Protein AF-A0A438LYD1-F1 (afdb_monomer_lite)

Secondary structure (DSSP, 8-state):
------------------------TTSSHHHHHHHHHHHHHHHHTT-SS-S--------S------EEEEEESSPPPGGGGSSS-PEEEEEEEEEEEEE-GGGSSSSS---EEEEEEEEEEEEEEEES-HHHHHHHHHHHHHTTSSS--PPPHHHHHHHHTTGGG-EEEEEEEEEEEEEEES-TTS-GGG-S--S---S----TTPPTTTTSSPPEEE----SHHHHHHHHHHHHHHHHHHHHHHHHHHHHHTT--HHHHHHHHHHHHHHHHHH-HHHHHHHHHHHHHHT--HHHHHHHHTHHHHHHHTT--S---EEEEEETTTTEEEEEEEEEGGGTTSEEEEEEEEETTEEEEEEEETT-S-SEEEETTS-EEEEEE--BTT--SS--S-HHHHHHHHHHH-SSHHHHHHHHHT---SS-EEEEEE-SS-EEEEEEETTEEEEEPPBTTEEEE-SS--STTGGGGBSSTTT-THHHHHHHHHHHTHHHHT-S-HHHHHHHT---BTTB-SS----TTS-GGG-EEEEEEEEEEGGGTEEEEEES-GGG--GGG-EE-

Sequence (560 aa):
MPPAGRPSRVRRAALCSGRHTLGSARGLIGRHTQRGRRQVRRCVEARTAGSMGCTRSLPTGATPDSSSKSNSAQPAPASLGRKSSPDVLVVFSGAHGYVSPTVYATDPAVPTWDFAAVHVTGRVGLIDDTLEVVERTVAALESLRSPSRAPTAASRDRFAALLPRVVAFRVHVHTEKSMFKLSQDFDAERYARPRLARGREPQARRPDGWFMTFPSFTSTQIDPRARGKELGTHRQEAIVANLAGYSDLFAVAGATAAQVRAWGEQALDRAADWAPHLAEEIAGIASGAGLEPWQVAMINARTEILAAVDAVGEGECSTSVVLPGPRTVQTWDWHDHLRDAPMLWELESSPGHVVRTFTEAGAVAKIGVNTAGLGIHFNILRHESDSADLGVPVHLIARRILEDAATVEDAIAVARSAPVSASTVITAVTSDDAASIEISPAGIGVIGPERGVLQHCNHFLDADLAAGERHATDRPSTYLRLQHLEANTEGLSSDDHTTRALAMLSHGPGAPVCAHPDLTQPINQRWETVATIALDVPAGRLRVHKGGPCQVTEETWQTF

Organism: NCBI:txid46176

InterPro domains:
  IPR005079 Peptidase C45, hydrolase domain [PF03417] (329-543)
  IPR007396 Transcriptional regulator PAI 2-type [PF04299] (83-174)
  IPR012349 FMN-binding split barrel [G3DSA:2.30.110.10] (27-205)
  IPR047794 Peptidase C45-like [NF040521] (223-541)
  IPR047801 Peptidase C45 [PTHR34180] (220-552)

pLDDT: mean 77.91, std 25.37, range [20.55, 98.94]

Structure (mmCIF, N/CA/C/O backbone):
data_AF-A0A438LYD1-F1
#
_entry.id   AF-A0A438LYD1-F1
#
loop_
_atom_site.group_PDB
_atom_site.id
_atom_site.type_symbol
_atom_site.label_atom_id
_atom_site.label_alt_id
_atom_site.label_comp_id
_atom_site.label_asym_id
_atom_site.label_entity_id
_atom_site.label_seq_id
_atom_site.pdbx_PDB_ins_code
_atom_site.Cartn_x
_atom_site.Cartn_y
_atom_site.Cartn_z
_atom_site.occupancy
_atom_site.B_iso_or_equiv
_atom_site.auth_seq_id
_atom_site.auth_comp_id
_atom_site.auth_asym_id
_atom_site.auth_atom_id
_atom_site.pdbx_PDB_model_num
ATOM 1 N N . MET A 1 1 ? 10.382 78.704 14.559 1.00 30.08 1 MET A N 1
ATOM 2 C CA . MET A 1 1 ? 11.469 77.786 14.142 1.00 30.08 1 MET A CA 1
ATOM 3 C C . MET A 1 1 ? 10.874 76.405 13.831 1.00 30.08 1 MET A C 1
ATOM 5 O O . MET A 1 1 ? 9.746 76.176 14.252 1.00 30.08 1 MET A O 1
ATOM 9 N N . PRO A 1 2 ? 11.550 75.556 13.031 1.00 52.62 2 PRO A N 1
ATOM 10 C CA . PRO A 1 2 ? 11.079 74.226 12.577 1.00 52.62 2 PRO A CA 1
ATOM 11 C C . PRO A 1 2 ? 11.488 73.118 13.607 1.00 52.62 2 PRO A C 1
ATOM 13 O O . PRO A 1 2 ? 11.921 73.530 14.685 1.00 52.62 2 PRO A O 1
ATOM 16 N N . PRO A 1 3 ? 11.432 71.774 13.358 1.00 50.59 3 PRO A N 1
ATOM 17 C CA . PRO A 1 3 ? 11.159 71.062 12.091 1.00 50.59 3 PRO A CA 1
ATOM 18 C C . PRO A 1 3 ? 10.355 69.723 12.116 1.00 50.59 3 PRO A C 1
ATOM 20 O O . PRO A 1 3 ? 10.178 69.094 13.146 1.00 50.59 3 PRO A O 1
ATOM 23 N N . ALA A 1 4 ? 10.039 69.255 10.893 1.00 32.69 4 ALA A N 1
ATOM 24 C CA . ALA A 1 4 ? 9.957 67.855 10.406 1.00 32.69 4 ALA A CA 1
ATOM 25 C C . ALA A 1 4 ? 8.936 66.833 10.997 1.00 32.69 4 ALA A C 1
ATOM 27 O O . ALA A 1 4 ? 8.680 66.788 12.187 1.00 32.69 4 ALA A O 1
ATOM 28 N N . GLY A 1 5 ? 8.376 65.911 10.189 1.00 27.98 5 GLY A N 1
ATOM 29 C CA . GLY A 1 5 ? 8.462 65.807 8.720 1.00 27.98 5 GLY A CA 1
ATOM 30 C C . GLY A 1 5 ? 7.931 64.500 8.088 1.00 27.98 5 GLY A C 1
ATOM 31 O O . GLY A 1 5 ? 7.539 63.576 8.785 1.00 27.98 5 GLY A O 1
ATOM 32 N N . ARG A 1 6 ? 8.015 64.441 6.743 1.00 28.45 6 ARG A N 1
ATOM 33 C CA . ARG A 1 6 ? 7.691 63.330 5.802 1.00 28.45 6 ARG A CA 1
ATOM 34 C C . ARG A 1 6 ? 6.207 62.888 5.675 1.00 28.45 6 ARG A C 1
ATOM 36 O O . ARG A 1 6 ? 5.689 62.226 6.565 1.00 28.45 6 ARG A O 1
ATOM 43 N N . PRO A 1 7 ? 5.553 63.133 4.517 1.00 30.25 7 PRO A N 1
ATOM 44 C CA . PRO A 1 7 ? 4.246 62.562 4.180 1.00 30.25 7 PRO A CA 1
ATOM 45 C C . PRO A 1 7 ? 4.345 61.234 3.403 1.00 30.25 7 PRO A C 1
ATOM 47 O O . PRO A 1 7 ? 5.334 60.957 2.720 1.00 30.25 7 PRO A O 1
ATOM 50 N N . SER A 1 8 ? 3.269 60.445 3.441 1.00 25.42 8 SER A N 1
ATOM 51 C CA . SER A 1 8 ? 3.048 59.277 2.577 1.00 25.42 8 SER A CA 1
ATOM 52 C C . SER A 1 8 ? 2.593 59.681 1.160 1.00 25.42 8 SER A C 1
ATOM 54 O O . SER A 1 8 ? 2.209 60.826 0.913 1.00 25.42 8 SER A O 1
ATOM 56 N N . ARG A 1 9 ? 2.615 58.741 0.199 1.00 25.84 9 ARG A N 1
ATOM 57 C CA . ARG A 1 9 ? 2.013 58.928 -1.136 1.00 25.84 9 ARG A CA 1
ATOM 58 C C . ARG A 1 9 ? 0.852 57.968 -1.366 1.00 25.84 9 ARG A C 1
ATOM 60 O O . ARG A 1 9 ? 1.015 56.755 -1.298 1.00 25.84 9 ARG A O 1
ATOM 67 N N . VAL A 1 10 ? -0.302 58.539 -1.702 1.00 23.64 10 VAL A N 1
ATOM 68 C CA . VAL A 1 10 ? -1.526 57.828 -2.094 1.00 23.64 10 VAL A CA 1
ATOM 69 C C . VAL A 1 10 ? -1.682 57.831 -3.623 1.00 23.64 10 VAL A C 1
ATOM 71 O O . VAL A 1 10 ? -1.146 58.690 -4.321 1.00 23.64 10 VAL A O 1
ATOM 74 N N . ARG A 1 11 ? -2.417 56.825 -4.111 1.00 25.55 11 ARG A N 1
ATOM 75 C CA . ARG A 1 11 ? -2.922 56.588 -5.477 1.00 25.55 11 ARG A CA 1
ATOM 76 C C . ARG A 1 11 ? -3.086 57.830 -6.375 1.00 25.55 11 ARG A C 1
ATOM 78 O O . ARG A 1 11 ? -3.669 58.831 -5.968 1.00 25.55 11 ARG A O 1
ATOM 85 N N . ARG A 1 12 ? -2.846 57.636 -7.677 1.00 23.86 12 ARG A N 1
ATOM 86 C CA . ARG A 1 12 ? -3.742 58.148 -8.732 1.00 23.86 12 ARG A CA 1
ATOM 87 C C . ARG A 1 12 ? -4.056 57.046 -9.742 1.00 23.86 12 ARG A C 1
ATOM 89 O O . ARG A 1 12 ? -3.191 56.240 -10.064 1.00 23.86 12 ARG A O 1
ATOM 96 N N . ALA A 1 13 ? -5.294 57.043 -10.222 1.00 22.84 13 ALA A N 1
ATOM 97 C CA . ALA A 1 13 ? -5.750 56.281 -11.381 1.00 22.84 13 ALA A CA 1
ATOM 98 C C . ALA A 1 13 ? -6.095 57.260 -12.516 1.00 22.84 13 ALA A C 1
ATOM 100 O O . ALA A 1 13 ? -6.255 58.457 -12.263 1.00 22.84 13 ALA A O 1
ATOM 101 N N . ALA A 1 14 ? -6.241 56.756 -13.742 1.00 23.09 14 ALA A N 1
ATOM 102 C CA . ALA A 1 14 ? -6.753 57.521 -14.875 1.00 23.09 14 ALA A CA 1
ATOM 103 C C . ALA A 1 14 ? -7.625 56.634 -15.780 1.00 23.09 14 ALA A C 1
ATOM 105 O O . ALA A 1 14 ? -7.222 55.535 -16.155 1.00 23.09 14 ALA A O 1
ATOM 106 N N . LEU A 1 15 ? -8.814 57.136 -16.120 1.00 21.42 15 LEU A N 1
ATOM 107 C CA . LEU A 1 15 ? -9.609 56.729 -17.287 1.00 21.42 15 LEU A CA 1
ATOM 108 C C . LEU A 1 15 ? -9.138 57.598 -18.489 1.00 21.42 15 LEU A C 1
ATOM 110 O O . LEU A 1 15 ? -8.357 58.520 -18.268 1.00 21.42 15 LEU A O 1
ATOM 114 N N . CYS A 1 16 ? -9.529 57.467 -19.762 1.00 20.55 16 CYS A N 1
ATOM 115 C CA . CYS A 1 16 ? -10.345 56.531 -20.563 1.00 20.55 16 CYS A CA 1
ATOM 116 C C . CYS A 1 16 ? -9.842 56.690 -22.041 1.00 20.55 16 CYS A C 1
ATOM 118 O O . CYS A 1 16 ? -8.769 57.261 -22.219 1.00 20.55 16 CYS A O 1
ATOM 120 N N . SER A 1 17 ? -10.459 56.291 -23.163 1.00 22.70 17 SER A N 1
ATOM 121 C CA . SER A 1 17 ? -11.674 55.540 -23.557 1.00 22.70 17 SER A CA 1
ATOM 122 C C . SER A 1 17 ? -11.482 55.070 -25.023 1.00 22.70 17 SER A C 1
ATOM 124 O O . SER A 1 17 ? -10.602 55.572 -25.719 1.00 22.70 17 SER A O 1
ATOM 126 N N . GLY A 1 18 ? -12.318 54.156 -25.538 1.00 22.30 18 GLY A N 1
ATOM 127 C CA . GLY A 1 18 ? -12.384 53.873 -26.985 1.00 22.30 18 GLY A CA 1
ATOM 128 C C . GLY A 1 18 ? -13.237 52.651 -27.347 1.00 22.30 18 GLY A C 1
ATOM 129 O O . GLY A 1 18 ? -13.149 51.622 -26.683 1.00 22.30 18 GLY A O 1
ATOM 130 N N . ARG A 1 19 ? -14.073 52.751 -28.390 1.00 22.84 19 ARG A N 1
ATOM 131 C CA . ARG A 1 19 ? -14.960 51.679 -28.888 1.00 22.84 19 ARG A CA 1
ATOM 132 C C . ARG A 1 19 ? -14.999 51.664 -30.424 1.00 22.84 19 ARG A C 1
ATOM 134 O O . ARG A 1 19 ? -14.994 52.731 -31.026 1.00 22.84 19 ARG A O 1
ATOM 141 N N . HIS A 1 20 ? -15.202 50.465 -30.990 1.00 24.17 20 HIS A N 1
ATOM 142 C CA . HIS A 1 20 ? -15.405 50.165 -32.425 1.00 24.17 20 HIS A CA 1
ATOM 143 C C . HIS A 1 20 ? -14.167 50.449 -33.318 1.00 24.17 20 HIS A C 1
ATOM 145 O O . HIS A 1 20 ? -13.323 51.262 -32.965 1.00 24.17 20 HIS A O 1
ATOM 151 N N . THR A 1 21 ? -13.941 49.770 -34.449 1.00 22.30 21 THR A N 1
ATOM 152 C CA . THR A 1 21 ? -14.791 48.891 -35.291 1.00 22.30 21 THR A CA 1
ATOM 153 C C . THR A 1 21 ? -14.143 47.518 -35.588 1.00 22.30 21 THR A C 1
ATOM 155 O O . THR A 1 21 ? -12.998 47.268 -35.218 1.00 22.30 21 THR A O 1
ATOM 158 N N . LEU A 1 22 ? -14.869 46.607 -36.261 1.00 30.34 22 LEU A N 1
ATOM 159 C CA . LEU A 1 22 ? -14.275 45.395 -36.851 1.00 30.34 22 LEU A CA 1
ATOM 160 C C . LEU A 1 22 ? -13.410 45.749 -38.076 1.00 30.34 22 LEU A C 1
ATOM 162 O O . LEU A 1 22 ? -13.821 46.567 -38.897 1.00 30.34 22 LEU A O 1
ATOM 166 N N . GLY A 1 23 ? -12.262 45.080 -38.247 1.00 22.27 23 GLY A N 1
ATOM 167 C CA . GLY A 1 23 ? -11.391 45.270 -39.413 1.00 22.27 23 GLY A CA 1
ATOM 168 C C . GLY A 1 23 ? -10.297 44.205 -39.579 1.00 22.27 23 GLY A C 1
ATOM 169 O O . GLY A 1 23 ? -9.328 44.179 -38.829 1.00 22.27 23 GLY A O 1
ATOM 170 N N . SER A 1 24 ? -10.445 43.359 -40.605 1.00 24.72 24 SER A N 1
ATOM 171 C CA . SER A 1 24 ? -9.418 42.495 -41.230 1.00 24.72 24 SER A CA 1
ATOM 172 C C . SER A 1 24 ? -8.432 41.727 -40.323 1.00 24.72 24 SER A C 1
ATOM 174 O O . SER A 1 24 ? -7.320 42.179 -40.031 1.00 24.72 24 SER A O 1
ATOM 176 N N . ALA A 1 25 ? -8.751 40.464 -40.029 1.00 29.92 25 ALA A N 1
ATOM 177 C CA . ALA A 1 25 ? -7.765 39.496 -39.553 1.00 29.92 25 ALA A CA 1
ATOM 178 C C . ALA A 1 25 ? -6.768 39.123 -40.674 1.00 29.92 25 ALA A C 1
ATOM 180 O O . ALA A 1 25 ? -7.116 38.388 -41.594 1.00 29.92 25 ALA A O 1
ATOM 181 N N . ARG A 1 26 ? -5.523 39.627 -40.595 1.00 26.16 26 ARG A N 1
ATOM 182 C CA . ARG A 1 26 ? -4.337 39.091 -41.319 1.00 26.16 26 ARG A CA 1
ATOM 183 C C . ARG A 1 26 ? -2.975 39.586 -40.796 1.00 26.16 26 ARG A C 1
ATOM 185 O O . ARG A 1 26 ? -1.969 38.921 -41.014 1.00 26.16 26 ARG A O 1
ATOM 192 N N . GLY A 1 27 ? -2.916 40.706 -40.066 1.00 25.05 27 GLY A N 1
ATOM 193 C CA . GLY A 1 27 ? -1.644 41.328 -39.643 1.00 25.05 27 GLY A CA 1
ATOM 194 C C . GLY A 1 27 ? -0.932 40.746 -38.404 1.00 25.05 27 GLY A C 1
ATOM 195 O O . GLY A 1 27 ? 0.240 41.052 -38.185 1.00 25.05 27 GLY A O 1
ATOM 196 N N . LEU A 1 28 ? -1.599 39.934 -37.574 1.00 25.47 28 LEU A N 1
ATOM 197 C CA . LEU A 1 28 ? -1.073 39.533 -36.252 1.00 25.47 28 LEU A CA 1
ATOM 198 C C . LEU A 1 28 ? -0.120 38.321 -36.272 1.00 25.47 28 LEU A C 1
ATOM 200 O O . LEU A 1 28 ? 0.810 38.258 -35.463 1.00 25.47 28 LEU A O 1
ATOM 204 N N . ILE A 1 29 ? -0.281 37.407 -37.233 1.00 28.36 29 ILE A N 1
ATOM 205 C CA . ILE A 1 29 ? 0.494 36.153 -37.330 1.00 28.36 29 ILE A CA 1
ATOM 206 C C . ILE A 1 29 ? 2.004 36.432 -37.506 1.00 28.36 29 ILE A C 1
ATOM 208 O O . ILE A 1 29 ? 2.852 35.760 -36.917 1.00 28.36 29 ILE A O 1
ATOM 212 N N . GLY A 1 30 ? 2.360 37.492 -38.242 1.00 26.89 30 GLY A N 1
ATOM 213 C CA . GLY A 1 30 ? 3.754 37.862 -38.516 1.00 26.89 30 GLY A CA 1
ATOM 214 C C . GLY A 1 30 ? 4.554 38.401 -37.319 1.00 26.89 30 GLY A C 1
ATOM 215 O O . GLY A 1 30 ? 5.781 38.446 -37.388 1.00 26.89 30 GLY A O 1
ATOM 216 N N . ARG A 1 31 ? 3.905 38.814 -36.216 1.00 27.73 31 ARG A N 1
ATOM 217 C CA . ARG A 1 31 ? 4.606 39.404 -35.053 1.00 27.73 31 ARG A CA 1
ATOM 218 C C . ARG A 1 31 ? 4.924 38.392 -33.949 1.00 27.73 31 ARG A C 1
ATOM 220 O O . ARG A 1 31 ? 5.963 38.523 -33.299 1.00 27.73 31 ARG A O 1
ATOM 227 N N . HIS A 1 32 ? 4.105 37.354 -33.776 1.00 28.83 32 HIS A N 1
ATOM 228 C CA . HIS A 1 32 ? 4.394 36.282 -32.813 1.00 28.83 32 HIS A CA 1
ATOM 229 C C . HIS A 1 32 ? 5.578 35.409 -33.252 1.00 28.83 32 HIS A C 1
ATOM 231 O O . HIS A 1 32 ? 6.444 35.098 -32.434 1.00 28.83 32 HIS A O 1
ATOM 237 N N . THR A 1 33 ? 5.698 35.107 -34.548 1.00 31.62 33 THR A N 1
ATOM 238 C CA . THR A 1 33 ? 6.806 34.302 -35.094 1.00 31.62 33 THR A CA 1
ATOM 239 C C . THR A 1 33 ? 8.181 34.958 -34.908 1.00 31.62 33 THR A C 1
ATOM 241 O O . THR A 1 33 ? 9.151 34.261 -34.607 1.00 31.62 33 THR A O 1
ATOM 244 N N . GLN A 1 34 ? 8.294 36.291 -34.997 1.00 29.75 34 GLN A N 1
ATOM 245 C CA . GLN A 1 34 ? 9.562 36.986 -34.725 1.00 29.75 34 GLN A CA 1
ATOM 246 C C . GLN A 1 34 ? 9.936 37.028 -33.234 1.00 29.75 34 GLN A C 1
ATOM 248 O O . GLN A 1 34 ? 11.120 36.891 -32.913 1.00 29.75 34 GLN A O 1
ATOM 253 N N . ARG A 1 35 ? 8.968 37.180 -32.315 1.00 29.03 35 ARG A N 1
ATOM 254 C CA . ARG A 1 35 ? 9.244 37.051 -30.870 1.00 29.03 35 ARG A CA 1
ATOM 255 C C . ARG A 1 35 ? 9.660 35.623 -30.518 1.00 29.03 35 ARG A C 1
ATOM 257 O O . ARG A 1 35 ? 10.700 35.458 -29.887 1.00 29.03 35 ARG A O 1
ATOM 264 N N . GLY A 1 36 ? 8.938 34.620 -31.023 1.00 29.73 36 GLY A N 1
ATOM 265 C CA . GLY A 1 36 ? 9.292 33.206 -30.879 1.00 29.73 36 GLY A CA 1
ATOM 266 C C . GLY A 1 36 ? 10.722 32.916 -31.341 1.00 29.73 36 GLY A C 1
ATOM 267 O O . GLY A 1 36 ? 11.526 32.432 -30.554 1.00 29.73 36 GLY A O 1
ATOM 268 N N . ARG A 1 37 ? 11.100 33.322 -32.563 1.00 30.42 37 ARG A N 1
ATOM 269 C CA . ARG A 1 37 ? 12.470 33.132 -33.086 1.00 30.42 37 ARG A CA 1
ATOM 270 C C . ARG A 1 37 ? 13.558 33.793 -32.227 1.00 30.42 37 ARG A C 1
ATOM 272 O O . ARG A 1 37 ? 14.608 33.190 -32.028 1.00 30.42 37 ARG A O 1
ATOM 279 N N . ARG A 1 38 ? 13.328 34.996 -31.679 1.00 28.23 38 ARG A N 1
ATOM 280 C CA . ARG A 1 38 ? 14.295 35.651 -30.769 1.00 28.23 38 ARG A CA 1
ATOM 281 C C . ARG A 1 38 ? 14.404 34.959 -29.406 1.00 28.23 38 ARG A C 1
ATOM 283 O O . ARG A 1 38 ? 15.476 34.982 -28.809 1.00 28.23 38 ARG A O 1
ATOM 290 N N . GLN A 1 39 ? 13.321 34.355 -28.926 1.00 28.08 39 GLN A N 1
ATOM 291 C CA . GLN A 1 39 ? 13.287 33.631 -27.656 1.00 28.08 39 GLN A CA 1
ATOM 292 C C . GLN A 1 39 ? 13.916 32.233 -27.794 1.00 28.08 39 GLN A C 1
ATOM 294 O O . GLN A 1 39 ? 14.743 31.860 -26.969 1.00 28.08 39 GLN A O 1
ATOM 299 N N . VAL A 1 40 ? 13.641 31.529 -28.899 1.00 30.61 40 VAL A N 1
ATOM 300 C CA . VAL A 1 40 ? 14.279 30.250 -29.256 1.00 30.61 40 VAL A CA 1
ATOM 301 C C . VAL A 1 40 ? 15.788 30.402 -29.443 1.00 30.61 40 VAL A C 1
ATOM 303 O O . VAL A 1 40 ? 16.523 29.573 -28.920 1.00 30.61 40 VAL A O 1
ATOM 306 N N . ARG A 1 41 ? 16.286 31.471 -30.089 1.00 28.33 41 ARG A N 1
ATOM 307 C CA . ARG A 1 41 ? 17.741 31.652 -30.280 1.00 28.33 41 ARG A CA 1
ATOM 308 C C . ARG A 1 41 ? 18.515 31.659 -28.952 1.00 28.33 41 ARG A C 1
ATOM 310 O O . ARG A 1 41 ? 19.524 30.975 -28.842 1.00 28.33 41 ARG A O 1
ATOM 317 N N . ARG A 1 42 ? 17.969 32.316 -27.917 1.00 26.84 42 ARG A N 1
ATOM 318 C CA . ARG A 1 42 ? 18.515 32.284 -26.545 1.00 26.84 42 ARG A CA 1
ATOM 319 C C . ARG A 1 42 ? 18.402 30.917 -25.862 1.00 26.84 42 ARG A C 1
ATOM 321 O O . ARG A 1 42 ? 19.203 30.622 -24.986 1.00 26.84 42 ARG A O 1
ATOM 328 N N . CYS A 1 43 ? 17.424 30.090 -26.231 1.00 27.88 43 CYS A N 1
ATOM 329 C CA . CYS A 1 43 ? 17.319 28.716 -25.732 1.00 27.88 43 CYS A CA 1
ATOM 330 C C . CYS A 1 43 ? 18.277 27.751 -26.447 1.00 27.88 43 CYS A C 1
ATOM 332 O O . CYS A 1 43 ? 18.732 26.806 -25.815 1.00 27.88 43 CYS A O 1
ATOM 334 N N . VAL A 1 44 ? 18.604 27.977 -27.723 1.00 29.70 44 VAL A N 1
ATOM 335 C CA . VAL A 1 44 ? 19.592 27.175 -28.470 1.00 29.70 44 VAL A CA 1
ATOM 336 C C . VAL A 1 44 ? 21.015 27.509 -28.012 1.00 29.70 44 VAL A C 1
ATOM 338 O O . VAL A 1 44 ? 21.780 26.600 -27.706 1.00 29.70 44 VAL A O 1
ATOM 341 N N . GLU A 1 45 ? 21.335 28.796 -27.836 1.00 29.80 45 GLU A N 1
ATOM 342 C CA . GLU A 1 45 ? 22.608 29.271 -27.257 1.00 29.80 45 GLU A CA 1
ATOM 343 C C . GLU A 1 45 ? 22.853 28.761 -25.817 1.00 29.80 45 GLU A C 1
ATOM 345 O O . GLU A 1 45 ? 23.992 28.743 -25.363 1.00 29.80 45 GLU A O 1
ATOM 350 N N . ALA A 1 46 ? 21.805 28.308 -25.114 1.00 29.25 46 ALA A N 1
ATOM 351 C CA . ALA A 1 46 ? 21.880 27.716 -23.774 1.00 29.25 46 ALA A CA 1
ATOM 352 C C . ALA A 1 46 ? 21.805 26.171 -23.750 1.00 29.25 46 ALA A C 1
ATOM 354 O O . ALA A 1 46 ? 21.881 25.583 -22.675 1.00 29.25 46 ALA A O 1
ATOM 355 N N . ARG A 1 47 ? 21.630 25.504 -24.902 1.00 33.94 47 ARG A N 1
ATOM 356 C CA . ARG A 1 47 ? 21.471 24.035 -25.021 1.00 33.94 47 ARG A CA 1
ATOM 357 C C . ARG A 1 47 ? 22.690 23.316 -25.606 1.00 33.94 47 ARG A C 1
ATOM 359 O O . ARG A 1 47 ? 22.653 22.107 -25.805 1.00 33.94 47 ARG A O 1
ATOM 366 N N . THR A 1 48 ? 23.787 24.027 -25.854 1.00 35.50 48 THR A N 1
ATOM 367 C CA . THR A 1 48 ? 25.066 23.456 -26.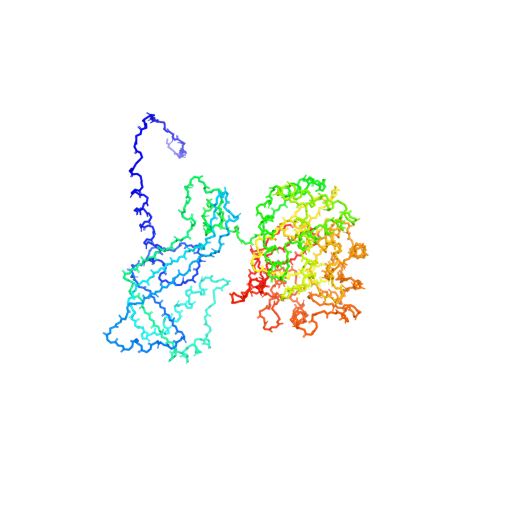318 1.00 35.50 48 THR A CA 1
ATOM 368 C C . THR A 1 48 ? 25.858 22.716 -25.228 1.00 35.50 48 THR A C 1
ATOM 370 O O . THR A 1 48 ? 26.949 22.220 -25.510 1.00 35.50 48 THR A O 1
ATOM 373 N N . ALA A 1 49 ? 25.308 22.578 -24.015 1.00 34.47 49 ALA A N 1
ATOM 374 C CA . ALA A 1 49 ? 25.831 21.740 -22.939 1.00 34.47 49 ALA A CA 1
ATOM 375 C C . ALA A 1 49 ? 24.710 20.908 -22.287 1.00 34.47 49 ALA A C 1
ATOM 377 O O . ALA A 1 49 ? 23.694 21.474 -21.899 1.00 34.47 49 ALA A O 1
ATOM 378 N N . GLY A 1 50 ? 24.941 19.597 -22.127 1.00 28.05 50 GLY A N 1
ATOM 379 C CA . GLY A 1 50 ? 24.222 18.699 -21.207 1.00 28.05 50 GLY A CA 1
ATOM 380 C C . GLY A 1 50 ? 22.730 18.448 -21.479 1.00 28.05 50 GLY A C 1
ATOM 381 O O . GLY A 1 50 ? 21.876 19.292 -21.225 1.00 28.05 50 GLY A O 1
ATOM 382 N N . SER A 1 51 ? 22.374 17.228 -21.887 1.00 27.70 51 SER A N 1
ATOM 383 C CA . SER A 1 51 ? 20.975 16.791 -21.936 1.00 27.70 51 SER A CA 1
ATOM 384 C C . SER A 1 51 ? 20.476 16.303 -20.570 1.00 27.70 51 SER A C 1
ATOM 386 O O . SER A 1 51 ? 20.569 15.116 -20.273 1.00 27.70 51 SER A O 1
ATOM 388 N N . MET A 1 52 ? 19.902 17.204 -19.774 1.00 27.31 52 MET A N 1
ATOM 389 C CA . MET A 1 52 ? 18.731 16.962 -18.911 1.00 27.31 52 MET A CA 1
ATOM 390 C C . MET A 1 52 ? 18.208 18.318 -18.399 1.00 27.31 52 MET A C 1
ATOM 392 O O . MET A 1 52 ? 18.863 19.345 -18.567 1.00 27.31 52 MET A O 1
ATOM 396 N N . GLY A 1 53 ? 16.983 18.369 -17.874 1.00 26.14 53 GLY A N 1
ATOM 397 C CA . GLY A 1 53 ? 16.309 19.640 -17.592 1.00 26.14 53 GLY A CA 1
ATOM 398 C C . GLY A 1 53 ? 16.254 20.011 -16.114 1.00 26.14 53 GLY A C 1
ATOM 399 O O . GLY A 1 53 ? 15.858 19.187 -15.301 1.00 26.14 53 GLY A O 1
ATOM 400 N N . CYS A 1 54 ? 16.486 21.289 -15.796 1.00 21.88 54 CYS A N 1
ATOM 401 C CA . CYS A 1 54 ? 15.697 21.995 -14.779 1.00 21.88 54 CYS A CA 1
ATOM 402 C C . CYS A 1 54 ? 15.729 23.523 -14.992 1.00 21.88 54 CYS A C 1
ATOM 404 O O . CYS A 1 54 ? 16.448 24.041 -15.849 1.00 21.88 54 CYS A O 1
ATOM 406 N N . THR A 1 55 ? 14.914 24.257 -14.235 1.00 30.44 55 THR A N 1
ATOM 407 C CA . THR A 1 55 ? 14.739 25.711 -14.331 1.00 30.44 55 THR A CA 1
ATOM 408 C C . THR A 1 55 ? 15.435 26.466 -13.199 1.00 30.44 55 THR A C 1
ATOM 410 O O . THR A 1 55 ? 14.924 26.483 -12.083 1.00 30.44 55 THR A O 1
ATOM 413 N N . ARG A 1 56 ? 16.496 27.225 -13.503 1.00 22.70 56 ARG A N 1
ATOM 414 C CA . ARG A 1 56 ? 16.796 28.508 -12.831 1.00 22.70 56 ARG A CA 1
ATOM 415 C C . ARG A 1 56 ? 17.721 29.385 -13.679 1.00 22.70 56 ARG A C 1
ATOM 417 O O . ARG A 1 56 ? 18.396 28.912 -14.585 1.00 22.70 56 ARG A O 1
ATOM 424 N N . SER A 1 57 ? 17.686 30.689 -13.422 1.00 27.62 57 SER A N 1
ATOM 425 C CA . SER A 1 57 ? 18.457 31.705 -14.147 1.00 27.62 57 SER A CA 1
ATOM 426 C C . SER A 1 57 ? 19.784 32.012 -13.457 1.00 27.62 57 SER A C 1
ATOM 428 O O . SER A 1 57 ? 19.784 32.300 -12.261 1.00 27.62 57 SER A O 1
ATOM 430 N N . LEU A 1 58 ? 20.873 32.073 -14.225 1.00 22.83 58 LEU A N 1
ATOM 431 C CA . LEU A 1 58 ? 22.169 32.616 -13.800 1.00 22.83 58 LEU A CA 1
ATOM 432 C C . LEU A 1 58 ? 22.537 33.869 -14.629 1.00 22.83 58 LEU A C 1
ATOM 434 O O . LEU A 1 58 ? 21.947 34.086 -15.693 1.00 22.83 58 LEU A O 1
ATOM 438 N N . PRO A 1 59 ? 23.414 34.756 -14.115 1.00 24.20 59 PRO A N 1
ATOM 439 C CA . PRO A 1 59 ? 23.546 36.124 -14.618 1.00 24.20 59 PRO A CA 1
ATOM 440 C C . PRO A 1 59 ? 24.289 36.246 -15.958 1.00 24.20 59 PRO A C 1
ATOM 442 O O . PRO A 1 59 ? 25.048 35.378 -16.381 1.00 24.20 59 PRO A O 1
ATOM 445 N N . THR A 1 60 ? 24.072 37.377 -16.629 1.00 29.44 60 THR A N 1
ATOM 446 C CA . THR A 1 60 ? 24.661 37.716 -17.932 1.00 29.44 60 THR A CA 1
ATOM 447 C C . THR A 1 60 ? 26.168 37.969 -17.840 1.00 29.44 60 THR A C 1
ATOM 449 O O . THR A 1 60 ? 26.569 38.944 -17.206 1.00 29.44 60 THR A O 1
ATOM 452 N N . GLY A 1 61 ? 26.992 37.160 -18.521 1.00 28.52 61 GLY A N 1
ATOM 453 C CA . GLY A 1 61 ? 28.454 37.314 -18.454 1.00 28.52 61 GLY A CA 1
ATOM 454 C C . GLY A 1 61 ? 29.310 36.530 -19.461 1.00 28.52 61 GLY A C 1
ATOM 455 O O . GLY A 1 61 ? 30.488 36.337 -19.190 1.00 28.52 61 GLY A O 1
ATOM 456 N N . ALA A 1 62 ? 28.771 36.068 -20.599 1.00 24.78 62 ALA A N 1
ATOM 457 C CA . ALA A 1 62 ? 29.558 35.375 -21.631 1.00 24.78 62 ALA A CA 1
ATOM 458 C C . ALA A 1 62 ? 29.032 35.639 -23.056 1.00 24.78 62 ALA A C 1
ATOM 460 O O . ALA A 1 62 ? 27.831 35.838 -23.254 1.00 24.78 62 ALA A O 1
ATOM 461 N N . THR A 1 63 ? 29.930 35.634 -24.046 1.00 24.91 63 THR A N 1
ATOM 462 C CA . THR A 1 63 ? 29.610 35.737 -25.481 1.00 24.91 63 THR A CA 1
ATOM 463 C C . THR A 1 63 ? 29.269 34.365 -26.084 1.00 24.91 63 THR A C 1
ATOM 465 O O . THR A 1 63 ? 29.909 33.380 -25.720 1.00 24.91 63 THR A O 1
ATOM 468 N N . PRO A 1 64 ? 28.301 34.267 -27.017 1.00 28.11 64 PRO A N 1
ATOM 469 C CA . PRO A 1 64 ? 27.904 32.987 -27.603 1.00 28.11 64 PRO A CA 1
ATOM 470 C C . PRO A 1 64 ? 28.873 32.515 -28.703 1.00 28.11 64 PRO A C 1
ATOM 472 O O . PRO A 1 64 ? 29.118 33.240 -29.666 1.00 28.11 64 PRO A O 1
ATOM 475 N N . ASP A 1 65 ? 29.351 31.272 -28.592 1.00 31.23 65 ASP A N 1
ATOM 476 C CA . ASP A 1 65 ? 29.933 30.483 -29.692 1.00 31.23 65 ASP A CA 1
ATOM 477 C C . ASP A 1 65 ? 28.969 29.338 -30.042 1.00 31.23 65 ASP A C 1
ATOM 479 O O . ASP A 1 65 ? 28.489 28.620 -29.163 1.00 31.23 65 ASP A O 1
ATOM 483 N N . SER A 1 66 ? 28.646 29.173 -31.324 1.00 34.81 66 SER A N 1
ATOM 484 C CA . SER A 1 66 ? 27.555 28.307 -31.786 1.00 34.81 66 SER A CA 1
ATOM 485 C C . SER A 1 66 ? 28.035 26.898 -32.146 1.00 34.81 66 SER A C 1
ATOM 487 O O . SER A 1 66 ? 27.838 26.437 -33.273 1.00 34.81 66 SER A O 1
ATOM 489 N N . SER A 1 67 ? 28.695 26.213 -31.208 1.00 38.47 67 SER A N 1
ATOM 490 C CA . SER A 1 67 ? 29.210 24.857 -31.423 1.00 38.47 67 SER A CA 1
ATOM 491 C C . SER A 1 67 ? 28.864 23.888 -30.286 1.00 38.47 67 SER A C 1
ATOM 493 O O . SER A 1 67 ? 28.805 24.266 -29.119 1.00 38.47 67 SER A O 1
ATOM 495 N N . SER A 1 68 ? 28.605 22.622 -30.635 1.00 45.53 68 SER A N 1
ATOM 496 C CA . SER A 1 68 ? 28.285 21.546 -29.684 1.00 45.53 68 SER A CA 1
ATOM 497 C C . SER A 1 68 ? 29.463 20.572 -29.575 1.00 45.53 68 SER A C 1
ATOM 499 O O . SER A 1 68 ? 30.014 20.173 -30.603 1.00 45.53 68 SER A O 1
ATOM 501 N N . LYS A 1 69 ? 29.858 20.207 -28.346 1.00 39.28 69 LYS A N 1
ATOM 502 C CA . LYS A 1 69 ? 30.891 19.196 -28.040 1.00 39.28 69 LYS A CA 1
ATOM 503 C C . LYS A 1 69 ? 30.226 17.903 -27.537 1.00 39.28 69 LYS A C 1
ATOM 505 O O . LYS A 1 69 ? 29.259 17.984 -26.785 1.00 39.28 69 LYS A O 1
ATOM 510 N N . SER A 1 70 ? 30.760 16.736 -27.899 1.00 49.50 70 SER A N 1
ATOM 511 C CA . SER A 1 70 ? 30.317 15.421 -27.401 1.00 49.50 70 SER A CA 1
ATOM 512 C C . SER A 1 70 ? 31.450 14.379 -27.461 1.00 49.50 70 SER A C 1
ATOM 514 O O . SER A 1 70 ? 32.551 14.677 -27.929 1.00 49.50 70 SER A O 1
ATOM 516 N N . ASN A 1 71 ? 31.199 13.162 -26.978 1.00 42.19 71 ASN A N 1
ATOM 517 C CA . ASN A 1 71 ? 32.108 12.015 -27.026 1.00 42.19 71 ASN A CA 1
ATOM 518 C C . ASN A 1 71 ? 31.351 10.709 -27.351 1.00 42.19 71 ASN A C 1
ATOM 520 O O . ASN A 1 71 ? 30.122 10.669 -27.342 1.00 42.19 71 ASN A O 1
ATOM 524 N N . SER A 1 72 ? 32.078 9.643 -27.702 1.00 40.50 72 SER A N 1
ATOM 525 C CA . SER A 1 72 ? 31.508 8.307 -27.944 1.00 40.50 72 SER A CA 1
ATOM 526 C C . SER A 1 72 ? 32.461 7.194 -27.505 1.00 40.50 72 SER A C 1
ATOM 528 O O . SER A 1 72 ? 33.680 7.344 -27.607 1.00 40.50 72 SER A O 1
ATOM 530 N N . ALA A 1 73 ? 31.886 6.081 -27.037 1.00 31.91 73 ALA A N 1
ATOM 531 C CA . ALA A 1 73 ? 32.587 4.878 -26.576 1.00 31.91 73 ALA A CA 1
ATOM 532 C C . ALA A 1 73 ? 32.564 3.712 -27.590 1.00 31.91 73 ALA A C 1
ATOM 534 O O . ALA A 1 73 ? 33.105 2.642 -27.314 1.00 31.91 73 ALA A O 1
ATOM 535 N N . GLN A 1 74 ? 31.935 3.894 -28.756 1.00 35.22 74 GLN A N 1
ATOM 536 C CA . GLN A 1 74 ? 32.072 2.967 -29.885 1.00 35.22 74 GLN A CA 1
ATOM 537 C C . GLN A 1 74 ? 33.297 3.341 -30.735 1.00 35.22 74 GLN A C 1
ATOM 539 O O . GLN A 1 74 ? 33.617 4.529 -30.836 1.00 35.22 74 GLN A O 1
ATOM 544 N N . PRO A 1 75 ? 33.967 2.372 -31.391 1.00 32.44 75 PRO A N 1
ATOM 545 C CA . PRO A 1 75 ? 35.020 2.685 -32.350 1.00 32.44 75 PRO A CA 1
ATOM 546 C C . PRO A 1 75 ? 34.455 3.571 -33.464 1.00 32.44 7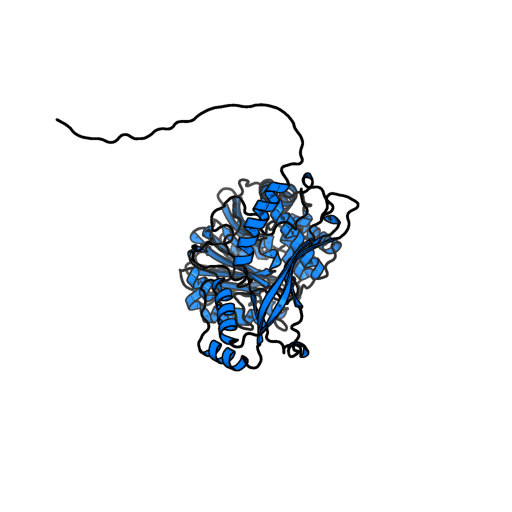5 PRO A C 1
ATOM 548 O O . PRO A 1 75 ? 33.446 3.240 -34.089 1.00 32.44 75 PRO A O 1
ATOM 551 N N . ALA A 1 76 ? 35.111 4.706 -33.709 1.00 39.81 76 ALA A N 1
ATOM 552 C CA . ALA A 1 76 ? 34.711 5.633 -34.757 1.00 39.81 76 ALA A CA 1
ATOM 553 C C . ALA A 1 76 ? 34.674 4.913 -36.124 1.00 39.81 76 ALA A C 1
ATOM 555 O O . ALA A 1 76 ? 35.632 4.205 -36.456 1.00 39.81 76 ALA A O 1
ATOM 556 N N . PRO A 1 77 ? 33.612 5.075 -36.939 1.00 39.19 77 PRO A N 1
ATOM 557 C CA . PRO A 1 77 ? 33.553 4.442 -38.251 1.00 39.19 77 PRO A CA 1
ATOM 558 C C . PRO A 1 77 ? 34.735 4.903 -39.112 1.00 39.19 77 PRO A C 1
ATOM 560 O O . PRO A 1 77 ? 35.042 6.095 -39.188 1.00 39.19 77 PRO A O 1
ATOM 563 N N . ALA A 1 78 ? 35.387 3.950 -39.787 1.00 40.31 78 ALA A N 1
ATOM 564 C CA . ALA A 1 78 ? 36.674 4.138 -40.471 1.00 40.31 78 ALA A CA 1
ATOM 565 C C . ALA A 1 78 ? 36.679 5.203 -41.597 1.00 40.31 78 ALA A C 1
ATOM 567 O O . ALA A 1 78 ? 37.729 5.546 -42.138 1.00 40.31 78 ALA A O 1
ATOM 568 N N . SER A 1 79 ? 35.515 5.756 -41.945 1.00 42.81 79 SER A N 1
ATOM 569 C CA . SER A 1 79 ? 35.339 6.871 -42.878 1.00 42.81 79 SER A CA 1
ATOM 570 C C . SER A 1 79 ? 35.838 8.224 -42.350 1.00 42.81 79 SER A C 1
ATOM 572 O O . SER A 1 79 ? 36.172 9.089 -43.161 1.00 42.81 79 SER A O 1
ATOM 574 N N . LEU A 1 80 ? 35.942 8.418 -41.028 1.00 46.38 80 LEU A N 1
ATOM 575 C CA . LEU A 1 80 ? 36.344 9.701 -40.421 1.00 46.38 80 LEU A CA 1
ATOM 576 C C . LEU A 1 80 ? 37.812 10.100 -40.681 1.00 46.38 80 LEU A C 1
ATOM 578 O O . LEU A 1 80 ? 38.175 11.250 -40.456 1.00 46.38 80 LEU A O 1
ATOM 582 N N . GLY A 1 81 ? 38.645 9.194 -41.208 1.00 43.78 81 GLY A N 1
ATOM 583 C CA . GLY A 1 81 ? 40.044 9.465 -41.568 1.00 43.78 81 GLY A CA 1
ATOM 584 C C . GLY A 1 81 ? 40.278 10.096 -42.953 1.00 43.78 81 GLY A C 1
ATOM 585 O O . GLY A 1 81 ? 41.431 10.285 -43.342 1.00 43.78 81 GLY A O 1
ATOM 586 N N . ARG A 1 82 ? 39.236 10.397 -43.747 1.00 41.38 82 ARG A N 1
ATOM 587 C CA . ARG A 1 82 ? 39.392 11.031 -45.076 1.00 41.38 82 ARG A CA 1
ATOM 588 C C . ARG A 1 82 ? 39.341 12.561 -45.014 1.00 41.38 82 ARG A C 1
ATOM 590 O O . ARG A 1 82 ? 38.609 13.138 -44.223 1.00 41.38 82 ARG A O 1
ATOM 597 N N . LYS A 1 83 ? 40.052 13.220 -45.946 1.00 45.25 83 LYS A N 1
ATOM 598 C CA . LYS A 1 83 ? 40.158 14.693 -46.124 1.00 45.25 83 LYS A CA 1
ATOM 599 C C . LYS A 1 83 ? 38.851 15.413 -46.535 1.00 45.25 83 LYS A C 1
ATOM 601 O O . LYS A 1 83 ? 38.889 16.481 -47.136 1.00 45.25 83 LYS A O 1
ATOM 606 N N . SER A 1 84 ? 37.697 14.834 -46.232 1.00 48.00 84 SER A N 1
ATOM 607 C CA . SER A 1 84 ? 36.369 15.378 -46.502 1.00 48.00 84 SER A CA 1
ATOM 608 C C . SER A 1 84 ? 35.464 15.020 -45.324 1.00 48.00 84 SER A C 1
ATOM 610 O O . SER A 1 84 ? 34.859 13.947 -45.328 1.00 48.00 84 SER A O 1
ATOM 612 N N . SER A 1 85 ? 35.401 15.886 -44.306 1.00 56.44 85 SER A N 1
ATOM 613 C CA . SER A 1 85 ? 34.503 15.697 -43.160 1.00 56.44 85 SER A CA 1
ATOM 614 C C . SER A 1 85 ? 33.061 15.559 -43.659 1.00 56.44 85 SER A C 1
ATOM 616 O O . SER A 1 85 ? 32.548 16.528 -44.229 1.00 56.44 85 SER A O 1
ATOM 618 N N . PRO A 1 86 ? 32.397 14.403 -43.474 1.00 65.38 86 PRO A N 1
ATOM 619 C CA . PRO A 1 86 ? 31.002 14.265 -43.856 1.00 65.38 86 PRO A CA 1
ATOM 620 C C . PRO A 1 86 ? 30.135 15.175 -42.980 1.00 65.38 86 PRO A C 1
ATOM 622 O O . PRO A 1 86 ? 30.419 15.372 -41.792 1.00 65.38 86 PRO A O 1
ATOM 625 N N . ASP A 1 87 ? 29.063 15.710 -43.559 1.00 78.00 87 ASP A N 1
ATOM 626 C CA . ASP A 1 87 ? 27.966 16.244 -42.758 1.00 78.00 87 ASP A CA 1
ATOM 627 C C . ASP A 1 87 ? 27.266 15.073 -42.060 1.00 78.00 87 ASP A C 1
ATOM 629 O O . ASP A 1 87 ? 26.847 14.109 -42.705 1.00 78.00 87 ASP A O 1
ATOM 633 N N . VAL A 1 88 ? 27.153 15.150 -40.736 1.00 81.00 88 VAL A N 1
ATOM 634 C CA . VAL A 1 88 ? 26.414 14.180 -39.924 1.00 81.00 88 VAL A CA 1
ATOM 635 C C . VAL A 1 88 ? 25.055 14.741 -39.544 1.00 81.00 88 VAL A C 1
ATOM 637 O O . VAL A 1 88 ? 24.888 15.951 -39.374 1.00 81.00 88 VAL A O 1
ATOM 640 N N . LEU A 1 89 ? 24.089 13.843 -39.374 1.00 82.88 89 LEU A N 1
ATOM 641 C CA . LEU A 1 89 ? 22.801 14.137 -38.766 1.00 82.88 89 LEU A CA 1
ATOM 642 C C . LEU A 1 89 ? 22.825 13.667 -37.308 1.00 82.88 89 LEU A C 1
ATOM 644 O O . LEU A 1 89 ? 22.899 12.470 -37.044 1.00 82.88 89 LEU A O 1
ATOM 648 N N . VAL A 1 90 ? 22.729 14.607 -36.372 1.00 78.50 90 VAL A N 1
ATOM 649 C CA . VAL A 1 90 ? 22.467 14.332 -34.956 1.00 78.50 90 VAL A CA 1
ATOM 650 C C . VAL A 1 90 ? 20.965 14.471 -34.721 1.00 78.50 90 VAL A C 1
ATOM 652 O O . VAL A 1 90 ? 20.379 15.509 -35.036 1.00 78.50 90 VAL A O 1
ATOM 655 N N . VAL A 1 91 ? 20.337 13.425 -34.186 1.00 80.00 91 VAL A N 1
ATOM 656 C CA . VAL A 1 91 ? 18.906 13.406 -33.860 1.00 80.00 91 VAL A CA 1
ATOM 657 C C . VAL A 1 91 ? 18.738 13.511 -32.351 1.00 80.00 91 VAL A C 1
ATOM 659 O O . VAL A 1 91 ? 19.174 12.636 -31.609 1.00 80.00 91 VAL A O 1
ATOM 662 N N . PHE A 1 92 ? 18.080 14.576 -31.902 1.00 74.94 92 PHE A N 1
ATOM 663 C CA . PHE A 1 92 ? 17.643 14.741 -30.521 1.00 74.94 92 PHE A CA 1
ATOM 664 C C . PHE A 1 92 ? 16.161 14.367 -30.431 1.00 74.94 92 PHE A C 1
ATOM 666 O O . PHE A 1 92 ? 15.293 15.171 -30.782 1.00 74.94 92 PHE A O 1
ATOM 673 N N . SER A 1 93 ? 15.872 13.145 -29.987 1.00 70.19 93 SER A N 1
ATOM 674 C CA . SER A 1 93 ? 14.503 12.692 -29.719 1.00 70.19 93 SER A CA 1
ATOM 675 C C . SER A 1 93 ? 13.922 13.414 -28.501 1.00 70.19 93 SER A C 1
ATOM 677 O O . SER A 1 93 ? 14.586 13.556 -27.474 1.00 70.19 93 SER A O 1
ATOM 679 N N . GLY A 1 94 ? 12.682 13.883 -28.619 1.00 67.25 94 GLY A N 1
ATOM 680 C CA . GLY A 1 94 ? 11.864 14.371 -27.512 1.00 67.25 94 GLY A CA 1
ATOM 681 C C . GLY A 1 94 ? 10.772 13.367 -27.142 1.00 67.25 94 GLY A C 1
ATOM 682 O O . GLY A 1 94 ? 10.855 12.188 -27.478 1.00 67.25 94 GLY A O 1
ATOM 683 N N . ALA A 1 95 ? 9.724 13.848 -26.469 1.00 63.72 95 ALA A N 1
ATOM 684 C CA . ALA A 1 95 ? 8.555 13.032 -26.151 1.00 63.72 95 ALA A CA 1
ATOM 685 C C . ALA A 1 95 ? 7.868 12.500 -27.423 1.00 63.72 95 ALA A C 1
ATOM 687 O O . ALA A 1 95 ? 7.758 13.212 -28.428 1.00 63.72 95 ALA A O 1
ATOM 688 N N . HIS A 1 96 ? 7.391 11.258 -27.354 1.00 68.00 96 HIS A N 1
ATOM 689 C CA . HIS A 1 96 ? 6.715 10.557 -28.441 1.00 68.00 96 HIS A CA 1
ATOM 690 C C . HIS A 1 96 ? 5.737 9.506 -27.900 1.00 68.00 96 HIS A C 1
ATOM 692 O O . HIS A 1 96 ? 5.945 8.981 -26.805 1.00 68.00 96 HIS A O 1
ATOM 698 N N . GLY A 1 97 ? 4.713 9.150 -28.672 1.00 59.97 97 GLY A N 1
ATOM 699 C CA . GLY A 1 97 ? 3.770 8.098 -28.304 1.00 59.97 97 GLY A CA 1
ATOM 700 C C . GLY A 1 97 ? 2.780 7.748 -29.412 1.00 59.97 97 GLY A C 1
ATOM 701 O O . GLY A 1 97 ? 2.517 8.541 -30.318 1.00 59.97 97 GLY A O 1
ATOM 702 N N . TYR A 1 98 ? 2.219 6.546 -29.315 1.00 70.81 98 TYR A N 1
ATOM 703 C CA . TYR A 1 98 ? 1.089 6.118 -30.130 1.00 70.81 98 TYR A CA 1
ATOM 704 C C . TYR A 1 98 ? -0.209 6.786 -29.655 1.00 70.81 98 TYR A C 1
ATOM 706 O O . TYR A 1 98 ? -0.470 6.885 -28.457 1.00 70.81 98 TYR A O 1
ATOM 714 N N . VAL A 1 99 ? -1.038 7.210 -30.606 1.00 66.25 99 VAL A N 1
ATOM 715 C CA . VAL A 1 99 ? -2.370 7.775 -30.395 1.00 66.25 99 VAL A CA 1
ATOM 716 C C . VAL A 1 99 ? -3.380 6.870 -31.091 1.00 66.25 99 VAL A C 1
ATOM 718 O O . VAL A 1 99 ? -3.440 6.806 -32.321 1.00 66.25 99 VAL A O 1
ATOM 721 N N . SER A 1 100 ? -4.168 6.155 -30.288 1.00 72.19 100 SER A N 1
ATOM 722 C CA . SER A 1 100 ? -5.274 5.330 -30.777 1.00 72.19 100 SER A CA 1
ATOM 723 C C . SER A 1 100 ? -6.349 6.198 -31.448 1.00 72.19 100 SER A C 1
ATOM 725 O O . SER A 1 100 ? -6.655 7.271 -30.924 1.00 72.19 100 SER A O 1
ATOM 727 N N . PRO A 1 101 ? -7.015 5.744 -32.530 1.00 64.75 101 PRO A N 1
ATOM 728 C CA . PRO A 1 101 ? -8.178 6.449 -33.068 1.00 64.75 101 PRO A CA 1
ATOM 729 C C . PRO A 1 101 ? -9.290 6.630 -32.013 1.00 64.75 101 PRO A C 1
ATOM 731 O O . PRO A 1 101 ? -10.039 7.600 -32.066 1.00 64.75 101 PRO A O 1
ATOM 734 N N . THR A 1 102 ? -9.348 5.758 -30.998 1.00 61.44 102 THR A N 1
ATOM 735 C CA . THR A 1 102 ? -10.349 5.795 -29.917 1.00 61.44 102 THR A CA 1
ATOM 736 C C . THR A 1 102 ? -10.205 6.959 -28.927 1.00 61.44 102 THR A C 1
ATOM 738 O O . THR A 1 102 ? -11.094 7.132 -28.098 1.00 61.44 102 THR A O 1
ATOM 741 N N . VAL A 1 103 ? -9.130 7.764 -28.978 1.00 59.41 103 VAL A N 1
ATOM 742 C CA . VAL A 1 103 ? -8.976 8.948 -28.097 1.00 59.41 103 VAL A CA 1
ATOM 743 C C . VAL A 1 103 ? -9.338 10.280 -28.765 1.00 59.41 103 VAL A C 1
ATOM 745 O O . VAL A 1 103 ? -9.228 11.326 -28.123 1.00 59.41 103 VAL A O 1
ATOM 748 N N . TYR A 1 104 ? -9.776 10.265 -30.029 1.00 60.31 104 TYR A N 1
ATOM 749 C CA . TYR A 1 104 ? -10.326 11.441 -30.707 1.00 60.31 104 TYR A CA 1
ATOM 750 C C . TYR A 1 104 ? -11.850 11.487 -30.542 1.00 60.31 104 TYR A C 1
ATOM 752 O O . TYR A 1 104 ? -12.533 10.480 -30.696 1.00 60.31 104 TYR A O 1
ATOM 760 N N . ALA A 1 105 ? -12.412 12.673 -30.301 1.00 57.59 105 ALA A N 1
ATOM 761 C CA . ALA A 1 105 ? -13.862 12.880 -30.193 1.00 57.59 105 ALA A CA 1
ATOM 762 C C . ALA A 1 105 ? -14.576 12.962 -31.566 1.00 57.59 105 ALA A C 1
ATOM 764 O O . ALA A 1 105 ? -15.532 13.721 -31.738 1.00 57.59 105 ALA A O 1
ATOM 765 N N . THR A 1 106 ? -14.069 12.244 -32.572 1.00 50.75 106 THR A N 1
ATOM 766 C CA . THR A 1 106 ? -14.503 12.316 -33.975 1.00 50.75 106 THR A CA 1
ATOM 767 C C . THR A 1 106 ? -14.321 10.970 -34.662 1.00 50.75 106 THR A C 1
ATOM 769 O O . THR A 1 106 ? -13.245 10.389 -34.567 1.00 50.75 106 THR A O 1
ATOM 772 N N . ASP A 1 107 ? -15.330 10.542 -35.415 1.00 58.16 107 ASP A N 1
ATOM 773 C CA . ASP A 1 107 ? -15.314 9.336 -36.245 1.00 58.16 107 ASP A CA 1
ATOM 774 C C . ASP A 1 107 ? -15.640 9.724 -37.707 1.00 58.16 107 ASP A C 1
ATOM 776 O O . ASP A 1 107 ? -16.554 10.534 -37.910 1.00 58.16 107 ASP A O 1
ATOM 780 N N . PRO A 1 108 ? -14.908 9.227 -38.726 1.00 62.59 108 PRO A N 1
ATOM 781 C CA . PRO A 1 108 ? -13.691 8.417 -38.633 1.00 62.59 108 PRO A CA 1
ATOM 782 C C . PRO A 1 108 ? -12.461 9.217 -38.173 1.00 62.59 108 PRO A C 1
ATOM 784 O O . PRO A 1 108 ? -12.226 10.342 -38.615 1.00 62.59 108 PRO A O 1
ATOM 787 N N . ALA A 1 109 ? -11.627 8.586 -37.345 1.00 72.75 109 ALA A N 1
ATOM 788 C CA . ALA A 1 109 ? -10.272 9.031 -37.014 1.00 72.75 109 ALA A CA 1
ATOM 789 C C . ALA A 1 109 ? -9.256 7.916 -37.303 1.00 72.75 109 ALA A C 1
ATOM 791 O O . ALA A 1 109 ? -9.602 6.735 -37.327 1.00 72.75 109 ALA A O 1
ATOM 792 N N . VAL A 1 110 ? -7.992 8.285 -37.522 1.00 69.62 110 VAL A N 1
ATOM 793 C CA . VAL A 1 110 ? -6.911 7.346 -37.864 1.00 69.62 110 VAL A CA 1
ATOM 794 C C . VAL A 1 110 ? -5.854 7.261 -36.756 1.00 69.62 110 VAL A C 1
ATOM 796 O O . VAL A 1 110 ? -5.550 8.281 -36.131 1.00 69.62 110 VAL A O 1
ATOM 799 N N . PRO A 1 111 ? -5.259 6.076 -36.511 1.00 71.06 111 PRO A N 1
ATOM 800 C CA . PRO A 1 111 ? -4.126 5.941 -35.600 1.00 71.06 111 PRO A CA 1
ATOM 801 C C . PRO A 1 111 ? -2.963 6.836 -36.034 1.00 71.06 111 PRO A C 1
ATOM 803 O O . PRO A 1 111 ? -2.612 6.890 -37.214 1.00 71.06 111 PRO A O 1
ATOM 806 N N . THR A 1 112 ? -2.332 7.506 -35.073 1.00 68.25 112 THR A N 1
ATOM 807 C CA . THR A 1 112 ? -1.207 8.416 -35.324 1.00 68.25 112 THR A CA 1
ATOM 808 C C . THR A 1 112 ? -0.070 8.137 -34.347 1.00 68.25 112 THR A C 1
ATOM 810 O O . THR A 1 112 ? -0.306 7.907 -33.169 1.00 68.25 112 THR A O 1
ATOM 813 N N . TRP A 1 113 ? 1.180 8.185 -34.814 1.00 71.06 113 TRP A N 1
ATOM 814 C CA . TRP A 1 113 ? 2.336 8.292 -33.922 1.00 71.06 113 TRP A CA 1
ATOM 815 C C . TRP A 1 113 ? 2.750 9.759 -33.823 1.00 71.06 113 TRP A C 1
ATOM 817 O O . TRP A 1 113 ? 3.190 10.354 -34.813 1.00 71.06 113 TRP A O 1
ATOM 827 N N . ASP A 1 114 ? 2.592 10.334 -32.637 1.00 74.38 114 ASP A N 1
ATOM 828 C CA . ASP A 1 114 ? 2.960 11.713 -32.341 1.00 74.38 114 ASP A CA 1
ATOM 829 C C . ASP A 1 114 ? 4.371 11.753 -31.738 1.00 74.38 114 ASP A C 1
ATOM 831 O O . ASP A 1 114 ? 4.762 10.891 -30.949 1.00 74.38 114 ASP A O 1
ATOM 835 N N . PHE A 1 115 ? 5.177 12.736 -32.141 1.00 71.44 115 PHE A N 1
ATOM 836 C CA . PHE A 1 115 ? 6.565 12.881 -31.706 1.00 71.44 115 PHE A CA 1
ATOM 837 C C . PHE A 1 115 ? 7.091 14.313 -31.845 1.00 71.44 115 PHE A C 1
ATOM 839 O O . PHE A 1 115 ? 6.714 15.067 -32.747 1.00 71.44 115 PHE A O 1
ATOM 846 N N . ALA A 1 116 ? 8.049 14.651 -30.983 1.00 73.00 116 ALA A N 1
ATOM 847 C CA . ALA A 1 116 ? 8.945 15.788 -31.139 1.00 73.00 116 ALA A CA 1
ATOM 848 C C . ALA A 1 116 ? 10.377 15.297 -31.404 1.00 73.00 116 ALA A C 1
ATOM 850 O O . ALA A 1 116 ? 10.871 14.415 -30.704 1.00 73.00 116 ALA A O 1
ATOM 851 N N . ALA A 1 117 ? 11.071 15.890 -32.374 1.00 70.50 117 ALA A N 1
ATOM 852 C CA . ALA A 1 117 ? 12.485 15.629 -32.642 1.00 70.50 117 ALA A CA 1
ATOM 853 C C . ALA A 1 117 ? 13.195 16.903 -33.120 1.00 70.50 117 ALA A C 1
ATOM 855 O O . ALA A 1 117 ? 12.600 17.733 -33.807 1.00 70.50 117 ALA A O 1
ATOM 856 N N . VAL A 1 118 ? 14.483 17.060 -32.811 1.00 82.12 118 VAL A N 1
ATOM 857 C CA . VAL A 1 118 ? 15.329 18.100 -33.417 1.00 82.12 118 VAL A CA 1
ATOM 858 C C . VAL A 1 118 ? 16.451 17.437 -34.200 1.00 82.12 118 VAL A C 1
ATOM 860 O O . VAL A 1 118 ? 17.278 16.717 -33.649 1.00 82.12 118 VAL A O 1
ATOM 863 N N . HIS A 1 119 ? 16.455 17.670 -35.507 1.00 82.88 119 HIS A N 1
ATOM 864 C CA . HIS A 1 119 ? 17.443 17.164 -36.448 1.00 82.88 119 HIS A CA 1
ATOM 865 C C . HIS A 1 119 ? 18.487 18.253 -36.697 1.00 82.88 119 HIS A C 1
ATOM 867 O O . HIS A 1 119 ? 18.176 19.312 -37.245 1.00 82.88 119 HIS A O 1
ATOM 873 N N . VAL A 1 120 ? 19.723 17.997 -36.280 1.00 83.31 120 VAL A N 1
ATOM 874 C CA . VAL A 1 120 ? 20.854 18.920 -36.393 1.00 83.31 120 VAL A CA 1
ATOM 875 C C . VAL A 1 120 ? 21.839 18.359 -37.410 1.00 83.31 120 VAL A C 1
ATOM 877 O O . VAL A 1 120 ? 22.396 17.283 -37.210 1.00 83.31 120 VAL A O 1
ATOM 880 N N . THR A 1 121 ? 22.062 19.082 -38.504 1.00 84.19 121 THR A N 1
ATOM 881 C CA . THR A 1 121 ? 23.029 18.711 -39.544 1.00 84.19 121 THR A CA 1
ATOM 882 C C . THR A 1 121 ? 24.253 19.615 -39.468 1.00 84.19 121 THR A C 1
ATOM 884 O O . THR A 1 121 ? 24.126 20.843 -39.409 1.00 84.19 121 THR A O 1
ATOM 887 N N . GLY A 1 122 ? 25.445 19.021 -39.470 1.00 85.06 122 GLY A N 1
ATOM 888 C CA . GLY A 1 122 ? 26.699 19.760 -39.351 1.00 85.06 122 GLY A CA 1
ATOM 889 C C . GLY A 1 122 ? 27.943 18.918 -39.621 1.00 85.06 122 GLY A C 1
ATOM 890 O O . GLY A 1 122 ? 27.885 17.690 -39.611 1.00 85.06 122 GLY A O 1
ATOM 891 N N . ARG A 1 123 ? 29.091 19.579 -39.808 1.00 83.38 123 ARG A N 1
ATOM 892 C CA . ARG A 1 123 ? 30.382 18.893 -39.999 1.00 83.38 123 ARG A CA 1
ATOM 893 C C . ARG A 1 123 ? 30.998 18.497 -38.662 1.00 83.38 123 ARG A C 1
ATOM 895 O O . ARG A 1 123 ? 31.042 19.310 -37.737 1.00 83.38 123 ARG A O 1
ATOM 902 N N . VAL A 1 124 ? 31.540 17.282 -38.601 1.00 81.25 124 VAL A N 1
ATOM 903 C CA . VAL A 1 124 ? 32.353 16.812 -37.470 1.00 81.25 124 VAL A CA 1
ATOM 904 C C . VAL A 1 124 ? 33.785 17.336 -37.588 1.00 81.25 124 VAL A C 1
ATOM 906 O O . VAL A 1 124 ? 34.424 17.190 -38.633 1.00 81.25 124 VAL A O 1
ATOM 909 N N . GLY A 1 125 ? 34.296 17.901 -36.496 1.00 79.44 125 GLY A N 1
ATOM 910 C CA . GLY A 1 125 ? 35.726 18.019 -36.208 1.00 79.44 125 GLY A CA 1
ATOM 911 C C . GLY A 1 125 ? 36.064 17.203 -34.959 1.00 79.44 125 GLY A C 1
ATOM 912 O O . GLY A 1 125 ? 35.238 17.109 -34.053 1.00 79.44 125 GLY A O 1
ATOM 913 N N . LEU A 1 126 ? 37.247 16.595 -34.901 1.00 80.69 126 LEU A N 1
ATOM 914 C CA . LEU A 1 126 ? 37.707 15.893 -33.697 1.00 80.69 126 LEU A CA 1
ATOM 915 C C . LEU A 1 126 ? 38.206 16.896 -32.640 1.00 80.69 126 LEU A C 1
ATOM 917 O O . LEU A 1 126 ? 38.455 18.062 -32.953 1.00 80.69 126 LEU A O 1
ATOM 921 N N . ILE A 1 127 ? 38.306 16.456 -31.385 1.00 79.31 127 ILE A N 1
ATOM 922 C CA . ILE A 1 127 ? 38.895 17.222 -30.281 1.00 79.31 127 ILE A CA 1
ATOM 923 C C . ILE A 1 127 ? 39.981 16.353 -29.643 1.00 79.31 127 ILE A C 1
ATOM 925 O O . ILE A 1 127 ? 39.674 15.289 -29.109 1.00 79.31 127 ILE A O 1
ATOM 929 N N . ASP A 1 128 ? 41.230 16.815 -29.684 1.00 76.25 128 ASP A N 1
ATOM 930 C CA . ASP A 1 128 ? 42.378 16.045 -29.190 1.00 76.25 128 ASP A CA 1
ATOM 931 C C . ASP A 1 128 ? 42.328 15.857 -27.663 1.00 76.25 128 ASP A C 1
ATOM 933 O O . ASP A 1 128 ? 42.523 14.749 -27.163 1.00 76.25 128 ASP A O 1
ATOM 937 N N . ASP A 1 129 ? 41.965 16.909 -26.916 1.00 80.44 129 ASP A N 1
ATOM 938 C CA . ASP A 1 129 ? 41.694 16.806 -25.478 1.00 80.44 129 ASP A CA 1
ATOM 939 C C . ASP A 1 129 ? 40.316 16.174 -25.222 1.00 80.44 129 ASP A C 1
ATOM 941 O O . ASP A 1 129 ? 39.294 16.835 -25.012 1.00 80.44 129 ASP A O 1
ATOM 945 N N . THR A 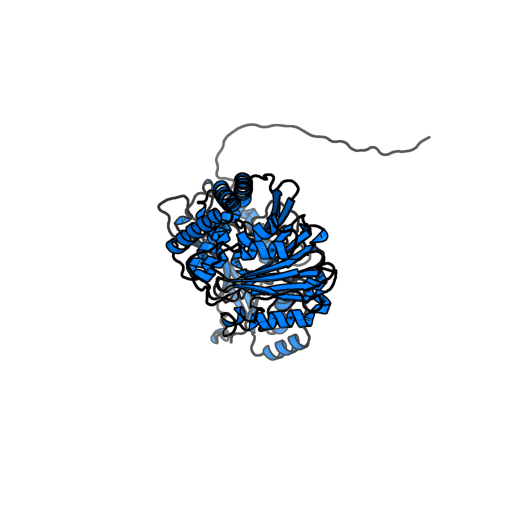1 130 ? 40.294 14.844 -25.273 1.00 78.75 130 THR A N 1
ATOM 946 C CA . THR A 1 130 ? 39.103 14.049 -24.962 1.00 78.75 130 THR A CA 1
ATOM 947 C C . THR A 1 130 ? 38.779 14.058 -23.462 1.00 78.75 130 THR A C 1
ATOM 949 O O . THR A 1 130 ? 37.610 13.898 -23.104 1.00 78.75 130 THR A O 1
ATOM 952 N N . LEU A 1 131 ? 39.752 14.313 -22.575 1.00 79.31 131 LEU A N 1
ATOM 953 C CA . LEU A 1 131 ? 39.526 14.318 -21.127 1.00 79.31 131 LEU A CA 1
ATOM 954 C C . LEU A 1 131 ? 38.770 15.575 -20.674 1.00 79.31 131 LEU A C 1
ATOM 956 O O . LEU A 1 131 ? 37.777 15.438 -19.962 1.00 79.31 131 LEU A O 1
ATOM 960 N N . GLU A 1 132 ? 39.135 16.770 -21.158 1.00 80.31 132 GLU A N 1
ATOM 961 C CA . GLU A 1 132 ? 38.394 18.026 -20.919 1.00 80.31 132 GLU A CA 1
ATOM 962 C C . GLU A 1 132 ? 36.915 17.873 -21.302 1.00 80.31 132 GLU A C 1
ATOM 964 O O . GLU A 1 132 ? 36.020 18.339 -20.595 1.00 80.31 132 GLU A O 1
ATOM 969 N N . VAL A 1 133 ? 36.637 17.180 -22.411 1.00 81.25 133 VAL A N 1
ATOM 970 C CA . VAL A 1 133 ? 35.269 16.944 -22.895 1.00 81.25 133 VAL A CA 1
ATOM 971 C C . VAL A 1 133 ? 34.521 15.930 -22.029 1.00 81.25 133 VAL A C 1
ATOM 973 O O . VAL A 1 133 ? 33.355 16.165 -21.715 1.00 81.25 133 VAL A O 1
ATOM 976 N N . VAL A 1 134 ? 35.169 14.841 -21.597 1.00 77.69 134 VAL A N 1
ATOM 977 C CA . VAL A 1 134 ? 34.583 13.885 -20.639 1.00 77.69 134 VAL A CA 1
ATOM 978 C C . VAL A 1 134 ? 34.258 14.582 -19.315 1.00 77.69 134 VAL A C 1
ATOM 980 O O . VAL A 1 134 ? 33.107 14.536 -18.883 1.00 77.69 134 VAL A O 1
ATOM 983 N N . GLU A 1 135 ? 35.221 15.272 -18.696 1.00 78.75 135 GLU A N 1
ATOM 984 C CA . GLU A 1 135 ? 35.020 15.921 -17.393 1.00 78.75 135 GLU A CA 1
ATOM 985 C C . GLU A 1 135 ? 33.935 17.001 -17.446 1.00 78.75 135 GLU A C 1
ATOM 987 O O . GLU A 1 135 ? 33.108 17.080 -16.538 1.00 78.75 135 GLU A O 1
ATOM 992 N N . ARG A 1 136 ? 33.866 17.789 -18.526 1.00 79.31 136 ARG A N 1
ATOM 993 C CA . ARG A 1 136 ? 32.812 18.800 -18.708 1.00 79.31 136 ARG A CA 1
ATOM 994 C C . ARG A 1 136 ? 31.431 18.199 -18.933 1.00 79.31 136 ARG A C 1
ATOM 996 O O . ARG A 1 136 ? 30.466 18.741 -18.402 1.00 79.31 136 ARG A O 1
ATOM 1003 N N . THR A 1 137 ? 31.315 17.109 -19.691 1.00 76.88 137 THR A N 1
ATOM 1004 C CA . THR A 1 137 ? 30.033 16.407 -19.861 1.00 76.88 137 THR A CA 1
ATOM 1005 C C . THR A 1 137 ? 29.569 15.801 -18.538 1.00 76.88 137 THR A C 1
ATOM 1007 O O . THR A 1 137 ? 28.408 15.971 -18.173 1.00 76.88 137 THR A O 1
ATOM 1010 N N . VAL A 1 138 ? 30.470 15.178 -17.771 1.00 76.38 138 VAL A N 1
ATOM 1011 C CA . VAL A 1 138 ? 30.146 14.635 -16.442 1.00 76.38 138 VAL A CA 1
ATOM 1012 C C . VAL A 1 138 ? 29.752 15.750 -15.468 1.00 76.38 138 VAL A C 1
ATOM 1014 O O . VAL A 1 138 ? 28.715 15.641 -14.825 1.00 76.38 138 VAL A O 1
ATOM 1017 N N . ALA A 1 139 ? 30.494 16.860 -15.410 1.00 75.94 139 ALA A N 1
ATOM 1018 C CA . ALA A 1 139 ? 30.149 18.003 -14.561 1.00 75.94 139 ALA A CA 1
ATOM 1019 C C . ALA A 1 139 ? 28.805 18.652 -14.947 1.00 75.94 139 ALA A C 1
ATOM 1021 O O . ALA A 1 139 ? 28.057 19.088 -14.074 1.00 75.94 139 ALA A O 1
ATOM 1022 N N . ALA A 1 140 ? 28.471 18.700 -16.241 1.00 69.06 140 ALA A N 1
ATOM 1023 C CA . ALA A 1 140 ? 27.181 19.200 -16.710 1.00 69.06 140 ALA A CA 1
ATOM 1024 C C . ALA A 1 140 ? 26.009 18.272 -16.347 1.00 69.06 140 ALA A C 1
ATOM 1026 O O . ALA A 1 140 ? 24.915 18.768 -16.108 1.00 69.06 140 ALA A O 1
ATOM 1027 N N . LEU A 1 141 ? 26.217 16.952 -16.298 1.00 68.38 141 LEU A N 1
ATOM 1028 C CA . LEU A 1 141 ? 25.180 15.984 -15.924 1.00 68.38 141 LEU A CA 1
ATOM 1029 C C . LEU A 1 141 ? 25.027 15.858 -14.399 1.00 68.38 141 LEU A C 1
ATOM 1031 O O . LEU A 1 141 ? 23.908 15.866 -13.895 1.00 68.38 141 LEU A O 1
ATOM 1035 N N . GLU A 1 142 ? 26.127 15.817 -13.645 1.00 74.31 142 GLU A N 1
ATOM 1036 C CA . GLU A 1 142 ? 26.090 15.768 -12.175 1.00 74.31 142 GLU A CA 1
ATOM 1037 C C . GLU A 1 142 ? 25.612 17.087 -11.545 1.00 74.31 142 GLU A C 1
ATOM 1039 O O . GLU A 1 142 ? 25.121 17.067 -10.418 1.00 74.31 142 GLU A O 1
ATOM 1044 N N . SER A 1 143 ? 25.676 18.232 -12.241 1.00 71.00 143 SER A N 1
ATOM 1045 C CA . SER A 1 143 ? 25.059 19.488 -11.765 1.00 71.00 143 SER A CA 1
ATOM 1046 C C . SER A 1 143 ? 23.524 19.490 -11.822 1.00 71.00 143 SER A C 1
ATOM 1048 O O . SER A 1 143 ? 22.889 20.375 -11.251 1.00 71.00 143 SER A O 1
ATOM 1050 N N . LEU A 1 144 ? 22.921 18.488 -12.473 1.00 67.56 144 LEU A N 1
ATOM 1051 C CA . LEU A 1 144 ? 21.471 18.275 -12.546 1.00 67.56 144 LEU A CA 1
ATOM 1052 C C . LEU A 1 144 ? 20.966 17.315 -11.452 1.00 67.56 144 LEU A C 1
ATOM 1054 O O . LEU A 1 144 ? 19.783 16.984 -11.417 1.00 67.56 144 LEU A O 1
ATOM 1058 N N . ARG A 1 145 ? 21.860 16.871 -10.559 1.00 56.34 145 ARG A N 1
ATOM 1059 C CA . ARG A 1 145 ? 21.594 15.970 -9.429 1.00 56.34 145 ARG A CA 1
ATOM 1060 C C . ARG A 1 145 ? 21.835 16.716 -8.116 1.00 56.34 145 ARG A C 1
ATOM 1062 O O . ARG A 1 145 ? 22.663 17.624 -8.059 1.00 56.34 145 ARG A O 1
ATOM 1069 N N . SER A 1 146 ? 21.137 16.317 -7.055 1.00 46.78 146 SER A N 1
ATOM 1070 C CA . SER A 1 146 ? 21.334 16.862 -5.708 1.00 46.78 146 SER A CA 1
ATOM 1071 C C . SER A 1 146 ? 21.454 15.720 -4.690 1.00 46.78 146 SER A C 1
ATOM 1073 O O . SER A 1 146 ? 20.585 14.849 -4.704 1.00 46.78 146 SER A O 1
ATOM 1075 N N . PRO A 1 147 ? 22.491 15.696 -3.830 1.00 48.16 147 PRO A N 1
ATOM 1076 C CA . PRO A 1 147 ? 23.688 16.537 -3.895 1.00 48.16 147 PRO A CA 1
ATOM 1077 C C . PRO A 1 147 ? 24.516 16.234 -5.158 1.00 48.16 147 PRO A C 1
ATOM 1079 O O . PRO A 1 147 ? 24.648 15.083 -5.572 1.00 48.16 147 PRO A O 1
ATOM 1082 N N . SER A 1 148 ? 25.090 17.268 -5.776 1.00 60.34 148 SER A N 1
ATOM 1083 C CA . SER A 1 148 ? 25.967 17.100 -6.942 1.00 60.34 148 SER A CA 1
ATOM 1084 C C . SER A 1 148 ? 27.279 16.431 -6.521 1.00 60.34 148 SER A C 1
ATOM 1086 O O . SER A 1 148 ? 27.948 16.914 -5.603 1.00 60.34 148 SER A O 1
ATOM 1088 N N . ARG A 1 149 ? 27.663 15.317 -7.163 1.00 63.94 149 ARG A N 1
ATOM 1089 C CA . ARG A 1 149 ? 28.825 14.515 -6.753 1.00 63.94 149 ARG A CA 1
ATOM 1090 C C . ARG A 1 149 ? 29.965 14.618 -7.762 1.00 63.94 149 ARG A C 1
ATOM 1092 O O . ARG A 1 149 ? 29.886 14.108 -8.875 1.00 63.94 149 ARG A O 1
ATOM 1099 N N . ALA A 1 150 ? 31.073 15.227 -7.344 1.00 69.38 150 ALA A N 1
ATOM 1100 C CA . ALA A 1 150 ? 32.296 15.231 -8.140 1.00 69.38 150 ALA A CA 1
ATOM 1101 C C . ALA A 1 150 ? 32.851 13.794 -8.318 1.00 69.38 150 ALA A C 1
ATOM 1103 O O . ALA A 1 150 ? 32.851 13.023 -7.351 1.00 69.38 150 ALA A O 1
ATOM 1104 N N . PRO A 1 151 ? 33.369 13.426 -9.508 1.00 70.56 151 PRO A N 1
ATOM 1105 C CA . PRO A 1 151 ? 34.053 12.149 -9.710 1.00 70.56 151 PRO A CA 1
ATOM 1106 C C . PRO A 1 151 ? 35.263 11.997 -8.785 1.00 70.56 151 PRO A C 1
ATOM 1108 O O . PRO A 1 151 ? 36.068 12.922 -8.655 1.00 70.56 151 PRO A O 1
ATOM 1111 N N . THR A 1 152 ? 35.416 10.819 -8.177 1.00 76.94 152 THR A N 1
ATOM 1112 C CA . THR A 1 152 ? 36.580 10.496 -7.338 1.00 76.94 152 THR A CA 1
ATOM 1113 C C . THR A 1 152 ? 37.854 10.391 -8.183 1.00 76.94 152 THR A C 1
ATOM 1115 O O . THR A 1 152 ? 37.784 10.161 -9.393 1.00 76.94 152 THR A O 1
ATOM 1118 N N . ALA A 1 153 ? 39.027 10.513 -7.549 1.00 75.38 153 ALA A N 1
ATOM 1119 C CA . ALA A 1 153 ? 40.317 10.339 -8.226 1.00 75.38 153 ALA A CA 1
ATOM 1120 C C . ALA A 1 153 ? 40.391 8.989 -8.965 1.00 75.38 153 ALA A C 1
ATOM 1122 O O . ALA A 1 153 ? 40.540 8.973 -10.180 1.00 75.38 153 ALA A O 1
ATOM 1123 N N . ALA A 1 154 ? 40.093 7.880 -8.277 1.00 74.81 154 ALA A N 1
ATOM 1124 C CA . ALA A 1 154 ? 40.072 6.545 -8.880 1.00 74.81 154 ALA A CA 1
ATOM 1125 C C . ALA A 1 154 ? 39.095 6.407 -10.071 1.00 74.81 154 ALA A C 1
ATOM 1127 O O . ALA A 1 154 ? 39.355 5.642 -11.002 1.00 74.81 154 ALA A O 1
ATOM 1128 N N . SER A 1 155 ? 37.980 7.152 -10.088 1.00 74.19 155 SER A N 1
ATOM 1129 C CA . SER A 1 155 ? 37.112 7.230 -11.270 1.00 74.19 155 SER A CA 1
ATOM 1130 C C . SER A 1 155 ? 37.778 7.992 -12.418 1.00 74.19 155 SER A C 1
ATOM 1132 O O . SER A 1 155 ? 37.721 7.517 -13.550 1.00 74.19 155 SER A O 1
ATOM 1134 N N . ARG A 1 156 ? 38.434 9.132 -12.151 1.00 77.56 156 ARG A N 1
ATOM 1135 C CA . ARG A 1 156 ? 39.209 9.886 -13.156 1.00 77.56 156 ARG A CA 1
ATOM 1136 C C . ARG A 1 156 ? 40.342 9.039 -13.739 1.00 77.56 156 ARG A C 1
ATOM 1138 O O . ARG A 1 156 ? 40.457 8.971 -14.957 1.00 77.56 156 ARG A O 1
ATOM 1145 N N . ASP A 1 157 ? 41.090 8.322 -12.904 1.00 77.44 157 ASP A N 1
ATOM 1146 C CA . ASP A 1 157 ? 42.182 7.433 -13.326 1.00 77.44 157 ASP A CA 1
ATOM 1147 C C . ASP A 1 157 ? 41.666 6.299 -14.230 1.00 77.44 157 ASP A C 1
ATOM 1149 O O . ASP A 1 157 ? 42.233 6.011 -15.288 1.00 77.44 157 ASP A O 1
ATOM 1153 N N . ARG A 1 158 ? 40.519 5.700 -13.872 1.00 76.69 158 ARG A N 1
ATOM 1154 C CA . ARG A 1 158 ? 39.842 4.692 -14.703 1.00 76.69 158 ARG A CA 1
ATOM 1155 C C . ARG A 1 158 ? 39.348 5.268 -16.033 1.00 76.69 158 ARG A C 1
ATOM 1157 O O . ARG A 1 158 ? 39.434 4.576 -17.045 1.00 76.69 158 ARG A O 1
ATOM 1164 N N . PHE A 1 159 ? 38.851 6.506 -16.065 1.00 75.19 159 PHE A N 1
ATOM 1165 C CA . PHE A 1 159 ? 38.489 7.171 -17.321 1.00 75.19 159 PHE A CA 1
ATOM 1166 C C . PHE A 1 159 ? 39.723 7.504 -18.168 1.00 75.19 159 PHE A C 1
ATOM 1168 O O . PHE A 1 159 ? 39.693 7.261 -19.372 1.00 75.19 159 PHE A O 1
ATOM 1175 N N . ALA A 1 160 ? 40.822 7.962 -17.559 1.00 77.50 160 ALA A N 1
ATOM 1176 C CA . ALA A 1 160 ? 42.087 8.235 -18.240 1.00 77.50 160 ALA A CA 1
ATOM 1177 C C . ALA A 1 160 ? 42.626 6.988 -18.966 1.00 77.50 160 ALA A C 1
ATOM 1179 O O . ALA A 1 160 ? 42.986 7.062 -20.141 1.00 77.50 160 ALA A O 1
ATOM 1180 N N . ALA A 1 161 ? 42.573 5.820 -18.317 1.00 78.50 161 ALA A N 1
ATOM 1181 C CA . ALA A 1 161 ? 42.940 4.534 -18.918 1.00 78.50 161 ALA A CA 1
ATOM 1182 C C . ALA A 1 161 ? 42.028 4.094 -20.089 1.00 78.50 161 ALA A C 1
ATOM 1184 O O . ALA A 1 161 ? 42.424 3.252 -20.896 1.00 78.50 161 ALA A O 1
ATOM 1185 N N . LEU A 1 162 ? 40.818 4.654 -20.206 1.00 79.00 162 LEU A N 1
ATOM 1186 C CA . LEU A 1 162 ? 39.870 4.372 -21.290 1.00 79.00 162 LEU A CA 1
ATOM 1187 C C . LEU A 1 162 ? 39.946 5.378 -22.451 1.00 79.00 162 LEU A C 1
ATOM 1189 O O . LEU A 1 162 ? 39.454 5.061 -23.535 1.00 79.00 162 LEU A O 1
ATOM 1193 N N . LEU A 1 163 ? 40.593 6.541 -22.277 1.00 76.38 163 LEU A N 1
ATOM 1194 C CA . LEU A 1 163 ? 40.724 7.577 -23.316 1.00 76.38 163 LEU A CA 1
ATOM 1195 C C . LEU A 1 163 ? 41.232 7.061 -24.677 1.00 76.38 163 LEU A C 1
ATOM 1197 O O . LEU A 1 163 ? 40.664 7.484 -25.679 1.00 76.38 163 LEU A O 1
ATOM 1201 N N . PRO A 1 164 ? 42.188 6.108 -24.784 1.00 77.38 164 PRO A N 1
ATOM 1202 C CA . PRO A 1 164 ? 42.623 5.571 -26.084 1.00 77.38 164 PRO A CA 1
ATOM 1203 C C . PRO A 1 164 ? 41.528 4.842 -26.888 1.00 77.38 164 PRO A C 1
ATOM 1205 O O . PRO A 1 164 ? 41.773 4.410 -28.013 1.00 77.38 164 PRO A O 1
ATOM 1208 N N . ARG A 1 165 ? 40.336 4.653 -26.306 1.00 75.12 165 ARG A N 1
ATOM 1209 C CA . ARG A 1 165 ? 39.166 3.993 -26.906 1.00 75.12 165 ARG A CA 1
ATOM 1210 C C . ARG A 1 165 ? 37.947 4.922 -27.012 1.00 75.12 165 ARG A C 1
ATOM 1212 O O . ARG A 1 165 ? 36.889 4.470 -27.438 1.00 75.12 165 ARG A O 1
ATOM 1219 N N . VAL A 1 166 ? 38.087 6.191 -26.624 1.00 75.38 166 VAL A N 1
ATOM 1220 C CA . VAL A 1 166 ? 37.033 7.216 -26.632 1.00 75.38 166 VAL A CA 1
ATOM 1221 C C . VAL A 1 166 ? 37.462 8.340 -27.567 1.00 75.38 166 VAL A C 1
ATOM 1223 O O . VAL A 1 166 ? 38.612 8.763 -27.546 1.00 75.38 166 VAL A O 1
ATOM 1226 N N . VAL A 1 167 ? 36.537 8.851 -28.378 1.00 77.75 167 VAL A N 1
ATOM 1227 C CA . VAL A 1 167 ? 36.807 9.989 -29.271 1.00 77.75 167 VAL A CA 1
ATOM 1228 C C . VAL A 1 167 ? 35.900 11.151 -28.891 1.00 77.75 167 VAL A C 1
ATOM 1230 O O . VAL A 1 167 ? 34.674 11.028 -28.970 1.00 77.75 167 VAL A O 1
ATOM 1233 N N . ALA A 1 168 ? 36.485 12.283 -28.494 1.00 79.31 168 ALA A N 1
ATOM 1234 C CA . ALA A 1 168 ? 35.761 13.545 -28.401 1.00 79.31 168 ALA A CA 1
ATOM 1235 C C . ALA A 1 168 ? 35.667 14.239 -29.765 1.00 79.31 168 ALA A C 1
ATOM 1237 O O . ALA A 1 168 ? 36.579 14.196 -30.594 1.00 79.31 168 ALA A O 1
ATOM 1238 N N . PHE A 1 169 ? 34.540 14.905 -29.998 1.00 82.88 169 PHE A N 1
ATOM 1239 C CA . PHE A 1 169 ? 34.257 15.586 -31.251 1.00 82.88 169 PHE A CA 1
ATOM 1240 C C . PHE A 1 169 ? 33.373 16.821 -31.051 1.00 82.88 169 PHE A C 1
ATOM 1242 O O . PHE A 1 169 ? 32.666 16.979 -30.054 1.00 82.88 169 PHE A O 1
ATOM 1249 N N . ARG A 1 170 ? 33.422 17.717 -32.035 1.00 81.19 170 ARG A N 1
ATOM 1250 C CA . ARG A 1 170 ? 32.606 18.923 -32.145 1.00 81.19 170 ARG A CA 1
ATOM 1251 C C . ARG A 1 170 ? 31.750 18.831 -33.402 1.00 81.19 170 ARG A C 1
ATOM 1253 O O . ARG A 1 170 ? 32.267 18.503 -34.469 1.00 81.19 170 ARG A O 1
ATOM 1260 N N . VAL A 1 171 ? 30.469 19.172 -33.300 1.00 83.00 171 VAL A N 1
ATOM 1261 C CA . VAL A 1 171 ? 29.596 19.345 -34.470 1.00 83.00 171 VAL A CA 1
ATOM 1262 C C . VAL A 1 171 ? 29.437 20.836 -34.749 1.00 83.00 171 VAL A C 1
ATOM 1264 O O . VAL A 1 171 ? 28.892 21.589 -33.938 1.00 83.00 171 VAL A O 1
ATOM 1267 N N . HIS A 1 172 ? 29.924 21.263 -35.913 1.00 81.75 172 HIS A N 1
ATOM 1268 C CA . HIS A 1 172 ? 29.706 22.601 -36.452 1.00 81.75 172 HIS A CA 1
ATOM 1269 C C . HIS A 1 172 ? 28.376 22.609 -37.205 1.00 81.75 172 HIS A C 1
ATOM 1271 O O . HIS A 1 172 ? 28.294 22.105 -38.325 1.00 81.75 172 HIS A O 1
ATOM 1277 N N . VAL A 1 173 ? 27.333 23.129 -36.556 1.00 83.94 173 VAL A N 1
ATOM 1278 C CA . VAL A 1 173 ? 25.949 23.091 -37.045 1.00 83.94 173 VAL A CA 1
ATOM 1279 C C . VAL A 1 173 ? 25.753 24.029 -38.237 1.00 83.94 173 VAL A C 1
ATOM 1281 O O . VAL A 1 173 ? 25.950 25.236 -38.113 1.00 83.94 173 VAL A O 1
ATOM 1284 N N . HIS A 1 174 ? 25.285 23.482 -39.362 1.00 80.75 174 HIS A N 1
ATOM 1285 C CA . HIS A 1 174 ? 24.889 24.255 -40.551 1.00 80.75 174 HIS A CA 1
ATOM 1286 C C . HIS A 1 174 ? 23.371 24.360 -40.702 1.00 80.75 174 HIS A C 1
ATOM 1288 O O . HIS A 1 174 ? 22.872 25.249 -41.388 1.00 80.75 174 HIS A O 1
ATOM 1294 N N . THR A 1 175 ? 22.607 23.436 -40.114 1.00 82.94 175 THR A N 1
ATOM 1295 C CA . THR A 1 175 ? 21.141 23.413 -40.213 1.00 82.94 175 THR A CA 1
ATOM 1296 C C . THR A 1 175 ? 20.521 22.767 -38.980 1.00 82.94 175 THR A C 1
ATOM 1298 O O . THR A 1 175 ? 20.944 21.701 -38.544 1.00 82.94 175 THR A O 1
ATOM 1301 N N . GLU A 1 176 ? 19.468 23.396 -38.465 1.00 82.69 176 GLU A N 1
ATOM 1302 C CA . GLU A 1 176 ? 18.578 22.854 -37.441 1.00 82.69 176 GLU A CA 1
ATOM 1303 C C . GLU A 1 176 ? 17.177 22.700 -38.052 1.00 82.69 176 GLU A C 1
ATOM 1305 O O . GLU A 1 176 ? 16.655 23.627 -38.677 1.00 82.69 176 GLU A O 1
ATOM 1310 N N . LYS A 1 177 ? 16.565 21.527 -37.882 1.00 76.56 177 LYS A N 1
ATOM 1311 C CA . LYS A 1 177 ? 15.178 21.233 -38.254 1.00 76.56 177 LYS A CA 1
ATOM 1312 C C . LYS A 1 177 ? 14.460 20.617 -37.060 1.00 76.56 177 LYS A C 1
ATOM 1314 O O . LYS A 1 177 ? 14.614 19.432 -36.780 1.00 76.56 177 LYS A O 1
ATOM 1319 N N . SER A 1 178 ? 13.653 21.411 -36.367 1.00 73.81 178 SER A N 1
ATOM 1320 C CA . SER A 1 178 ? 12.690 20.889 -35.397 1.00 73.81 178 SER A CA 1
ATOM 1321 C C . SER A 1 178 ? 11.512 20.264 -36.151 1.00 73.81 178 SER A C 1
ATOM 1323 O O . SER A 1 178 ? 10.909 20.917 -37.004 1.00 73.81 178 SER A O 1
ATOM 1325 N N . MET A 1 179 ? 11.181 19.014 -35.843 1.00 72.69 179 MET A N 1
ATOM 1326 C CA . MET A 1 179 ? 10.012 18.308 -36.357 1.00 72.69 179 MET A CA 1
ATOM 1327 C C . MET A 1 179 ? 9.064 18.013 -35.201 1.00 72.69 179 MET A C 1
ATOM 1329 O O . MET A 1 179 ? 9.471 17.498 -34.162 1.00 72.69 179 MET A O 1
ATOM 1333 N N . PHE A 1 180 ? 7.793 18.332 -35.408 1.00 68.56 180 PHE A N 1
ATOM 1334 C CA . PHE A 1 180 ? 6.711 18.010 -34.493 1.00 68.56 180 PHE A CA 1
ATOM 1335 C C . PHE A 1 180 ? 5.600 17.393 -35.332 1.00 68.56 180 PHE A C 1
ATOM 1337 O O . PHE A 1 180 ? 5.110 18.051 -36.251 1.00 68.56 180 PHE A O 1
ATOM 1344 N N . LYS A 1 181 ? 5.213 16.156 -35.024 1.00 69.38 181 LYS A N 1
ATOM 1345 C CA . LYS A 1 181 ? 3.948 15.565 -35.461 1.00 69.38 181 LYS A CA 1
ATOM 1346 C C . LYS A 1 181 ? 3.107 15.410 -34.202 1.00 69.38 181 LYS A C 1
ATOM 1348 O O . LYS A 1 181 ? 3.514 14.712 -33.283 1.00 69.38 181 LYS A O 1
ATOM 1353 N N . LEU A 1 182 ? 2.038 16.194 -34.128 1.00 69.19 182 LEU A N 1
ATOM 1354 C CA . LEU A 1 182 ? 1.157 16.324 -32.968 1.00 69.19 182 LEU A CA 1
ATOM 1355 C C . LEU A 1 182 ? -0.283 16.439 -33.488 1.00 69.19 182 LEU A C 1
ATOM 1357 O O . LEU A 1 182 ? -0.829 17.538 -33.515 1.00 69.19 182 LEU A O 1
ATOM 1361 N N . SER A 1 183 ? -0.827 15.339 -34.020 1.00 58.44 183 SER A N 1
ATOM 1362 C CA . SER A 1 183 ? -2.214 15.199 -34.502 1.00 58.44 183 SER A CA 1
ATOM 1363 C C . SER A 1 183 ? -2.717 16.397 -35.337 1.00 58.44 183 SER A C 1
ATOM 1365 O O . SER A 1 183 ? -3.716 17.035 -35.021 1.00 58.44 183 SER A O 1
ATOM 1367 N N . GLN A 1 184 ? -1.973 16.740 -36.395 1.00 49.00 184 GLN A N 1
ATOM 1368 C CA . GLN A 1 184 ? -1.990 18.067 -37.041 1.00 49.00 184 GLN A CA 1
ATOM 1369 C C . GLN A 1 184 ? -3.220 18.405 -37.902 1.00 49.00 184 GLN A C 1
ATOM 1371 O O . GLN A 1 184 ? -3.306 19.524 -38.405 1.00 49.00 184 GLN A O 1
ATOM 1376 N N . ASP A 1 185 ? -4.165 17.482 -38.053 1.00 49.88 185 ASP A N 1
ATOM 1377 C CA . ASP A 1 185 ? -5.307 17.600 -38.969 1.00 49.88 185 ASP A CA 1
ATOM 1378 C C . ASP A 1 185 ? -6.570 18.213 -38.312 1.00 49.88 185 ASP A C 1
ATOM 1380 O O . ASP A 1 185 ? -7.643 18.239 -38.914 1.00 49.88 185 ASP A O 1
ATOM 1384 N N . PHE A 1 186 ? -6.450 18.731 -37.081 1.00 49.06 186 PHE A N 1
ATOM 1385 C CA . PHE A 1 186 ? -7.557 19.281 -36.285 1.00 49.06 186 PHE A CA 1
ATOM 1386 C C . PHE A 1 186 ? -7.408 20.780 -35.976 1.00 49.06 186 PHE A C 1
ATOM 1388 O O . PHE A 1 186 ? -6.311 21.278 -35.717 1.00 49.06 186 PHE A O 1
ATOM 1395 N N . ASP A 1 187 ? -8.540 21.493 -35.972 1.00 42.47 187 ASP A N 1
ATOM 1396 C CA . ASP A 1 187 ? -8.607 22.955 -35.838 1.00 42.47 187 ASP A CA 1
ATOM 1397 C C . ASP A 1 187 ? -8.490 23.445 -34.377 1.00 42.47 187 ASP A C 1
ATOM 1399 O O . ASP A 1 187 ? -8.896 22.764 -33.431 1.00 42.47 187 ASP A O 1
ATOM 1403 N N . ALA A 1 188 ? -7.944 24.646 -34.182 1.00 41.75 188 ALA A N 1
ATOM 1404 C CA . ALA A 1 188 ? -7.397 25.109 -32.903 1.00 41.75 188 ALA A CA 1
ATOM 1405 C C . ALA A 1 188 ? -8.430 25.210 -31.763 1.00 41.75 188 ALA A C 1
ATOM 1407 O O . ALA A 1 188 ? -8.096 24.937 -30.611 1.00 41.75 188 ALA A O 1
ATOM 1408 N N . GLU A 1 189 ? -9.686 25.553 -32.063 1.00 36.09 189 GLU A N 1
ATOM 1409 C CA . GLU A 1 189 ? -10.757 25.651 -31.056 1.00 36.09 189 GLU A CA 1
ATOM 1410 C C . GLU A 1 189 ? -11.369 24.287 -30.672 1.00 36.09 189 GLU A C 1
ATOM 1412 O O . GLU A 1 189 ? -12.135 24.210 -29.713 1.00 36.09 189 GLU A O 1
ATOM 1417 N N . ARG A 1 190 ? -11.008 23.188 -31.357 1.00 41.53 190 ARG A N 1
ATOM 1418 C CA . ARG A 1 190 ? -11.467 21.822 -31.029 1.00 41.53 190 ARG A CA 1
ATOM 1419 C C . ARG A 1 190 ? -10.528 21.037 -30.103 1.00 41.53 190 ARG A C 1
ATOM 1421 O O . ARG A 1 190 ? -10.813 19.878 -29.815 1.00 41.53 190 ARG A O 1
ATOM 1428 N N . TYR A 1 191 ? -9.454 21.638 -29.584 1.00 38.38 191 TYR A N 1
ATOM 1429 C CA . TYR A 1 191 ? -8.475 20.976 -28.698 1.00 38.38 191 TYR A CA 1
ATOM 1430 C C . TYR A 1 191 ? -8.968 20.740 -27.252 1.00 38.38 191 TYR A C 1
ATOM 1432 O O . TYR A 1 191 ? -8.298 21.056 -26.268 1.00 38.38 191 TYR A O 1
ATOM 1440 N N . ALA A 1 192 ? -10.130 20.103 -27.107 1.00 32.22 192 ALA A N 1
ATOM 1441 C CA . ALA A 1 192 ? -10.651 19.584 -25.848 1.00 32.22 192 ALA A CA 1
ATOM 1442 C C . ALA A 1 192 ? -10.332 18.080 -25.699 1.00 32.22 192 ALA A C 1
ATOM 1444 O O . ALA A 1 192 ? -11.245 17.263 -25.628 1.00 32.22 192 ALA A O 1
ATOM 1445 N N . ARG A 1 193 ? -9.029 17.747 -25.571 1.00 44.06 193 ARG A N 1
ATOM 1446 C CA . ARG A 1 193 ? -8.433 16.379 -25.558 1.00 44.06 193 ARG A CA 1
ATOM 1447 C C . ARG A 1 193 ? -8.418 15.779 -26.986 1.00 44.06 193 ARG A C 1
ATOM 1449 O O . ARG A 1 193 ? -9.467 15.741 -27.619 1.00 44.06 193 ARG A O 1
ATOM 1456 N N . PRO A 1 194 ? -7.242 15.400 -27.538 1.00 34.62 194 PRO A N 1
ATOM 1457 C CA . PRO A 1 194 ? -6.367 14.354 -26.977 1.00 34.62 194 PRO A CA 1
ATOM 1458 C C . PRO A 1 194 ? -5.080 14.851 -26.284 1.00 34.62 194 PRO A C 1
ATOM 1460 O O . PRO A 1 194 ? -4.802 16.047 -26.212 1.00 34.62 194 PRO A O 1
ATOM 1463 N N . ARG A 1 195 ? -4.302 13.917 -25.712 1.00 51.88 195 ARG A N 1
ATOM 1464 C CA . ARG A 1 195 ? -3.243 14.177 -24.713 1.00 51.88 195 ARG A CA 1
ATOM 1465 C C . ARG A 1 195 ? -1.807 13.885 -25.208 1.00 51.88 195 ARG A C 1
ATOM 1467 O O . ARG A 1 195 ? -1.195 12.933 -24.744 1.00 51.88 195 ARG A O 1
ATOM 1474 N N . LEU A 1 196 ? -1.219 14.739 -26.055 1.00 32.88 196 LEU A N 1
ATOM 1475 C CA . LEU A 1 196 ? 0.250 14.720 -26.283 1.00 32.88 196 LEU A CA 1
ATOM 1476 C C . LEU A 1 196 ? 0.954 16.091 -26.278 1.00 32.88 196 LEU A C 1
ATOM 1478 O O . LEU A 1 196 ? 2.178 16.161 -26.207 1.00 32.88 196 LEU A O 1
ATOM 1482 N N . ALA A 1 197 ? 0.207 17.195 -26.199 1.00 30.62 197 ALA A N 1
ATOM 1483 C CA . ALA A 1 197 ? 0.755 18.546 -26.037 1.00 30.62 197 ALA A CA 1
ATOM 1484 C C . ALA A 1 197 ? 0.932 18.974 -24.557 1.00 30.62 197 ALA A C 1
ATOM 1486 O O . ALA A 1 197 ? 0.600 20.099 -24.187 1.00 30.62 197 ALA A O 1
ATOM 1487 N N . ARG A 1 198 ? 1.454 18.090 -23.688 1.00 35.78 198 ARG A N 1
ATOM 1488 C CA . ARG A 1 198 ? 1.899 18.451 -22.321 1.00 35.78 198 ARG A CA 1
ATOM 1489 C C . ARG A 1 198 ? 3.237 17.821 -21.914 1.00 35.78 198 ARG A C 1
ATOM 1491 O O . ARG A 1 198 ? 3.379 17.243 -20.842 1.00 35.78 198 ARG A O 1
ATOM 1498 N N . GLY A 1 199 ? 4.282 18.155 -22.672 1.00 32.12 199 GLY A N 1
ATOM 1499 C CA . GLY A 1 199 ? 5.451 18.698 -21.972 1.00 32.12 199 GLY A CA 1
ATOM 1500 C C . GLY A 1 199 ? 4.981 19.950 -21.219 1.00 32.12 199 GLY A C 1
ATOM 1501 O O . GLY A 1 199 ? 4.405 20.830 -21.853 1.00 32.12 199 GLY A O 1
ATOM 1502 N N . ARG A 1 200 ? 5.110 19.968 -19.882 1.00 32.16 200 ARG A N 1
ATOM 1503 C CA . ARG A 1 200 ? 4.408 20.899 -18.968 1.00 32.16 200 ARG A CA 1
ATOM 1504 C C . ARG A 1 200 ? 4.349 22.341 -19.498 1.00 32.16 200 ARG A C 1
ATOM 1506 O O . ARG A 1 200 ? 5.338 23.069 -19.428 1.00 32.16 200 ARG A O 1
ATOM 1513 N N . GLU A 1 201 ? 3.172 22.779 -19.946 1.00 24.89 201 GLU A N 1
ATOM 1514 C CA . GLU A 1 201 ? 2.911 24.210 -20.101 1.00 24.89 201 GLU A CA 1
ATOM 1515 C C . GLU A 1 201 ? 2.975 24.849 -18.699 1.00 24.89 201 GLU A C 1
ATOM 1517 O O . GLU A 1 201 ? 2.409 24.283 -17.754 1.00 24.89 201 GLU A O 1
ATOM 1522 N N . PRO A 1 202 ? 3.696 25.969 -18.503 1.00 27.61 202 PRO A N 1
ATOM 1523 C CA . PRO A 1 202 ? 3.895 26.528 -17.174 1.00 27.61 202 PRO A CA 1
ATOM 1524 C C . PRO A 1 202 ? 2.582 27.097 -16.623 1.00 27.61 202 PRO A C 1
ATOM 1526 O O . PRO A 1 202 ? 2.220 28.241 -16.907 1.00 27.61 202 PRO A O 1
ATOM 1529 N N . GLN A 1 203 ? 1.903 26.308 -15.781 1.00 29.17 203 GLN A N 1
ATOM 1530 C CA . GLN A 1 203 ? 0.837 26.782 -14.894 1.00 29.17 203 GLN A CA 1
ATOM 1531 C C . GLN A 1 203 ? 1.289 28.093 -14.245 1.00 29.17 203 GLN A C 1
ATOM 1533 O O . GLN A 1 203 ? 2.360 28.130 -13.638 1.00 29.17 203 GLN A O 1
ATOM 1538 N N . ALA A 1 204 ? 0.495 29.157 -14.404 1.00 28.69 204 ALA A N 1
ATOM 1539 C CA . ALA A 1 204 ? 0.879 30.533 -14.090 1.00 28.69 204 ALA A CA 1
ATOM 1540 C C . ALA A 1 204 ? 1.491 30.668 -12.681 1.00 28.69 204 ALA A C 1
ATOM 1542 O O . ALA A 1 204 ? 0.760 30.733 -11.698 1.00 28.69 204 ALA A O 1
ATOM 1543 N N . ARG A 1 205 ? 2.836 30.655 -12.624 1.00 28.98 205 ARG A N 1
ATOM 1544 C CA . ARG A 1 205 ? 3.695 30.600 -11.422 1.00 28.98 205 ARG A CA 1
ATOM 1545 C C . ARG A 1 205 ? 3.002 30.037 -10.172 1.00 28.98 205 ARG A C 1
ATOM 1547 O O . ARG A 1 205 ? 2.845 30.740 -9.174 1.00 28.98 205 ARG A O 1
ATOM 1554 N N . ARG A 1 206 ? 2.651 28.747 -10.202 1.00 35.53 206 ARG A N 1
ATOM 1555 C CA . ARG A 1 206 ? 2.491 28.003 -8.943 1.00 35.53 206 ARG A CA 1
ATOM 1556 C C . ARG A 1 206 ? 3.862 27.924 -8.246 1.00 35.53 206 ARG A C 1
ATOM 1558 O O . ARG A 1 206 ? 4.863 27.835 -8.959 1.00 35.53 206 ARG A O 1
ATOM 1565 N N . PRO A 1 207 ? 3.927 28.047 -6.909 1.00 29.70 207 PRO A N 1
ATOM 1566 C CA . PRO A 1 207 ? 5.195 28.173 -6.194 1.00 29.70 207 PRO A CA 1
ATOM 1567 C C . PRO A 1 207 ? 6.082 26.929 -6.341 1.00 29.70 207 PRO A C 1
ATOM 1569 O O . PRO A 1 207 ? 5.581 25.809 -6.478 1.00 29.70 207 PRO A O 1
ATOM 1572 N N . ASP A 1 208 ? 7.400 27.153 -6.296 1.00 29.88 208 ASP A N 1
ATOM 1573 C CA . ASP A 1 208 ? 8.425 26.105 -6.254 1.00 29.88 208 ASP A CA 1
ATOM 1574 C C . ASP A 1 208 ? 8.075 25.116 -5.114 1.00 29.88 208 ASP A C 1
ATOM 1576 O O . ASP A 1 208 ? 7.927 25.532 -3.967 1.00 29.88 208 ASP A O 1
ATOM 1580 N N . GLY A 1 209 ? 7.889 23.826 -5.437 1.00 38.53 209 GLY A N 1
ATOM 1581 C CA . GLY A 1 209 ? 7.540 22.770 -4.467 1.00 38.53 209 GLY A CA 1
ATOM 1582 C C . GLY A 1 209 ? 6.433 21.797 -4.906 1.00 38.53 209 GLY A C 1
ATOM 1583 O O . GLY A 1 209 ? 6.455 20.639 -4.500 1.00 38.53 209 GLY A O 1
ATOM 1584 N N . TRP A 1 210 ? 5.518 22.201 -5.803 1.00 36.81 210 TRP A N 1
ATOM 1585 C CA . TRP A 1 210 ? 4.310 21.429 -6.202 1.00 36.81 210 TRP A CA 1
ATOM 1586 C C . TRP A 1 210 ? 4.556 20.100 -6.966 1.00 36.81 210 TRP A C 1
ATOM 1588 O O . TRP A 1 210 ? 3.641 19.562 -7.581 1.00 36.81 210 TRP A O 1
ATOM 1598 N N . PHE A 1 211 ? 5.784 19.578 -6.972 1.00 51.22 211 PHE A N 1
ATOM 1599 C CA . PHE A 1 211 ? 6.152 18.300 -7.599 1.00 51.22 211 PHE A CA 1
ATOM 1600 C C . PHE A 1 211 ? 6.841 17.311 -6.642 1.00 51.22 211 PHE A C 1
ATOM 1602 O O . PHE A 1 211 ? 7.133 16.199 -7.067 1.00 51.22 211 PHE A O 1
ATOM 1609 N N . MET A 1 212 ? 7.078 17.695 -5.380 1.00 68.88 212 MET A N 1
ATOM 1610 C CA . MET A 1 212 ? 7.709 16.841 -4.355 1.00 68.88 212 MET A CA 1
ATOM 1611 C C . MET A 1 212 ? 6.695 16.137 -3.438 1.00 68.88 212 MET A C 1
ATOM 1613 O O . MET A 1 212 ? 7.082 15.354 -2.579 1.00 68.88 212 MET A O 1
ATOM 1617 N N . THR A 1 213 ? 5.402 16.432 -3.589 1.00 89.06 213 THR A N 1
ATOM 1618 C CA . THR A 1 213 ? 4.331 15.990 -2.688 1.00 89.06 213 THR A CA 1
ATOM 1619 C C . THR A 1 213 ? 3.225 15.250 -3.437 1.00 89.06 213 THR A C 1
ATOM 1621 O O . THR A 1 213 ? 3.018 15.441 -4.639 1.00 89.06 213 THR A O 1
ATOM 1624 N N . PHE A 1 214 ? 2.493 14.403 -2.719 1.00 95.62 214 PHE A N 1
ATOM 1625 C CA . PHE A 1 214 ? 1.295 13.737 -3.212 1.00 95.62 214 PHE A CA 1
ATOM 1626 C C . PHE A 1 214 ? 0.064 14.653 -3.094 1.00 95.62 214 PHE A C 1
ATOM 1628 O O . PHE A 1 214 ? -0.046 15.430 -2.136 1.00 95.62 214 PHE A O 1
ATOM 1635 N N . PRO A 1 215 ? -0.900 14.578 -4.031 1.00 96.12 215 PRO A N 1
ATOM 1636 C CA . PRO A 1 215 ? -2.154 15.314 -3.914 1.00 96.12 215 PRO A CA 1
ATOM 1637 C C . PRO A 1 215 ? -2.929 14.861 -2.671 1.00 96.12 215 PRO A C 1
ATOM 1639 O O . PRO A 1 215 ? -3.275 13.691 -2.562 1.00 96.12 215 PRO A O 1
ATOM 1642 N N . SER A 1 216 ? -3.242 15.779 -1.757 1.00 96.94 216 SER A N 1
ATOM 1643 C CA . SER A 1 216 ? -4.085 15.500 -0.588 1.00 96.94 216 SER A CA 1
ATOM 1644 C C . SER A 1 216 ? -5.556 15.829 -0.843 1.00 96.94 216 SER A C 1
ATOM 1646 O O . SER A 1 216 ? -5.884 16.744 -1.605 1.00 96.94 216 SER A O 1
ATOM 1648 N N . PHE A 1 217 ? -6.461 15.078 -0.224 1.00 98.00 217 PHE A N 1
ATOM 1649 C CA . PHE A 1 217 ? -7.903 15.303 -0.247 1.00 98.00 217 PHE A CA 1
ATOM 1650 C C . PHE A 1 217 ? -8.500 14.977 1.126 1.00 98.00 217 PHE A C 1
ATOM 1652 O O . PHE A 1 217 ? -8.163 13.947 1.701 1.00 98.00 217 PHE A O 1
ATOM 1659 N N . THR A 1 218 ? -9.396 15.830 1.616 1.00 98.31 218 THR A N 1
ATOM 1660 C CA . THR A 1 218 ? -10.205 15.576 2.814 1.00 98.31 218 THR A CA 1
ATOM 1661 C C . THR A 1 218 ? -11.657 15.502 2.372 1.00 98.31 218 THR A C 1
ATOM 1663 O O . THR A 1 218 ? -12.133 16.428 1.710 1.00 98.31 218 THR A O 1
ATOM 1666 N N . SER A 1 219 ? -12.347 14.417 2.711 1.00 97.88 219 SER A N 1
ATOM 1667 C CA . SER A 1 219 ? -13.776 14.275 2.437 1.00 97.88 219 SER A CA 1
ATOM 1668 C C . SER A 1 219 ? -14.633 15.038 3.443 1.00 97.88 219 SER A C 1
ATOM 1670 O O . SER A 1 219 ? -14.321 15.069 4.630 1.00 97.88 219 SER A O 1
ATOM 1672 N N . THR A 1 220 ? -15.741 15.622 2.980 1.00 97.38 220 THR A N 1
ATOM 1673 C CA . THR A 1 220 ? -16.725 16.312 3.840 1.00 97.38 220 THR A CA 1
ATOM 1674 C C . THR A 1 220 ? -17.951 15.459 4.166 1.00 97.38 220 THR A C 1
ATOM 1676 O O . THR A 1 220 ? -18.826 15.895 4.912 1.00 97.38 220 THR A O 1
ATOM 1679 N N . GLN A 1 221 ? -18.048 14.263 3.580 1.00 97.56 221 GLN A N 1
ATOM 1680 C CA . GLN A 1 221 ? -19.191 13.360 3.713 1.00 97.56 221 GLN A CA 1
ATOM 1681 C C . GLN A 1 221 ? -18.824 12.128 4.552 1.00 97.56 221 GLN A C 1
ATOM 1683 O O . GLN A 1 221 ? -17.770 11.528 4.342 1.00 97.56 221 GLN A O 1
ATOM 1688 N N . ILE A 1 222 ? -19.725 11.731 5.457 1.00 95.88 222 ILE A N 1
ATOM 1689 C CA . ILE A 1 222 ? -19.608 10.501 6.268 1.00 95.88 222 ILE A CA 1
ATOM 1690 C C . ILE A 1 222 ? -20.392 9.338 5.628 1.00 95.88 222 ILE A C 1
ATOM 1692 O O . ILE A 1 222 ? -20.002 8.181 5.768 1.00 95.88 222 ILE A O 1
ATOM 1696 N N . ASP A 1 223 ? -21.468 9.630 4.883 1.00 97.81 223 ASP A N 1
ATOM 1697 C CA . ASP A 1 223 ? -22.178 8.618 4.091 1.00 97.81 223 ASP A CA 1
ATOM 1698 C C . ASP A 1 223 ? -21.234 8.022 3.022 1.00 97.81 223 ASP A C 1
ATOM 1700 O O . ASP A 1 223 ? -20.675 8.794 2.235 1.00 97.81 223 ASP A O 1
ATOM 1704 N N . PRO A 1 224 ? -21.054 6.688 2.951 1.00 98.38 224 PRO A N 1
ATOM 1705 C CA . PRO A 1 224 ? -20.071 6.069 2.063 1.00 98.38 224 PRO A CA 1
ATOM 1706 C C . PRO A 1 224 ? -20.299 6.390 0.583 1.00 98.38 224 PRO A C 1
ATOM 1708 O O . PRO A 1 224 ? -19.354 6.732 -0.130 1.00 98.38 224 PRO A O 1
ATOM 1711 N N . ARG A 1 225 ? -21.552 6.360 0.107 1.00 98.62 225 ARG A N 1
ATOM 1712 C CA . ARG A 1 225 ? -21.873 6.610 -1.307 1.00 98.62 225 ARG A CA 1
ATOM 1713 C C . ARG A 1 225 ? -21.637 8.075 -1.682 1.00 98.62 225 ARG A C 1
ATOM 1715 O O . ARG A 1 225 ? -21.095 8.365 -2.753 1.00 98.62 225 ARG A O 1
ATOM 1722 N N . ALA A 1 226 ? -22.009 9.007 -0.805 1.00 98.69 226 ALA A N 1
ATOM 1723 C CA . ALA A 1 226 ? -21.767 10.436 -0.967 1.00 98.69 226 ALA A CA 1
ATOM 1724 C C . ALA A 1 226 ? -20.272 10.776 -0.886 1.00 98.69 226 ALA A C 1
ATOM 1726 O O . ALA A 1 226 ? -19.784 11.511 -1.744 1.00 98.69 226 ALA A O 1
ATOM 1727 N N . ARG A 1 227 ? -19.536 10.195 0.072 1.00 98.50 227 ARG A N 1
ATOM 1728 C CA . ARG A 1 227 ? -18.073 10.300 0.222 1.00 98.50 227 ARG A CA 1
ATOM 1729 C C . ARG A 1 227 ? -17.346 9.801 -1.016 1.00 98.50 227 ARG A C 1
ATOM 1731 O O . ARG A 1 227 ? -16.519 10.516 -1.583 1.00 98.50 227 ARG A O 1
ATOM 1738 N N . GLY A 1 228 ? -17.718 8.618 -1.495 1.00 98.69 228 GLY A N 1
ATOM 1739 C CA . GLY A 1 228 ? -17.193 8.067 -2.733 1.00 98.69 228 GLY A CA 1
ATOM 1740 C C . GLY A 1 228 ? -17.450 8.999 -3.915 1.00 98.69 228 GLY A C 1
ATOM 1741 O O . GLY A 1 228 ? -16.527 9.343 -4.649 1.00 98.69 228 GLY A O 1
ATOM 1742 N N . LYS A 1 229 ? -18.684 9.493 -4.073 1.00 98.81 229 LYS A N 1
ATOM 1743 C CA . LYS A 1 229 ? -19.048 10.418 -5.158 1.00 98.81 229 LYS A CA 1
ATOM 1744 C C . LYS A 1 229 ? -18.321 11.758 -5.076 1.00 98.81 229 LYS A C 1
ATOM 1746 O O . LYS A 1 229 ? -17.945 12.312 -6.111 1.00 98.81 229 LYS A O 1
ATOM 1751 N N . GLU A 1 230 ? -18.092 12.266 -3.873 1.00 98.69 230 GLU A N 1
ATOM 1752 C CA . GLU A 1 230 ? -17.305 13.467 -3.617 1.00 98.69 230 GLU A CA 1
ATOM 1753 C C . GLU A 1 230 ? -15.849 13.275 -4.075 1.00 98.69 230 GLU A C 1
ATOM 1755 O O . GLU A 1 230 ? -15.363 14.076 -4.880 1.00 98.69 230 GLU A O 1
ATOM 1760 N N . LEU A 1 231 ? -15.184 12.192 -3.652 1.00 98.50 231 LEU A N 1
ATOM 1761 C CA . LEU A 1 231 ? -13.838 11.831 -4.114 1.00 98.50 231 LEU A CA 1
ATOM 1762 C C . LEU A 1 231 ? -13.807 11.650 -5.637 1.00 98.50 231 LEU A C 1
ATOM 1764 O O . LEU A 1 231 ? -12.972 12.251 -6.314 1.00 98.50 231 LEU A O 1
ATOM 1768 N N . GLY A 1 232 ? -14.737 10.861 -6.181 1.00 98.56 232 GLY A N 1
ATOM 1769 C CA . GLY A 1 232 ? -14.856 10.564 -7.608 1.00 98.56 232 GLY A CA 1
ATOM 1770 C C . GLY A 1 232 ? -14.946 11.826 -8.462 1.00 98.56 232 GLY A C 1
ATOM 1771 O O . GLY A 1 232 ? -14.232 11.956 -9.454 1.00 98.56 232 GLY A O 1
ATOM 1772 N N . THR A 1 233 ? -15.749 12.799 -8.024 1.00 98.56 233 THR A N 1
ATOM 1773 C CA . THR A 1 233 ? -15.913 14.092 -8.709 1.00 98.56 233 THR A CA 1
ATOM 1774 C C . THR A 1 233 ? -14.628 14.927 -8.651 1.00 98.56 233 THR A C 1
ATOM 1776 O O . THR A 1 233 ? -14.192 15.467 -9.666 1.00 98.56 233 THR A O 1
ATOM 1779 N N . HIS A 1 234 ? -13.976 15.015 -7.486 1.00 98.06 234 HIS A N 1
ATOM 1780 C CA . HIS A 1 234 ? -12.755 15.817 -7.313 1.00 98.06 234 HIS A CA 1
ATOM 1781 C C . HIS A 1 234 ? -11.495 15.179 -7.920 1.00 98.06 234 HIS A C 1
ATOM 1783 O O . HIS A 1 234 ? -10.523 15.884 -8.207 1.00 98.06 234 HIS A O 1
ATOM 1789 N N . ARG A 1 235 ? -11.481 13.853 -8.108 1.00 96.94 235 ARG A N 1
ATOM 1790 C CA . ARG A 1 235 ? -10.322 13.079 -8.583 1.00 96.94 235 ARG A CA 1
ATOM 1791 C C . ARG A 1 235 ? -10.532 12.374 -9.921 1.00 96.94 235 ARG A C 1
ATOM 1793 O O . ARG A 1 235 ? -9.617 11.678 -10.352 1.00 96.94 235 ARG A O 1
ATOM 1800 N N . GLN A 1 236 ? -11.644 12.624 -10.618 1.00 97.69 236 GLN A N 1
ATOM 1801 C CA . GLN A 1 236 ? -11.994 12.038 -11.921 1.00 97.69 236 GLN A CA 1
ATOM 1802 C C . GLN A 1 236 ? -10.794 11.878 -12.870 1.00 97.69 236 GLN A C 1
ATOM 1804 O O . GLN A 1 236 ? -10.534 10.779 -13.352 1.00 97.69 236 GLN A O 1
ATOM 1809 N N . GLU A 1 237 ? -10.028 12.946 -13.128 1.00 93.50 237 GLU A N 1
ATOM 1810 C CA . GLU A 1 237 ? -8.914 12.884 -14.088 1.00 93.50 237 GLU A CA 1
ATOM 1811 C C . GLU A 1 237 ? -7.789 11.924 -13.682 1.00 93.50 237 GLU A C 1
ATOM 1813 O O . GLU A 1 237 ? -7.137 11.363 -14.565 1.00 93.50 237 GLU A O 1
ATOM 1818 N N . ALA A 1 238 ? -7.566 11.754 -12.375 1.00 95.12 238 ALA A N 1
ATOM 1819 C CA . ALA A 1 238 ? -6.568 10.851 -11.813 1.00 95.12 238 ALA A CA 1
ATOM 1820 C C . ALA A 1 238 ? -7.096 9.412 -11.751 1.00 95.12 238 ALA A C 1
ATOM 1822 O O . ALA A 1 238 ? -6.378 8.501 -12.143 1.00 95.12 238 ALA A O 1
ATOM 1823 N N . ILE A 1 239 ? -8.361 9.211 -11.364 1.00 98.19 239 ILE A N 1
ATOM 1824 C CA . ILE A 1 239 ? -9.014 7.889 -11.346 1.00 98.19 239 ILE A CA 1
ATOM 1825 C C . ILE A 1 239 ? -9.047 7.295 -12.761 1.00 98.19 239 ILE A C 1
ATOM 1827 O O . ILE A 1 239 ? -8.638 6.158 -12.965 1.00 98.19 239 ILE A O 1
ATOM 1831 N N . VAL A 1 240 ? -9.446 8.084 -13.765 1.00 97.44 240 VAL A N 1
ATOM 1832 C CA . VAL A 1 240 ? -9.471 7.657 -15.176 1.00 97.44 240 VAL A CA 1
ATOM 1833 C C . VAL A 1 240 ? -8.060 7.389 -15.724 1.00 97.44 240 VAL A C 1
ATOM 1835 O O . VAL A 1 240 ? -7.888 6.511 -16.565 1.00 97.44 240 VAL A O 1
ATOM 1838 N N . ALA A 1 241 ? -7.036 8.115 -15.261 1.00 93.06 241 ALA A N 1
ATOM 1839 C CA . ALA A 1 241 ? -5.646 7.838 -15.637 1.00 93.06 241 ALA A CA 1
ATOM 1840 C C . ALA A 1 241 ? -5.109 6.554 -14.977 1.00 93.06 241 ALA A C 1
ATOM 1842 O O . ALA A 1 241 ? -4.441 5.765 -15.639 1.00 93.06 241 ALA A O 1
ATOM 1843 N N . ASN A 1 242 ? -5.444 6.329 -13.706 1.00 96.56 242 ASN A N 1
ATOM 1844 C CA . ASN A 1 242 ? -5.074 5.139 -12.947 1.00 96.56 242 ASN A CA 1
ATOM 1845 C C . ASN A 1 242 ? -5.727 3.875 -13.535 1.00 96.56 242 ASN A C 1
ATOM 1847 O O . ASN A 1 242 ? -5.048 2.885 -13.791 1.00 96.56 242 ASN A O 1
ATOM 1851 N N . LEU A 1 243 ? -7.024 3.951 -13.857 1.00 96.44 243 LEU A N 1
ATOM 1852 C CA . LEU A 1 243 ? -7.774 2.899 -14.549 1.00 96.44 243 LEU A CA 1
ATOM 1853 C C . LEU A 1 243 ? -7.114 2.490 -15.873 1.00 96.44 243 LEU A C 1
ATOM 1855 O O . LEU A 1 243 ? -7.007 1.300 -16.167 1.00 96.44 243 LEU A O 1
ATOM 1859 N N . ALA A 1 244 ? -6.679 3.470 -16.671 1.00 94.50 244 ALA A N 1
ATOM 1860 C CA . ALA A 1 244 ? -5.997 3.215 -17.936 1.00 94.50 244 ALA A CA 1
ATOM 1861 C C . ALA A 1 244 ? -4.648 2.512 -17.714 1.00 94.50 244 ALA A C 1
ATOM 1863 O O . ALA A 1 244 ? -4.402 1.483 -18.333 1.00 94.50 244 ALA A O 1
ATOM 1864 N N . GLY A 1 245 ? -3.829 2.998 -16.773 1.00 90.94 245 GLY A N 1
ATOM 1865 C CA . GLY A 1 245 ? -2.544 2.374 -16.438 1.00 90.94 245 GLY A CA 1
ATOM 1866 C C . GLY A 1 245 ? -2.679 0.928 -15.945 1.00 90.94 245 GLY A C 1
ATOM 1867 O O . GLY A 1 245 ? -1.934 0.063 -16.396 1.00 90.94 245 GLY A O 1
ATOM 1868 N N . TYR A 1 246 ? -3.673 0.628 -15.101 1.00 94.62 246 TYR A N 1
ATOM 1869 C CA . TYR A 1 246 ? -3.965 -0.755 -14.703 1.00 94.62 246 TYR A CA 1
ATOM 1870 C C . TYR A 1 246 ? -4.495 -1.611 -15.859 1.00 94.62 246 TYR A C 1
ATOM 1872 O O . TYR A 1 246 ? -4.087 -2.761 -15.992 1.00 94.62 246 TYR A O 1
ATOM 1880 N N . SER A 1 247 ? -5.333 -1.054 -16.738 1.00 92.31 247 SER A N 1
ATOM 1881 C CA . SER A 1 247 ? -5.806 -1.763 -17.937 1.00 92.31 247 SER A CA 1
ATOM 1882 C C . SER A 1 247 ? -4.649 -2.144 -18.869 1.00 92.31 247 SER A C 1
ATOM 1884 O O . SER A 1 247 ? -4.587 -3.284 -19.328 1.00 92.31 247 SER A O 1
ATOM 1886 N N . ASP A 1 248 ? -3.711 -1.220 -19.101 1.00 90.56 248 ASP A N 1
ATOM 1887 C CA . ASP A 1 248 ? -2.506 -1.457 -19.902 1.00 90.56 248 ASP A CA 1
ATOM 1888 C C . ASP A 1 248 ? -1.587 -2.494 -19.229 1.00 90.56 248 ASP A C 1
ATOM 1890 O O . ASP A 1 248 ? -1.113 -3.420 -19.889 1.00 90.56 248 ASP A O 1
ATOM 1894 N N . LEU A 1 249 ? -1.379 -2.398 -17.909 1.00 89.50 249 LEU A N 1
ATOM 1895 C CA . LEU A 1 249 ? -0.573 -3.351 -17.139 1.00 89.50 249 LEU A CA 1
ATOM 1896 C C . LEU A 1 249 ? -1.135 -4.778 -17.215 1.00 89.50 249 LEU A C 1
ATOM 1898 O O . LEU A 1 249 ? -0.388 -5.713 -17.505 1.00 89.50 249 LEU A O 1
ATOM 1902 N N . PHE A 1 250 ? -2.441 -4.957 -16.998 1.00 92.06 250 PHE A N 1
ATOM 1903 C CA . PHE A 1 250 ? -3.082 -6.272 -17.074 1.00 92.06 250 PHE A CA 1
ATOM 1904 C C . PHE A 1 250 ? -3.059 -6.831 -18.503 1.00 92.06 250 PHE A C 1
ATOM 1906 O O . PHE A 1 250 ? -2.800 -8.019 -18.684 1.00 92.06 250 PHE A O 1
ATOM 1913 N N . ALA A 1 251 ? -3.252 -5.988 -19.523 1.00 91.00 251 ALA A N 1
ATOM 1914 C CA . ALA A 1 251 ? -3.150 -6.402 -20.922 1.00 91.00 251 ALA A CA 1
ATOM 1915 C C . ALA A 1 251 ? -1.730 -6.873 -21.291 1.00 91.00 251 ALA A C 1
ATOM 1917 O O . ALA A 1 251 ? -1.577 -7.878 -21.985 1.00 91.00 251 ALA A O 1
ATOM 1918 N N . VAL A 1 252 ? -0.685 -6.203 -20.790 1.00 88.00 252 VAL A N 1
ATOM 1919 C CA . VAL A 1 252 ? 0.715 -6.633 -20.974 1.00 88.00 252 VAL A CA 1
ATOM 1920 C C . VAL A 1 252 ? 1.036 -7.902 -20.169 1.00 88.00 252 VAL A C 1
ATOM 1922 O O . VAL A 1 252 ? 1.836 -8.716 -20.624 1.00 88.00 252 VAL A O 1
ATOM 1925 N N . ALA A 1 253 ? 0.369 -8.128 -19.034 1.00 86.69 253 ALA A N 1
ATOM 1926 C CA . ALA A 1 253 ? 0.397 -9.400 -18.304 1.00 86.69 253 ALA A CA 1
ATOM 1927 C C . ALA A 1 253 ? -0.442 -10.523 -18.963 1.00 86.69 253 ALA A C 1
ATOM 1929 O O . ALA A 1 253 ? -0.491 -11.632 -18.441 1.00 86.69 253 ALA A O 1
ATOM 1930 N N . GLY A 1 254 ? -1.083 -10.269 -20.112 1.00 89.62 254 GLY A N 1
ATOM 1931 C CA . GLY A 1 254 ? -1.824 -11.267 -20.893 1.00 89.62 254 GLY A CA 1
ATOM 1932 C C . GLY A 1 254 ? -3.331 -11.342 -20.620 1.00 89.62 254 GLY A C 1
ATOM 1933 O O . GLY A 1 254 ? -4.010 -12.179 -21.215 1.00 89.62 254 GLY A O 1
ATOM 1934 N N . ALA A 1 255 ? -3.884 -10.473 -19.769 1.00 92.88 255 ALA A N 1
ATOM 1935 C CA . ALA A 1 255 ? -5.318 -10.434 -19.497 1.00 92.88 255 ALA A CA 1
ATOM 1936 C C . ALA A 1 255 ? -6.116 -9.883 -20.688 1.00 92.88 255 ALA A C 1
ATOM 1938 O O . ALA A 1 255 ? -5.804 -8.823 -21.235 1.00 92.88 255 ALA A O 1
ATOM 1939 N N . THR A 1 256 ? -7.221 -10.537 -21.044 1.00 95.31 256 THR A N 1
ATOM 1940 C CA . THR A 1 256 ? -8.209 -9.932 -21.948 1.00 95.31 256 THR A CA 1
ATOM 1941 C C . THR A 1 256 ? -9.100 -8.939 -21.200 1.00 95.31 256 THR A C 1
ATOM 1943 O O . THR A 1 256 ? -9.420 -9.125 -20.025 1.00 95.31 256 THR A O 1
ATOM 1946 N N . ALA A 1 257 ? -9.598 -7.914 -21.900 1.00 94.69 257 ALA A N 1
ATOM 1947 C CA . ALA A 1 257 ? -10.546 -6.952 -21.327 1.00 94.69 257 ALA A CA 1
ATOM 1948 C C . ALA A 1 257 ? -11.833 -7.610 -20.778 1.00 94.69 257 ALA A C 1
ATOM 1950 O O . ALA A 1 257 ? -12.444 -7.083 -19.852 1.00 94.69 257 ALA A O 1
ATOM 1951 N N . ALA A 1 258 ? -12.223 -8.776 -21.311 1.00 96.62 258 ALA A N 1
ATOM 1952 C CA . ALA A 1 258 ? -13.348 -9.559 -20.804 1.00 96.62 258 ALA A CA 1
ATOM 1953 C C . ALA A 1 258 ? -13.054 -10.189 -19.430 1.00 96.62 258 ALA A C 1
ATOM 1955 O O . ALA A 1 258 ? -13.905 -10.129 -18.548 1.00 96.62 258 ALA A O 1
ATOM 1956 N N . GLN A 1 259 ? -11.846 -10.730 -19.221 1.00 97.31 259 GLN A N 1
ATOM 1957 C CA . GLN A 1 259 ? -11.415 -11.230 -17.908 1.00 97.31 259 GLN A CA 1
ATOM 1958 C C . GLN A 1 259 ? -11.294 -10.088 -16.895 1.00 97.31 259 GLN A C 1
ATOM 1960 O O . GLN A 1 259 ? -11.847 -10.186 -15.806 1.00 97.31 259 GLN A O 1
ATOM 1965 N N . VAL A 1 260 ? -10.658 -8.970 -17.271 1.00 96.75 260 VAL A N 1
ATOM 1966 C CA . VAL A 1 260 ? -10.523 -7.788 -16.396 1.00 96.75 260 VAL A CA 1
ATOM 1967 C C . VAL A 1 260 ? -11.891 -7.233 -15.977 1.00 96.75 260 VAL A C 1
ATOM 1969 O O . VAL A 1 260 ? -12.055 -6.840 -14.823 1.00 96.75 260 VAL A O 1
ATOM 1972 N N . ARG A 1 261 ? -12.892 -7.250 -16.872 1.00 98.00 261 ARG A N 1
ATOM 1973 C CA . ARG A 1 261 ? -14.276 -6.910 -16.514 1.00 98.00 261 ARG A CA 1
ATOM 1974 C C . ARG A 1 261 ? -14.886 -7.927 -15.550 1.00 98.00 261 ARG A C 1
ATOM 1976 O O . ARG A 1 261 ? -15.349 -7.519 -14.493 1.00 98.00 261 ARG A O 1
ATOM 1983 N N . ALA A 1 262 ? -14.844 -9.220 -15.876 1.00 98.25 262 ALA A N 1
ATOM 1984 C CA . ALA A 1 262 ? -15.424 -10.271 -15.036 1.00 98.25 262 ALA A CA 1
ATOM 1985 C C . ALA A 1 262 ? -14.818 -10.299 -13.619 1.00 98.25 262 ALA A C 1
ATOM 1987 O O . ALA A 1 262 ? -15.538 -10.496 -12.645 1.00 98.25 262 ALA A O 1
ATOM 1988 N N . TRP A 1 263 ? -13.515 -10.038 -13.489 1.00 98.38 263 TRP A N 1
ATOM 1989 C CA . TRP A 1 263 ? -12.837 -9.888 -12.202 1.00 98.38 263 TRP A CA 1
ATOM 1990 C C . TRP A 1 263 ? -13.226 -8.597 -11.470 1.00 98.38 263 TRP A C 1
ATOM 1992 O O . TRP A 1 263 ? -13.452 -8.633 -10.265 1.00 98.38 263 TRP A O 1
ATOM 2002 N N . GLY A 1 264 ? -13.375 -7.469 -12.171 1.00 98.38 264 GLY A N 1
ATOM 2003 C CA . GLY A 1 264 ? -13.909 -6.237 -11.577 1.00 98.38 264 GLY A CA 1
ATOM 2004 C C . GLY A 1 264 ? -15.366 -6.364 -11.111 1.00 98.38 264 GLY A C 1
ATOM 2005 O O . GLY A 1 264 ? -15.754 -5.726 -10.136 1.00 98.38 264 GLY A O 1
ATOM 2006 N N . GLU A 1 265 ? -16.169 -7.193 -11.780 1.00 98.56 265 GLU A N 1
ATOM 2007 C CA . GLU A 1 265 ? -17.546 -7.514 -11.385 1.00 98.56 265 GLU A CA 1
ATOM 2008 C C . GLU A 1 265 ? -17.552 -8.450 -10.159 1.00 98.56 265 GLU A C 1
ATOM 2010 O O . GLU A 1 265 ? -18.134 -8.085 -9.141 1.00 98.56 265 GLU A O 1
ATOM 2015 N N . GLN A 1 266 ? -16.782 -9.549 -10.168 1.00 98.44 266 GLN A N 1
ATOM 2016 C CA . GLN A 1 266 ? -16.596 -10.415 -8.987 1.00 98.44 266 GLN A CA 1
ATOM 2017 C C . GLN A 1 266 ? -16.099 -9.639 -7.758 1.00 98.44 266 GLN A C 1
ATOM 2019 O O . GLN A 1 266 ? -16.639 -9.796 -6.668 1.00 98.44 266 GLN A O 1
ATOM 2024 N N . ALA A 1 267 ? -15.099 -8.768 -7.920 1.00 98.44 267 ALA A N 1
ATOM 2025 C CA . ALA A 1 267 ? -14.569 -7.943 -6.836 1.00 98.44 267 ALA A CA 1
ATOM 2026 C C . ALA A 1 267 ? -15.629 -7.032 -6.199 1.00 98.44 267 ALA A C 1
ATOM 2028 O O . ALA A 1 267 ? -15.572 -6.773 -4.996 1.00 98.44 267 ALA A O 1
ATOM 2029 N N . LEU A 1 268 ? -16.581 -6.538 -6.996 1.00 98.31 268 LEU A N 1
ATOM 2030 C CA . LEU A 1 268 ? -17.691 -5.724 -6.511 1.00 98.31 268 LEU A CA 1
ATOM 2031 C C . LEU A 1 268 ? -18.714 -6.573 -5.746 1.00 98.31 268 LEU A C 1
ATOM 2033 O O . LEU A 1 268 ? -19.180 -6.133 -4.698 1.00 98.31 268 LEU A O 1
ATOM 2037 N N . ASP A 1 269 ? -19.007 -7.784 -6.221 1.00 98.56 269 ASP A N 1
ATOM 2038 C CA . ASP A 1 269 ? -19.906 -8.722 -5.539 1.00 98.56 269 ASP A CA 1
ATOM 2039 C C . ASP A 1 269 ? -19.317 -9.160 -4.184 1.00 98.56 269 ASP A C 1
ATOM 2041 O O . ASP A 1 269 ? -19.974 -9.027 -3.152 1.00 98.56 269 ASP A O 1
ATOM 2045 N N . ARG A 1 270 ? -18.034 -9.560 -4.133 1.00 98.50 270 ARG A N 1
ATOM 2046 C CA . ARG A 1 270 ? -17.347 -9.891 -2.864 1.00 98.50 270 ARG A CA 1
ATOM 2047 C C . ARG A 1 270 ? -17.262 -8.694 -1.914 1.00 98.50 270 ARG A C 1
ATOM 2049 O O . ARG A 1 270 ? -17.372 -8.865 -0.700 1.00 98.50 270 ARG A O 1
ATOM 2056 N N . ALA A 1 271 ? -17.076 -7.483 -2.446 1.00 98.31 271 ALA A N 1
ATOM 2057 C CA . ALA A 1 271 ? -17.139 -6.260 -1.651 1.00 98.31 271 ALA A CA 1
ATOM 2058 C C . ALA A 1 271 ? -18.544 -6.030 -1.075 1.00 98.31 271 ALA A C 1
ATOM 2060 O O . ALA A 1 271 ? -18.658 -5.645 0.086 1.00 98.31 271 ALA A O 1
ATOM 2061 N N . ALA A 1 272 ? -19.602 -6.280 -1.850 1.00 98.56 272 ALA A N 1
ATOM 2062 C CA . ALA A 1 272 ? -20.983 -6.121 -1.406 1.00 98.56 272 ALA A CA 1
ATOM 2063 C C . ALA A 1 272 ? -21.376 -7.150 -0.333 1.00 98.56 272 ALA A C 1
ATOM 2065 O O . ALA A 1 272 ? -22.054 -6.777 0.622 1.00 98.56 272 ALA A O 1
ATOM 2066 N N . ASP A 1 273 ? -20.907 -8.396 -0.444 1.00 98.50 273 ASP A N 1
ATOM 2067 C CA . ASP A 1 273 ? -21.140 -9.452 0.551 1.00 98.50 273 ASP A CA 1
ATOM 2068 C C . ASP A 1 273 ? -20.416 -9.181 1.887 1.00 98.50 273 ASP A C 1
ATOM 2070 O O . ASP A 1 273 ? -20.988 -9.390 2.958 1.00 98.50 273 ASP A O 1
ATOM 2074 N N . TRP A 1 274 ? -19.154 -8.729 1.848 1.00 98.69 274 TRP A N 1
ATOM 2075 C CA . TRP A 1 274 ? -18.290 -8.632 3.040 1.00 98.69 274 TRP A CA 1
ATOM 2076 C C . TRP A 1 274 ? -18.203 -7.234 3.674 1.00 98.69 274 TRP A C 1
ATOM 2078 O O . TRP A 1 274 ? -17.996 -7.103 4.884 1.00 98.69 274 TRP A O 1
ATOM 2088 N N . ALA A 1 275 ? -18.340 -6.176 2.873 1.00 98.50 275 ALA A N 1
ATOM 2089 C CA . ALA A 1 275 ? -18.270 -4.782 3.309 1.00 98.50 275 ALA A CA 1
ATOM 2090 C C . ALA A 1 275 ? -19.238 -3.899 2.489 1.00 98.50 275 ALA A C 1
ATOM 2092 O O . ALA A 1 275 ? -18.785 -3.067 1.693 1.00 98.50 275 ALA A O 1
ATOM 2093 N N . PRO A 1 276 ? -20.570 -4.039 2.680 1.00 98.62 276 PRO A N 1
ATOM 2094 C CA . PRO A 1 276 ? -21.579 -3.355 1.863 1.00 98.62 276 PRO A CA 1
ATOM 2095 C C . PRO A 1 276 ? -21.371 -1.837 1.747 1.00 98.62 276 PRO A C 1
ATOM 2097 O O . PRO A 1 276 ? -21.631 -1.242 0.701 1.00 98.62 276 PRO A O 1
ATOM 2100 N N . HIS A 1 277 ? -20.862 -1.199 2.808 1.00 98.62 277 HIS A N 1
ATOM 2101 C CA . HIS A 1 277 ? -20.570 0.234 2.828 1.00 98.62 277 HIS A CA 1
ATOM 2102 C C . HIS A 1 277 ? -19.418 0.621 1.893 1.00 98.62 277 HIS A C 1
ATOM 2104 O O . HIS A 1 277 ? -19.484 1.670 1.255 1.00 98.62 277 HIS A O 1
ATOM 2110 N N . LEU A 1 278 ? -18.403 -0.234 1.740 1.00 98.75 278 LEU A N 1
ATOM 2111 C CA . LEU A 1 278 ? -17.294 -0.011 0.809 1.00 98.75 278 LEU A CA 1
ATOM 2112 C C . LEU A 1 278 ? -17.693 -0.291 -0.643 1.00 98.75 278 LEU A C 1
ATOM 2114 O O . LEU A 1 278 ? -17.220 0.410 -1.535 1.00 98.75 278 LEU A O 1
ATOM 2118 N N . ALA A 1 279 ? -18.603 -1.236 -0.897 1.00 98.81 279 ALA A N 1
ATOM 2119 C CA . ALA A 1 279 ? -19.192 -1.417 -2.227 1.00 98.81 279 ALA A CA 1
ATOM 2120 C C . ALA A 1 279 ? -20.008 -0.183 -2.661 1.00 98.81 279 ALA A C 1
ATOM 2122 O O . ALA A 1 279 ? -19.869 0.298 -3.789 1.00 98.81 279 ALA A O 1
ATOM 2123 N N . GLU A 1 280 ? -20.792 0.395 -1.747 1.00 98.81 280 GLU A N 1
ATOM 2124 C CA . GLU A 1 280 ? -21.497 1.664 -1.963 1.00 98.81 280 GLU A CA 1
ATOM 2125 C C . GLU A 1 280 ? -20.538 2.852 -2.152 1.00 98.81 280 GLU A C 1
ATOM 2127 O O . GLU A 1 280 ? -20.778 3.711 -3.004 1.00 98.81 280 GLU A O 1
ATOM 2132 N N . GLU A 1 281 ? -19.408 2.886 -1.442 1.00 98.88 281 GLU A N 1
ATOM 2133 C CA . GLU A 1 281 ? -18.357 3.891 -1.641 1.00 98.88 281 GLU A CA 1
ATOM 2134 C C . GLU A 1 281 ? -17.672 3.753 -3.008 1.00 98.88 281 GLU A C 1
ATOM 2136 O O . GLU A 1 281 ? -17.521 4.748 -3.717 1.00 98.88 281 GLU A O 1
ATOM 2141 N N . ILE A 1 282 ? -17.354 2.532 -3.447 1.00 98.94 282 ILE A N 1
ATOM 2142 C CA . ILE A 1 282 ? -16.838 2.220 -4.792 1.00 98.94 282 ILE A CA 1
ATOM 2143 C C . ILE A 1 282 ? -17.834 2.653 -5.878 1.00 98.94 282 ILE A C 1
ATOM 2145 O O . ILE A 1 282 ? -17.450 3.331 -6.836 1.00 98.94 282 ILE A O 1
ATOM 2149 N N . ALA A 1 283 ? -19.124 2.344 -5.712 1.00 98.88 283 ALA A N 1
ATOM 2150 C CA . ALA A 1 283 ? -20.186 2.797 -6.611 1.00 98.88 283 ALA A CA 1
ATOM 2151 C C . ALA A 1 283 ? -20.344 4.331 -6.600 1.00 98.88 283 ALA A C 1
ATOM 2153 O O . ALA A 1 283 ? -20.629 4.940 -7.637 1.00 98.88 283 ALA A O 1
ATOM 2154 N N . GLY A 1 284 ? -20.108 4.972 -5.453 1.00 98.88 284 GLY A N 1
ATOM 2155 C CA . GLY A 1 284 ? -19.981 6.419 -5.312 1.00 98.88 284 GLY A CA 1
ATOM 2156 C C . GLY A 1 284 ? -18.828 6.976 -6.149 1.00 98.88 284 GLY A C 1
ATOM 2157 O O . GLY A 1 284 ? -19.059 7.832 -7.004 1.00 98.88 284 GLY A O 1
ATOM 2158 N N . ILE A 1 285 ? -17.606 6.466 -5.957 1.00 98.94 285 ILE A N 1
ATOM 2159 C CA . ILE A 1 285 ? -16.393 6.878 -6.690 1.00 98.94 285 ILE A CA 1
ATOM 2160 C C . ILE A 1 285 ? -16.610 6.738 -8.197 1.00 98.94 285 ILE A C 1
ATOM 2162 O O . ILE A 1 285 ? -16.335 7.681 -8.940 1.00 98.94 285 ILE A O 1
ATOM 2166 N N . ALA A 1 286 ? -17.174 5.614 -8.644 1.00 98.88 286 ALA A N 1
ATOM 2167 C CA . ALA A 1 286 ? -17.514 5.389 -10.044 1.00 98.88 286 ALA A CA 1
ATOM 2168 C C . ALA A 1 286 ? -18.530 6.425 -10.561 1.00 98.88 286 ALA A C 1
ATOM 2170 O O . ALA A 1 286 ? -18.289 7.073 -11.581 1.00 98.88 286 ALA A O 1
ATOM 2171 N N . SER A 1 287 ? -19.610 6.680 -9.812 1.00 98.81 287 SER A N 1
ATOM 2172 C CA . SER A 1 287 ? -20.616 7.696 -10.157 1.00 98.81 287 SER A CA 1
ATOM 2173 C C . SER A 1 287 ? -20.046 9.119 -10.225 1.00 98.81 287 SER A C 1
ATOM 2175 O O . SER A 1 287 ? -20.463 9.891 -11.088 1.00 98.81 287 SER A O 1
ATOM 2177 N N . GLY A 1 288 ? -19.102 9.475 -9.349 1.00 98.62 288 GLY A N 1
ATOM 2178 C CA . GLY A 1 288 ? -18.420 10.773 -9.370 1.00 98.62 288 GLY A CA 1
ATOM 2179 C C . GLY A 1 288 ? -17.405 10.903 -10.510 1.00 98.62 288 GLY A C 1
ATOM 2180 O O . GLY A 1 288 ? -17.284 11.968 -11.110 1.00 98.62 288 GLY A O 1
ATOM 2181 N N . ALA A 1 289 ? -16.703 9.816 -10.843 1.00 98.31 289 ALA A N 1
ATOM 2182 C CA . ALA A 1 289 ? -15.729 9.776 -11.933 1.00 98.31 289 ALA A CA 1
ATOM 2183 C C . ALA A 1 289 ? -16.366 9.595 -13.327 1.00 98.31 289 ALA A C 1
ATOM 2185 O O . ALA A 1 289 ? -15.696 9.830 -14.334 1.00 98.31 289 ALA A O 1
ATOM 2186 N N . GLY A 1 290 ? -17.643 9.211 -13.416 1.00 98.06 290 GLY A N 1
ATOM 2187 C CA . GLY A 1 290 ? -18.310 8.894 -14.685 1.00 98.06 290 GLY A CA 1
ATOM 2188 C C . GLY A 1 290 ? -17.899 7.531 -15.254 1.00 98.06 290 GLY A C 1
ATOM 2189 O O . GLY A 1 290 ? -17.702 7.409 -16.460 1.00 98.06 290 GLY A O 1
ATOM 2190 N N . LEU A 1 291 ? -17.736 6.538 -14.378 1.00 98.56 291 LEU A N 1
ATOM 2191 C CA . LEU A 1 291 ? -17.312 5.166 -14.669 1.00 98.56 291 LEU A CA 1
ATOM 2192 C C . LEU A 1 291 ? -18.392 4.151 -14.253 1.00 98.56 291 LEU A C 1
ATOM 2194 O O . LEU A 1 291 ? -19.276 4.462 -13.453 1.00 98.56 291 LEU A O 1
ATOM 2198 N N . GLU A 1 292 ? -18.299 2.920 -14.755 1.00 98.62 292 GLU A N 1
ATOM 2199 C CA . GLU A 1 292 ? -19.045 1.781 -14.205 1.00 98.62 292 GLU A CA 1
ATOM 2200 C C . GLU A 1 292 ? -18.420 1.317 -12.867 1.00 98.62 292 GLU A C 1
ATOM 2202 O O . GLU A 1 292 ? -17.192 1.328 -12.738 1.00 98.62 292 GLU A O 1
ATOM 2207 N N . PRO A 1 293 ? -19.208 0.853 -11.874 1.00 98.75 293 PRO A N 1
ATOM 2208 C CA . PRO A 1 293 ? -18.686 0.402 -10.576 1.00 98.75 293 PRO A CA 1
ATOM 2209 C C . PRO A 1 293 ? -17.581 -0.663 -10.648 1.00 98.75 293 PRO A C 1
ATOM 2211 O O . PRO A 1 293 ? -16.594 -0.555 -9.920 1.00 98.75 293 PRO A O 1
ATOM 2214 N N . TRP A 1 294 ? -17.684 -1.627 -11.574 1.00 98.56 294 TRP A N 1
ATOM 2215 C CA . TRP A 1 294 ? -16.670 -2.676 -11.769 1.00 98.56 294 TRP A CA 1
ATOM 2216 C C . TRP A 1 294 ? -15.282 -2.115 -12.115 1.00 98.56 294 TRP A C 1
ATOM 2218 O O . TRP A 1 294 ? -14.268 -2.717 -11.775 1.00 98.56 294 TRP A O 1
ATOM 2228 N N . GLN A 1 295 ? -15.213 -0.941 -12.753 1.00 98.75 295 GLN A N 1
ATOM 2229 C CA . GLN A 1 295 ? -13.950 -0.298 -13.132 1.00 98.75 295 GLN A CA 1
ATOM 2230 C C . GLN A 1 295 ? -13.206 0.230 -11.902 1.00 98.75 295 GLN A C 1
ATOM 2232 O O . GLN A 1 295 ? -11.983 0.170 -11.838 1.00 98.75 295 GLN A O 1
ATOM 2237 N N . VAL A 1 296 ? -13.936 0.717 -10.896 1.00 98.81 296 VAL A N 1
ATOM 2238 C CA . VAL A 1 296 ? -13.337 1.151 -9.628 1.00 98.81 296 VAL A CA 1
ATOM 2239 C C . VAL A 1 296 ? -13.071 -0.050 -8.719 1.00 98.81 296 VAL A C 1
ATOM 2241 O O . VAL A 1 296 ? -12.020 -0.098 -8.082 1.00 98.81 296 VAL A O 1
ATOM 2244 N N . ALA A 1 297 ? -13.942 -1.063 -8.713 1.00 98.75 297 ALA A N 1
ATOM 2245 C CA . ALA A 1 297 ? -13.668 -2.332 -8.037 1.00 98.75 297 ALA A CA 1
ATOM 2246 C C . ALA A 1 297 ? -12.377 -2.991 -8.566 1.00 98.75 297 ALA A C 1
ATOM 2248 O O . ALA A 1 297 ? -11.539 -3.393 -7.769 1.00 98.75 297 ALA A O 1
ATOM 2249 N N . MET A 1 298 ? -12.139 -2.975 -9.881 1.00 97.81 298 MET A N 1
ATOM 2250 C CA . MET A 1 298 ? -10.900 -3.438 -10.525 1.00 97.81 298 MET A CA 1
ATOM 2251 C C . MET A 1 298 ? -9.631 -2.710 -10.033 1.00 97.81 298 MET A C 1
ATOM 2253 O O . MET A 1 298 ? -8.610 -3.360 -9.825 1.00 97.81 298 MET A O 1
ATOM 2257 N N . ILE A 1 299 ? -9.685 -1.398 -9.759 1.00 98.38 299 ILE A N 1
ATOM 2258 C CA . ILE A 1 299 ? -8.553 -0.658 -9.155 1.00 98.38 299 ILE A CA 1
ATOM 2259 C C . ILE A 1 299 ? -8.266 -1.158 -7.727 1.00 98.38 299 ILE A C 1
ATOM 2261 O O . ILE A 1 299 ? -7.109 -1.243 -7.313 1.00 98.38 299 ILE A O 1
ATOM 2265 N N . ASN A 1 300 ? -9.312 -1.504 -6.973 1.00 98.62 300 ASN A N 1
ATOM 2266 C CA . ASN A 1 300 ? -9.194 -2.054 -5.620 1.00 98.62 300 ASN A CA 1
ATOM 2267 C C . ASN A 1 300 ? -8.726 -3.522 -5.632 1.00 98.62 300 ASN A C 1
ATOM 2269 O O . ASN A 1 300 ? -7.952 -3.916 -4.760 1.00 98.62 300 ASN A O 1
ATOM 2273 N N . ALA A 1 301 ? -9.132 -4.282 -6.652 1.00 98.12 301 ALA A N 1
ATOM 2274 C CA . ALA A 1 301 ? -8.829 -5.696 -6.883 1.00 98.12 301 ALA A CA 1
ATOM 2275 C C . ALA A 1 301 ? -7.546 -5.950 -7.697 1.00 98.12 301 ALA A C 1
ATOM 2277 O O . ALA A 1 301 ? -7.352 -7.018 -8.278 1.00 98.12 301 ALA A O 1
ATOM 2278 N N . ARG A 1 302 ? -6.660 -4.953 -7.796 1.00 95.56 302 ARG A N 1
ATOM 2279 C CA . ARG A 1 302 ? -5.427 -5.050 -8.593 1.00 95.56 302 ARG A CA 1
ATOM 2280 C C . ARG A 1 302 ? -4.479 -6.160 -8.132 1.00 95.56 302 ARG A C 1
ATOM 2282 O O . ARG A 1 302 ? -3.763 -6.703 -8.964 1.00 95.56 302 ARG A O 1
ATOM 2289 N N . THR A 1 303 ? -4.447 -6.483 -6.838 1.00 94.31 303 THR A N 1
ATOM 2290 C CA . THR A 1 303 ? -3.571 -7.529 -6.285 1.00 94.31 303 THR A CA 1
ATOM 2291 C C . THR A 1 303 ? -4.070 -8.894 -6.742 1.00 94.31 303 THR A C 1
ATOM 2293 O O . THR A 1 303 ? -3.309 -9.724 -7.226 1.00 94.31 303 THR A O 1
ATOM 2296 N N . GLU A 1 304 ? -5.383 -9.065 -6.677 1.00 97.38 304 GLU A N 1
ATOM 2297 C CA . GLU A 1 304 ? -6.132 -10.256 -7.029 1.00 97.38 304 GLU A CA 1
ATOM 2298 C C . GLU A 1 304 ? -6.106 -10.493 -8.537 1.00 97.38 304 GLU A C 1
ATOM 2300 O O . GLU A 1 304 ? -5.901 -11.618 -8.972 1.00 97.38 304 GLU A O 1
ATOM 2305 N N . ILE A 1 305 ? -6.213 -9.438 -9.350 1.00 96.62 305 ILE A N 1
ATOM 2306 C CA . ILE A 1 305 ? -6.067 -9.529 -10.808 1.00 96.62 305 ILE A CA 1
ATOM 2307 C C . ILE A 1 305 ? -4.617 -9.859 -11.199 1.00 96.62 305 ILE A C 1
ATOM 2309 O O . ILE A 1 305 ? -4.411 -10.684 -12.086 1.00 96.62 305 ILE A O 1
ATOM 2313 N N . LEU A 1 306 ? -3.603 -9.284 -10.535 1.00 92.38 306 LEU A N 1
ATOM 2314 C CA . LEU A 1 306 ? -2.192 -9.635 -10.775 1.00 92.38 306 LEU A CA 1
ATOM 2315 C C . LEU A 1 306 ? -1.866 -11.082 -10.370 1.00 92.38 306 LEU A C 1
ATOM 2317 O O . LEU A 1 306 ? -1.040 -11.717 -11.026 1.00 92.38 306 LEU A O 1
ATOM 2321 N N . ALA A 1 307 ? -2.521 -11.606 -9.332 1.00 91.88 307 ALA A N 1
ATOM 2322 C CA . ALA A 1 307 ? -2.455 -13.011 -8.941 1.00 91.88 307 ALA A CA 1
ATOM 2323 C C . ALA A 1 307 ? -3.185 -13.926 -9.944 1.00 91.88 307 ALA A C 1
ATOM 2325 O O . ALA A 1 307 ? -2.614 -14.909 -10.410 1.00 91.88 307 ALA A O 1
ATOM 2326 N N . ALA A 1 308 ? -4.402 -13.560 -10.358 1.00 92.88 308 ALA A N 1
ATOM 2327 C CA . ALA A 1 308 ? -5.240 -14.321 -11.288 1.00 92.88 308 ALA A CA 1
ATOM 2328 C C . ALA A 1 308 ? -4.636 -14.493 -12.696 1.00 92.88 308 ALA A C 1
ATOM 2330 O O . ALA A 1 308 ? -5.011 -15.421 -13.415 1.00 92.88 308 ALA A O 1
ATOM 2331 N N . VAL A 1 309 ? -3.708 -13.615 -13.096 1.00 90.25 309 VAL A N 1
ATOM 2332 C CA . VAL A 1 309 ? -2.938 -13.707 -14.357 1.00 90.25 309 VAL A CA 1
ATOM 2333 C C . VAL A 1 309 ? -1.508 -14.240 -14.161 1.00 90.25 309 VAL A C 1
ATOM 2335 O O . VAL A 1 309 ? -0.752 -14.297 -15.126 1.00 90.25 309 VAL A O 1
ATOM 2338 N N . ASP A 1 310 ? -1.119 -14.574 -12.925 1.00 84.50 310 ASP A N 1
ATOM 2339 C CA . ASP A 1 310 ? 0.246 -14.928 -12.496 1.00 84.50 310 ASP A CA 1
ATOM 2340 C C . ASP A 1 310 ? 1.333 -13.940 -12.985 1.00 84.50 310 ASP A C 1
ATOM 2342 O O . ASP A 1 310 ? 2.391 -14.312 -13.496 1.00 84.50 310 ASP A O 1
ATOM 2346 N N . ALA A 1 311 ? 1.065 -12.632 -12.863 1.00 80.06 311 ALA A N 1
ATOM 2347 C CA . ALA A 1 311 ? 1.889 -11.575 -13.458 1.00 80.06 311 ALA A CA 1
ATOM 2348 C C . ALA A 1 311 ? 3.349 -11.623 -12.971 1.00 80.06 311 ALA A C 1
ATOM 2350 O O . ALA A 1 311 ? 3.612 -11.490 -11.775 1.00 80.06 311 ALA A O 1
ATOM 2351 N N . VAL A 1 312 ? 4.320 -11.743 -13.877 1.00 65.62 312 VAL A N 1
ATOM 2352 C CA . VAL A 1 312 ? 5.752 -11.850 -13.531 1.00 65.62 312 VAL A CA 1
ATOM 2353 C C . VAL A 1 312 ? 6.406 -10.466 -13.380 1.00 65.62 312 VAL A C 1
ATOM 2355 O O . VAL A 1 312 ? 6.340 -9.649 -14.298 1.00 65.62 312 VAL A O 1
ATOM 2358 N N . GLY A 1 313 ? 7.083 -10.211 -12.249 1.00 62.97 313 GLY A N 1
ATOM 2359 C CA . GLY A 1 313 ? 7.866 -8.985 -12.013 1.00 62.97 313 GLY A CA 1
ATOM 2360 C C . GLY A 1 313 ? 8.332 -8.776 -10.559 1.00 62.97 313 GLY A C 1
ATOM 2361 O O . GLY A 1 313 ? 7.756 -9.334 -9.624 1.00 62.97 313 GLY A O 1
ATOM 2362 N N . GLU A 1 314 ? 9.377 -7.966 -10.373 1.00 59.91 314 GLU A N 1
ATOM 2363 C CA . GLU A 1 314 ? 10.057 -7.670 -9.093 1.00 59.91 314 GLU A CA 1
ATOM 2364 C C . GLU A 1 314 ? 9.391 -6.529 -8.288 1.00 59.91 314 GLU A C 1
ATOM 2366 O O . GLU A 1 314 ? 10.016 -5.535 -7.922 1.00 59.91 314 GLU A O 1
ATOM 2371 N N . GLY A 1 315 ? 8.091 -6.666 -8.017 1.00 63.22 315 GLY A N 1
ATOM 2372 C CA . GLY A 1 315 ? 7.331 -5.724 -7.188 1.00 63.22 315 GLY A CA 1
ATOM 2373 C C . GLY A 1 315 ? 7.519 -5.962 -5.696 1.00 63.22 315 GLY A C 1
ATOM 2374 O O . GLY A 1 315 ? 6.658 -6.569 -5.063 1.00 63.22 315 GLY A O 1
ATOM 2375 N N . GLU A 1 316 ? 8.641 -5.502 -5.147 1.00 81.12 316 GLU A N 1
ATOM 2376 C CA . GLU A 1 316 ? 8.984 -5.658 -3.730 1.00 81.12 316 GLU A CA 1
ATOM 2377 C C . GLU A 1 316 ? 8.724 -4.385 -2.897 1.00 81.12 316 GLU A C 1
ATOM 2379 O O . GLU A 1 316 ? 8.517 -3.291 -3.410 1.00 81.12 316 GLU A O 1
ATOM 2384 N N . CYS A 1 317 ? 8.656 -4.529 -1.578 1.00 91.81 317 CYS A N 1
ATOM 2385 C CA . CYS A 1 317 ? 8.429 -3.483 -0.583 1.00 91.81 317 CYS A CA 1
ATOM 2386 C C . CYS A 1 317 ? 9.222 -3.858 0.675 1.00 91.81 317 CYS A C 1
ATOM 2388 O O . CYS A 1 317 ? 9.490 -5.035 0.914 1.00 91.81 317 CYS A O 1
ATOM 2390 N N . SER A 1 318 ? 9.579 -2.891 1.515 1.00 96.69 318 SER A N 1
ATOM 2391 C CA . SER A 1 318 ? 10.280 -3.185 2.773 1.00 96.69 318 SER A CA 1
ATOM 2392 C C . SER A 1 318 ? 9.718 -2.361 3.911 1.00 96.69 318 SER A C 1
ATOM 2394 O O . SER A 1 318 ? 9.623 -1.146 3.787 1.00 96.69 318 SER A O 1
ATOM 2396 N N . THR A 1 319 ? 9.394 -3.018 5.020 1.00 98.50 319 THR A N 1
ATOM 2397 C CA . THR A 1 319 ? 8.733 -2.442 6.196 1.00 98.50 319 THR A CA 1
ATOM 2398 C C . THR A 1 319 ? 9.575 -2.715 7.433 1.00 98.50 319 THR A C 1
ATOM 2400 O O . THR A 1 319 ? 10.000 -3.848 7.647 1.00 98.50 319 THR A O 1
ATOM 2403 N N . SER A 1 320 ? 9.784 -1.699 8.268 1.00 98.56 320 SER A N 1
ATOM 2404 C CA . SER A 1 320 ? 10.389 -1.833 9.594 1.00 98.56 320 SER A CA 1
ATOM 2405 C C . SER A 1 320 ? 9.547 -1.109 10.639 1.00 98.56 320 SER A C 1
ATOM 2407 O O . SER A 1 320 ? 9.128 0.034 10.443 1.00 98.56 320 SER A O 1
ATOM 2409 N N . VAL A 1 321 ? 9.353 -1.770 11.776 1.00 98.56 321 VAL A N 1
ATOM 2410 C CA . VAL A 1 321 ? 8.696 -1.275 12.986 1.00 98.56 321 VAL A CA 1
ATOM 2411 C C . VAL A 1 321 ? 9.612 -1.593 14.168 1.00 98.56 321 VAL A C 1
ATOM 2413 O O . VAL A 1 321 ? 10.022 -2.737 14.347 1.00 98.56 321 VAL A O 1
ATOM 2416 N N . VAL A 1 322 ? 9.942 -0.585 14.975 1.00 98.12 322 VAL A N 1
ATOM 2417 C CA . VAL A 1 322 ? 10.677 -0.755 16.236 1.00 98.12 322 VAL A CA 1
ATOM 2418 C C . VAL A 1 322 ? 9.864 -0.152 17.383 1.00 98.12 322 VAL A C 1
ATOM 2420 O O . VAL A 1 322 ? 9.331 0.954 17.267 1.00 98.12 322 VAL A O 1
ATOM 2423 N N . LEU A 1 323 ? 9.758 -0.891 18.483 1.00 96.25 323 LEU A N 1
ATOM 2424 C CA . LEU A 1 323 ? 8.984 -0.586 19.689 1.00 96.25 323 LEU A CA 1
ATOM 2425 C C . LEU A 1 323 ? 9.914 -0.469 20.916 1.00 96.25 323 LEU A C 1
ATOM 2427 O O . LEU A 1 323 ? 11.018 -1.018 20.896 1.00 96.25 323 LEU A O 1
ATOM 2431 N N . PRO A 1 324 ? 9.490 0.201 22.007 1.00 90.56 324 PRO A N 1
ATOM 2432 C CA . PRO A 1 324 ? 8.205 0.883 22.214 1.00 90.56 324 PRO A CA 1
ATOM 2433 C C . PRO A 1 324 ? 8.153 2.293 21.600 1.00 90.56 324 PRO A C 1
ATOM 2435 O O . PRO A 1 324 ? 9.185 2.902 21.314 1.00 90.56 324 PRO A O 1
ATOM 2438 N N . GLY A 1 325 ? 6.940 2.840 21.437 1.00 89.19 325 GLY A N 1
ATOM 2439 C CA . GLY A 1 325 ? 6.716 4.155 20.828 1.00 89.19 325 GLY A CA 1
ATOM 2440 C C . GLY A 1 325 ? 7.072 4.120 19.338 1.00 89.19 325 GLY A C 1
ATOM 2441 O O . GLY A 1 325 ? 8.211 4.437 18.992 1.00 89.19 325 GLY A O 1
ATOM 2442 N N . PRO A 1 326 ? 6.141 3.696 18.465 1.00 93.94 326 PRO A N 1
ATOM 2443 C CA . PRO A 1 326 ? 6.429 3.019 17.201 1.00 93.94 326 PRO A CA 1
ATOM 2444 C C . PRO A 1 326 ? 7.290 3.840 16.238 1.00 93.94 326 PRO A C 1
ATOM 2446 O O . PRO A 1 326 ? 6.833 4.773 15.573 1.00 93.94 326 PRO A O 1
ATOM 2449 N N . ARG A 1 327 ? 8.546 3.422 16.091 1.00 97.50 327 ARG A N 1
ATOM 2450 C CA . ARG A 1 327 ? 9.464 3.905 15.060 1.00 97.50 327 ARG A CA 1
ATOM 2451 C C . ARG A 1 327 ? 9.224 3.097 13.799 1.00 97.50 327 ARG A C 1
ATOM 2453 O O . ARG A 1 327 ? 9.722 1.984 13.668 1.00 97.50 327 ARG A O 1
ATOM 2460 N N . THR A 1 328 ? 8.425 3.640 12.886 1.00 98.06 328 THR A N 1
ATOM 2461 C CA . THR A 1 328 ? 8.080 2.942 11.640 1.00 98.06 328 THR A CA 1
ATOM 2462 C C . THR A 1 328 ? 8.687 3.606 10.408 1.00 98.06 328 THR A C 1
ATOM 2464 O O . THR A 1 328 ? 8.932 4.821 10.399 1.00 98.06 328 THR A O 1
ATOM 2467 N N . VAL A 1 329 ? 8.927 2.801 9.372 1.00 98.50 329 VAL A N 1
ATOM 2468 C CA . VAL A 1 329 ? 9.192 3.231 7.994 1.00 98.50 329 VAL A CA 1
ATOM 2469 C C . VAL A 1 329 ? 8.885 2.088 7.013 1.00 98.50 329 VAL A C 1
ATOM 2471 O O . VAL A 1 329 ? 9.153 0.925 7.309 1.00 98.50 329 VAL A O 1
ATOM 2474 N N . GLN A 1 330 ? 8.347 2.419 5.841 1.00 98.50 330 GLN A N 1
ATOM 2475 C CA . GLN A 1 330 ? 8.203 1.528 4.694 1.00 98.50 330 GLN A CA 1
ATOM 2476 C C . GLN A 1 330 ? 8.739 2.196 3.415 1.00 98.50 330 GLN A C 1
ATOM 2478 O O . GLN A 1 330 ? 8.497 3.386 3.191 1.00 98.50 330 GLN A O 1
ATOM 2483 N N . THR A 1 331 ? 9.401 1.425 2.546 1.00 97.69 331 THR A N 1
ATOM 2484 C CA . THR A 1 331 ? 9.520 1.728 1.109 1.00 97.69 331 THR A CA 1
ATOM 2485 C C . THR A 1 331 ? 8.461 0.952 0.328 1.00 97.69 331 THR A C 1
ATOM 2487 O O . THR A 1 331 ? 8.368 -0.274 0.440 1.00 97.69 331 THR A O 1
ATOM 2490 N N . TRP A 1 332 ? 7.625 1.674 -0.426 1.00 96.62 332 TRP A N 1
ATOM 2491 C CA . TRP A 1 332 ? 6.661 1.078 -1.348 1.00 96.62 332 TRP A CA 1
ATOM 2492 C C . TRP A 1 332 ? 7.167 1.222 -2.781 1.00 96.62 332 TRP A C 1
ATOM 2494 O O . TRP A 1 332 ? 7.180 2.334 -3.330 1.00 96.62 332 TRP A O 1
ATOM 2504 N N . ASP A 1 333 ? 7.543 0.093 -3.385 1.00 93.50 333 ASP A N 1
ATOM 2505 C CA . ASP A 1 333 ? 8.022 0.058 -4.762 1.00 93.50 333 ASP A CA 1
ATOM 2506 C C . ASP A 1 333 ? 6.917 -0.432 -5.705 1.00 93.50 333 ASP A C 1
ATOM 2508 O O . ASP A 1 333 ? 6.124 -1.320 -5.380 1.00 93.50 333 ASP A O 1
ATOM 2512 N N . TRP A 1 334 ? 6.813 0.205 -6.871 1.00 93.19 334 TRP A N 1
ATOM 2513 C CA . TRP A 1 334 ? 5.753 -0.054 -7.845 1.00 93.19 334 TRP A CA 1
ATOM 2514 C C . TRP A 1 334 ? 6.159 0.355 -9.260 1.00 93.19 334 TRP A C 1
ATOM 2516 O O . TRP A 1 334 ? 7.268 0.839 -9.490 1.00 93.19 334 TRP A O 1
ATOM 2526 N N . HIS A 1 335 ? 5.255 0.167 -10.219 1.00 90.56 335 HIS A N 1
ATOM 2527 C CA . HIS A 1 335 ? 5.531 0.468 -11.615 1.00 90.56 335 HIS A CA 1
ATOM 2528 C C . HIS A 1 335 ? 5.766 1.961 -11.887 1.00 90.56 335 HIS A C 1
ATOM 2530 O O . HIS A 1 335 ? 4.959 2.820 -11.517 1.00 90.56 335 HIS A O 1
ATOM 2536 N N . ASP A 1 336 ? 6.835 2.261 -12.627 1.00 86.88 336 ASP A N 1
ATOM 2537 C CA . ASP A 1 336 ? 7.317 3.626 -12.884 1.00 86.88 336 ASP A CA 1
ATOM 2538 C C . ASP A 1 336 ? 6.297 4.540 -13.588 1.00 86.88 336 ASP A C 1
ATOM 2540 O O . ASP A 1 336 ? 6.300 5.756 -13.380 1.00 86.88 336 ASP A O 1
ATOM 2544 N N . HIS A 1 337 ? 5.408 3.959 -14.393 1.00 85.19 337 HIS A N 1
ATOM 2545 C CA . HIS A 1 337 ? 4.344 4.647 -15.121 1.00 85.19 337 HIS A CA 1
ATOM 2546 C C . HIS A 1 337 ? 3.112 4.969 -14.256 1.00 85.19 337 HIS A C 1
ATOM 2548 O O . HIS A 1 337 ? 2.315 5.827 -14.634 1.00 85.19 337 HIS A O 1
ATOM 2554 N N . LEU A 1 33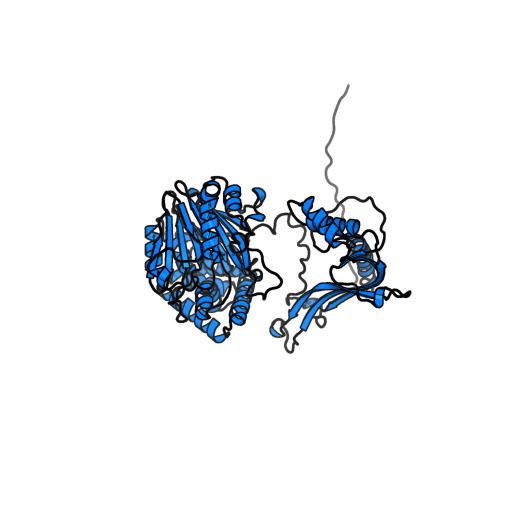8 ? 2.976 4.349 -13.077 1.00 89.88 338 LEU A N 1
ATOM 2555 C CA . LEU A 1 338 ? 1.890 4.592 -12.118 1.00 89.88 338 LEU A CA 1
ATOM 2556 C C . LEU A 1 338 ? 2.267 5.597 -11.011 1.00 89.88 338 LEU A C 1
ATOM 2558 O O . LEU A 1 338 ? 1.422 5.939 -10.190 1.00 89.88 338 LEU A O 1
ATOM 2562 N N . ARG A 1 339 ? 3.490 6.153 -11.013 1.00 90.75 339 ARG A N 1
ATOM 2563 C CA . ARG A 1 339 ? 4.032 7.085 -9.989 1.00 90.75 339 ARG A CA 1
ATOM 2564 C C . ARG A 1 339 ? 3.182 8.323 -9.642 1.00 90.75 339 ARG A C 1
ATOM 2566 O O . ARG A 1 339 ? 3.414 8.969 -8.618 1.00 90.75 339 ARG A O 1
ATOM 2573 N N . ASP A 1 340 ? 2.249 8.703 -10.514 1.00 89.19 340 ASP A N 1
ATOM 2574 C CA . ASP A 1 340 ? 1.367 9.873 -10.368 1.00 89.19 340 ASP A CA 1
ATOM 2575 C C . ASP A 1 340 ? -0.093 9.499 -10.025 1.00 89.19 340 ASP A C 1
ATOM 2577 O O . ASP A 1 340 ? -0.925 10.389 -9.851 1.00 89.19 340 ASP A O 1
ATOM 2581 N N . ALA A 1 341 ? -0.403 8.206 -9.876 1.00 94.12 341 ALA A N 1
ATOM 2582 C CA . ALA A 1 341 ? -1.672 7.713 -9.338 1.00 94.12 341 ALA A CA 1
ATOM 2583 C C . ALA A 1 341 ? -1.845 7.860 -7.805 1.00 94.12 341 ALA A C 1
ATOM 2585 O O . ALA A 1 341 ? -2.997 8.017 -7.381 1.00 94.12 341 ALA A O 1
ATOM 2586 N N . PRO A 1 342 ? -0.790 7.815 -6.957 1.00 97.31 342 PRO A N 1
ATOM 2587 C CA . PRO A 1 342 ? -0.965 7.903 -5.512 1.00 97.31 342 PRO A CA 1
ATOM 2588 C C . PRO A 1 342 ? -1.413 9.278 -5.017 1.00 97.31 342 PRO A C 1
ATOM 2590 O O . PRO A 1 342 ? -1.043 10.325 -5.557 1.00 97.31 342 PRO A O 1
ATOM 2593 N N . MET A 1 343 ? -2.192 9.264 -3.942 1.00 97.88 343 MET A N 1
ATOM 2594 C CA . MET A 1 343 ? -2.745 10.427 -3.264 1.00 97.88 343 MET A CA 1
ATOM 2595 C C . MET A 1 343 ? -2.900 10.167 -1.761 1.00 97.88 343 MET A C 1
ATOM 2597 O O . MET A 1 343 ? -2.892 9.026 -1.302 1.00 97.88 343 MET A O 1
ATOM 2601 N N . LEU A 1 344 ? -3.061 11.243 -0.994 1.00 98.75 344 LEU A N 1
ATOM 2602 C CA . LEU A 1 344 ? -3.381 11.180 0.430 1.00 98.75 344 LEU A CA 1
ATOM 2603 C C . LEU A 1 344 ? -4.867 11.486 0.624 1.00 98.75 344 LEU A C 1
ATOM 2605 O O . LEU A 1 344 ? -5.369 12.465 0.062 1.00 98.75 344 LEU A O 1
ATOM 2609 N N . TRP A 1 345 ? -5.566 10.665 1.403 1.00 98.69 345 TRP A N 1
ATOM 2610 C CA . TRP A 1 345 ? -6.991 10.816 1.684 1.00 98.69 345 TRP A CA 1
ATOM 2611 C C . TRP A 1 345 ? -7.262 10.808 3.186 1.00 98.69 345 TRP A C 1
ATOM 2613 O O . TRP A 1 345 ? -6.860 9.889 3.894 1.00 98.69 345 TRP A O 1
ATOM 2623 N N . GLU A 1 346 ? -7.940 11.848 3.657 1.00 98.62 346 GLU A N 1
ATOM 2624 C CA . GLU A 1 346 ? -8.504 11.968 4.995 1.00 98.62 346 GLU A CA 1
ATOM 2625 C C . GLU A 1 346 ? -10.026 11.844 4.887 1.00 98.62 346 GLU A C 1
ATOM 2627 O O . GLU A 1 346 ? -10.656 12.497 4.047 1.00 98.62 346 GLU A O 1
ATOM 2632 N N . LEU A 1 347 ? -10.619 11.001 5.725 1.00 97.94 347 LEU A N 1
ATOM 2633 C CA . LEU A 1 347 ? -12.058 10.773 5.768 1.00 97.94 347 LEU A CA 1
ATOM 2634 C C . LEU A 1 347 ? -12.523 10.461 7.187 1.00 97.94 347 LEU A C 1
ATOM 2636 O O . LEU A 1 347 ? -11.826 9.795 7.946 1.00 97.94 347 LEU A O 1
ATOM 2640 N N . GLU A 1 348 ? -13.725 10.911 7.521 1.00 96.56 348 GLU A N 1
ATOM 2641 C CA . GLU A 1 348 ? -14.443 10.490 8.720 1.00 96.56 348 GLU A CA 1
ATOM 2642 C C . GLU A 1 348 ? -15.312 9.280 8.344 1.00 96.56 348 GLU A C 1
ATOM 2644 O O . GLU A 1 348 ? -16.192 9.392 7.485 1.00 96.56 348 GLU A O 1
ATOM 2649 N N . SER A 1 349 ? -15.011 8.105 8.908 1.00 91.19 349 SER A N 1
ATOM 2650 C CA . SER A 1 349 ? -15.712 6.844 8.604 1.00 91.19 349 SER A CA 1
ATOM 2651 C C . SER A 1 349 ? -16.965 6.678 9.462 1.00 91.19 349 SER A C 1
ATOM 2653 O O . SER A 1 349 ? -18.007 6.244 8.972 1.00 91.19 349 SER A O 1
ATOM 2655 N N . SER A 1 350 ? -16.887 7.114 10.719 1.00 90.94 350 SER A N 1
ATOM 2656 C CA . SER A 1 350 ? -18.009 7.310 11.637 1.00 90.94 350 SER A CA 1
ATOM 2657 C C . SER A 1 350 ? -17.754 8.557 12.505 1.00 90.94 350 SER A C 1
ATOM 2659 O O . SER A 1 350 ? -16.605 8.990 12.595 1.00 90.94 350 SER A O 1
ATOM 2661 N N . PRO A 1 351 ? -18.778 9.178 13.124 1.00 90.56 351 PRO A N 1
ATOM 2662 C CA . PRO A 1 351 ? -18.614 10.454 13.827 1.00 90.56 351 PRO A CA 1
ATOM 2663 C C . PRO A 1 351 ? -17.537 10.426 14.927 1.00 90.56 351 PRO A C 1
ATOM 2665 O O . PRO A 1 351 ? -17.665 9.710 15.919 1.00 90.56 351 PRO A O 1
ATOM 2668 N N . GLY A 1 352 ? -16.488 11.235 14.763 1.00 89.00 352 GLY A N 1
ATOM 2669 C CA . GLY A 1 352 ? -15.304 11.290 15.629 1.00 89.00 352 GLY A CA 1
ATOM 2670 C C . GLY A 1 352 ? -14.164 10.333 15.249 1.00 89.00 352 GLY A C 1
ATOM 2671 O O . GLY A 1 352 ? -13.061 10.465 15.790 1.00 89.00 352 GLY A O 1
ATOM 2672 N N . HIS A 1 353 ? -14.379 9.408 14.310 1.00 94.38 353 HIS A N 1
ATOM 2673 C CA . HIS A 1 353 ? -13.365 8.467 13.839 1.00 94.38 353 HIS A CA 1
ATOM 2674 C C . HIS A 1 353 ? -12.847 8.851 12.447 1.00 94.38 353 HIS A C 1
ATOM 2676 O O . HIS A 1 353 ? -13.555 8.745 11.444 1.00 94.38 353 HIS A O 1
ATOM 2682 N N . VAL A 1 354 ? -11.596 9.317 12.394 1.00 97.62 354 VAL A N 1
ATOM 2683 C CA . VAL A 1 354 ? -10.947 9.798 11.168 1.00 97.62 354 VAL A CA 1
ATOM 2684 C C . VAL A 1 354 ? -9.841 8.837 10.756 1.00 97.62 354 VAL A C 1
ATOM 2686 O O . VAL A 1 354 ? -8.954 8.525 11.549 1.00 97.62 354 VAL A O 1
ATOM 2689 N N . VAL A 1 355 ? -9.874 8.432 9.490 1.00 98.56 355 VAL A N 1
ATOM 2690 C CA . VAL A 1 355 ? -8.839 7.658 8.804 1.00 98.56 355 VAL A CA 1
ATOM 2691 C C . VAL A 1 355 ? -8.019 8.596 7.921 1.00 98.56 355 VAL A C 1
ATOM 2693 O O . VAL A 1 355 ? -8.578 9.402 7.174 1.00 98.56 355 VAL A O 1
ATOM 2696 N N . ARG A 1 356 ? -6.690 8.465 7.962 1.00 98.75 356 ARG A N 1
ATOM 2697 C CA . ARG A 1 356 ? -5.760 9.069 6.995 1.00 98.75 356 ARG A CA 1
ATOM 2698 C C . ARG A 1 356 ? -5.006 7.960 6.280 1.00 98.75 356 ARG A C 1
ATOM 2700 O O . ARG A 1 356 ? -4.314 7.173 6.919 1.00 98.75 356 ARG A O 1
ATOM 2707 N N . THR A 1 357 ? -5.120 7.896 4.957 1.00 98.75 357 THR A N 1
ATOM 2708 C CA . THR A 1 357 ? -4.486 6.853 4.141 1.00 98.75 357 THR A CA 1
ATOM 2709 C C . THR A 1 357 ? -3.702 7.429 2.962 1.00 98.75 357 THR A C 1
ATOM 2711 O O . THR A 1 357 ? -4.163 8.325 2.254 1.00 98.75 357 THR A O 1
ATOM 2714 N N . PHE A 1 358 ? -2.504 6.890 2.742 1.00 98.75 358 PHE A N 1
ATOM 2715 C CA . PHE A 1 358 ? -1.842 6.906 1.446 1.00 98.75 358 PHE A CA 1
ATOM 2716 C C . PHE A 1 358 ? -2.461 5.786 0.608 1.00 98.75 358 PHE A C 1
ATOM 2718 O O . PHE A 1 358 ? -2.406 4.616 0.987 1.00 98.75 358 PHE A O 1
ATOM 2725 N N . THR A 1 359 ? -3.061 6.154 -0.518 1.00 98.12 359 THR A N 1
ATOM 2726 C CA . THR A 1 359 ? -3.779 5.256 -1.430 1.00 98.12 359 THR A CA 1
ATOM 2727 C C . THR A 1 359 ? -3.538 5.692 -2.880 1.00 98.12 359 THR A C 1
ATOM 2729 O O . THR A 1 359 ? -2.809 6.647 -3.137 1.00 98.12 359 THR A O 1
ATOM 2732 N N . GLU A 1 360 ? -4.148 5.024 -3.852 1.00 97.56 360 GLU A N 1
ATOM 2733 C CA . GLU A 1 360 ? -4.149 5.443 -5.258 1.00 97.56 360 GLU A CA 1
ATOM 2734 C C . GLU A 1 360 ? -5.524 5.951 -5.684 1.00 97.56 360 GLU A C 1
ATOM 2736 O O . GLU A 1 360 ? -6.542 5.593 -5.097 1.00 97.56 360 GLU A O 1
ATOM 2741 N N . ALA A 1 361 ? -5.570 6.814 -6.700 1.00 97.88 361 ALA A N 1
ATOM 2742 C CA . ALA A 1 361 ? -6.808 7.431 -7.162 1.00 97.88 361 ALA A CA 1
ATOM 2743 C C . ALA A 1 361 ? -7.836 6.367 -7.606 1.00 97.88 361 ALA A C 1
ATOM 2745 O O . ALA A 1 361 ? -7.733 5.805 -8.697 1.00 97.88 361 ALA A O 1
ATOM 2746 N N . GLY A 1 362 ? -8.829 6.108 -6.748 1.00 97.88 362 GLY A N 1
ATOM 2747 C CA . GLY A 1 362 ? -9.875 5.093 -6.930 1.00 97.88 362 GLY A CA 1
ATOM 2748 C C . GLY A 1 362 ? -9.813 3.915 -5.945 1.00 97.88 362 GLY A C 1
ATOM 2749 O O . GLY A 1 362 ? -10.810 3.213 -5.801 1.00 97.88 362 GLY A O 1
ATOM 2750 N N . ALA A 1 363 ? -8.695 3.715 -5.241 1.00 98.31 363 ALA A N 1
ATOM 2751 C CA . ALA A 1 363 ? -8.551 2.689 -4.207 1.00 98.31 363 ALA A CA 1
ATOM 2752 C C . ALA A 1 363 ? -8.994 3.213 -2.825 1.00 98.31 363 ALA A C 1
ATOM 2754 O O . ALA A 1 363 ? -8.623 4.323 -2.433 1.00 98.31 363 ALA A O 1
ATOM 2755 N N . VAL A 1 364 ? -9.778 2.425 -2.078 1.00 98.38 364 VAL A N 1
ATOM 2756 C CA . VAL A 1 364 ? -10.474 2.894 -0.863 1.00 98.38 364 VAL A CA 1
ATOM 2757 C C . VAL A 1 364 ? -9.547 3.181 0.324 1.00 98.38 364 VAL A C 1
ATOM 2759 O O . VAL A 1 364 ? -9.832 4.095 1.097 1.00 98.38 364 VAL A O 1
ATOM 2762 N N . ALA A 1 365 ? -8.446 2.437 0.454 1.00 98.00 365 ALA A N 1
ATOM 2763 C CA . ALA A 1 365 ? -7.306 2.695 1.339 1.00 98.00 365 ALA A CA 1
ATOM 2764 C C . ALA A 1 365 ? -6.109 1.823 0.922 1.00 98.00 365 ALA A C 1
ATOM 2766 O O . ALA A 1 365 ? -6.234 0.964 0.044 1.00 98.00 365 ALA A O 1
ATOM 2767 N N . LYS A 1 366 ? -4.960 2.022 1.578 1.00 97.31 366 LYS A N 1
ATOM 2768 C CA . LYS A 1 366 ? -3.822 1.092 1.527 1.00 97.31 366 LYS A CA 1
ATOM 2769 C C . LYS A 1 366 ? -2.958 1.157 2.792 1.00 97.31 366 LYS A C 1
ATOM 2771 O O . LYS A 1 366 ? -3.113 0.330 3.678 1.00 97.31 366 LYS A O 1
ATOM 2776 N N . ILE A 1 367 ? -2.073 2.149 2.883 1.00 98.69 367 ILE A N 1
ATOM 2777 C CA . ILE A 1 367 ? -1.205 2.413 4.045 1.00 98.69 367 ILE A CA 1
ATOM 2778 C C . ILE A 1 367 ? -1.863 3.547 4.825 1.00 98.69 367 ILE A C 1
ATOM 2780 O O . ILE A 1 367 ? -2.384 4.476 4.202 1.00 98.69 367 ILE A O 1
ATOM 2784 N N . GLY A 1 368 ? -1.900 3.508 6.155 1.00 98.56 368 GLY A N 1
ATOM 2785 C CA . GLY A 1 368 ? -2.711 4.484 6.882 1.00 98.56 368 GLY A CA 1
ATOM 2786 C C . GLY A 1 368 ? -2.585 4.488 8.396 1.00 98.56 368 GLY A C 1
ATOM 2787 O O . GLY A 1 368 ? -1.837 3.714 8.984 1.00 98.56 368 GLY A O 1
ATOM 2788 N N . VAL A 1 369 ? -3.353 5.387 9.002 1.00 98.75 369 VAL A N 1
ATOM 2789 C CA . VAL A 1 369 ? -3.536 5.587 10.445 1.00 98.75 369 VAL A CA 1
ATOM 2790 C C . VAL A 1 369 ? -4.973 6.020 10.730 1.00 98.75 369 VAL A C 1
ATOM 2792 O O . VAL A 1 369 ? -5.621 6.621 9.867 1.00 98.75 369 VAL A O 1
ATOM 2795 N N . ASN A 1 370 ? -5.466 5.757 11.938 1.00 98.06 370 ASN A N 1
ATOM 2796 C CA . ASN A 1 370 ? -6.779 6.207 12.398 1.00 98.06 370 ASN A CA 1
ATOM 2797 C C . ASN A 1 370 ? -6.705 6.947 13.750 1.00 98.06 370 ASN A C 1
ATOM 2799 O O . ASN A 1 370 ? -5.678 6.944 14.432 1.00 98.06 370 ASN A O 1
ATOM 2803 N N . THR A 1 371 ? -7.795 7.603 14.159 1.00 95.31 371 THR A N 1
ATOM 2804 C CA . THR A 1 371 ? -7.863 8.312 15.455 1.00 95.31 371 THR A CA 1
ATOM 2805 C C . THR A 1 371 ? -8.061 7.407 16.673 1.00 95.31 371 THR A C 1
ATOM 2807 O O . THR A 1 371 ? -8.110 7.924 17.787 1.00 95.31 371 THR A O 1
ATOM 2810 N N . ALA A 1 372 ? -8.147 6.083 16.500 1.00 95.81 372 ALA A N 1
ATOM 2811 C CA . ALA A 1 372 ? -8.174 5.131 17.614 1.00 95.81 372 ALA A CA 1
ATOM 2812 C C . ALA A 1 372 ? -6.766 4.771 18.129 1.00 95.81 372 ALA A C 1
ATOM 2814 O O . ALA A 1 372 ? -6.651 4.178 19.197 1.00 95.81 372 ALA A O 1
ATOM 2815 N N . GLY A 1 373 ? -5.703 5.166 17.414 1.00 96.50 373 GLY A N 1
ATOM 2816 C CA . GLY A 1 373 ? -4.317 4.855 17.778 1.00 96.50 373 GLY A CA 1
ATOM 2817 C C . GLY A 1 373 ? -3.744 3.628 17.065 1.00 96.50 373 GLY A C 1
ATOM 2818 O O . GLY A 1 373 ? -2.755 3.069 17.537 1.00 96.50 373 GLY A O 1
ATOM 2819 N N . LEU A 1 374 ? -4.335 3.233 15.932 1.00 98.31 374 LEU A N 1
ATOM 2820 C CA . LEU A 1 374 ? -3.834 2.184 15.046 1.00 98.31 374 LEU A CA 1
ATOM 2821 C C . LEU A 1 374 ? -3.229 2.791 13.767 1.00 98.31 374 LEU A C 1
ATOM 2823 O O . LEU A 1 374 ? -3.746 3.766 13.212 1.00 98.31 374 LEU A O 1
ATOM 2827 N N . GLY A 1 375 ? -2.161 2.181 13.257 1.00 98.62 375 GLY A N 1
ATOM 2828 C CA . GLY A 1 375 ? -1.658 2.375 11.898 1.00 98.62 375 GLY A CA 1
ATOM 2829 C C . GLY A 1 375 ? -1.341 1.054 11.204 1.00 98.62 375 GLY A C 1
ATOM 2830 O O . GLY A 1 375 ? -1.085 0.055 11.872 1.00 98.62 375 GLY A O 1
ATOM 2831 N N . ILE A 1 376 ? -1.356 1.049 9.867 1.00 98.88 376 ILE A N 1
ATOM 2832 C CA . ILE A 1 376 ? -1.006 -0.118 9.043 1.00 98.88 376 ILE A CA 1
ATOM 2833 C C . ILE A 1 376 ? 0.014 0.226 7.950 1.00 98.88 376 ILE A C 1
ATOM 2835 O O . ILE A 1 376 ? -0.125 1.225 7.236 1.00 98.88 376 ILE A O 1
ATOM 2839 N N . HIS A 1 377 ? 1.005 -0.652 7.791 1.00 98.69 377 HIS A N 1
ATOM 2840 C CA . HIS A 1 377 ? 1.843 -0.792 6.592 1.00 98.69 377 HIS A CA 1
ATOM 2841 C C . HIS A 1 377 ? 1.377 -1.993 5.756 1.00 98.69 377 HIS A C 1
ATOM 2843 O O . HIS A 1 377 ? 0.599 -2.820 6.229 1.00 98.69 377 HIS A O 1
ATOM 2849 N N . PHE A 1 378 ? 1.819 -2.075 4.499 1.00 93.56 378 PHE A N 1
ATOM 2850 C CA . PHE A 1 378 ? 1.217 -2.963 3.498 1.00 93.56 378 PHE A CA 1
ATOM 2851 C C . PHE A 1 378 ? 2.260 -3.507 2.506 1.00 93.56 378 PHE A C 1
ATOM 2853 O O . PHE A 1 378 ? 2.860 -2.713 1.778 1.00 93.56 378 PHE A O 1
ATOM 2860 N N . ASN A 1 379 ? 2.440 -4.829 2.399 1.00 95.38 379 ASN A N 1
ATOM 2861 C CA . ASN A 1 379 ? 3.292 -5.449 1.367 1.00 95.38 379 ASN A CA 1
ATOM 2862 C C . ASN A 1 379 ? 2.520 -6.569 0.642 1.00 95.38 379 ASN A C 1
ATOM 2864 O O . ASN A 1 379 ? 1.698 -7.252 1.244 1.00 95.38 379 ASN A O 1
ATOM 2868 N N . ILE A 1 380 ? 2.802 -6.783 -0.645 1.00 93.38 380 ILE A N 1
ATOM 2869 C CA . ILE A 1 380 ? 2.258 -7.910 -1.428 1.00 93.38 380 ILE A CA 1
ATOM 2870 C C . ILE A 1 380 ? 3.064 -9.196 -1.171 1.00 93.38 380 ILE A C 1
ATOM 2872 O O . ILE A 1 380 ? 4.288 -9.119 -1.051 1.00 93.38 380 ILE A O 1
ATOM 2876 N N . LEU A 1 381 ? 2.399 -10.356 -1.123 1.00 93.44 381 LEU A N 1
ATOM 2877 C CA . LEU A 1 381 ? 3.009 -11.694 -1.025 1.00 93.44 381 LEU A CA 1
ATOM 2878 C C . LEU A 1 381 ? 2.548 -12.576 -2.199 1.00 93.44 381 LEU A C 1
ATOM 2880 O O . LEU A 1 381 ? 1.723 -12.139 -3.004 1.00 93.44 381 LEU A O 1
ATOM 2884 N N . ARG A 1 382 ? 3.072 -13.806 -2.315 1.00 92.06 382 ARG A N 1
ATOM 2885 C CA . ARG A 1 382 ? 2.594 -14.807 -3.290 1.00 92.06 382 ARG A CA 1
ATOM 2886 C C . ARG A 1 382 ? 2.652 -16.231 -2.763 1.00 92.06 382 ARG A C 1
ATOM 2888 O O . ARG A 1 382 ? 3.737 -16.733 -2.461 1.00 92.06 382 ARG A O 1
ATOM 2895 N N . HIS A 1 383 ? 1.507 -16.897 -2.760 1.00 93.38 383 HIS A N 1
ATOM 2896 C CA . HIS A 1 383 ? 1.347 -18.279 -2.322 1.00 93.38 383 HIS A CA 1
ATOM 2897 C C . HIS A 1 383 ? 0.817 -19.155 -3.462 1.00 93.38 383 HIS A C 1
ATOM 2899 O O . HIS A 1 383 ? 0.163 -18.672 -4.386 1.00 93.38 383 HIS A O 1
ATOM 2905 N N . GLU A 1 384 ? 1.064 -20.463 -3.427 1.00 93.50 384 GLU A N 1
ATOM 2906 C CA . GLU A 1 384 ? 0.632 -21.353 -4.505 1.00 93.50 384 GLU A CA 1
ATOM 2907 C C . GLU A 1 384 ? -0.889 -21.494 -4.627 1.00 93.50 384 GLU A C 1
ATOM 2909 O O . GLU A 1 384 ? -1.373 -21.800 -5.717 1.00 93.50 384 GLU A O 1
ATOM 2914 N N . SER A 1 385 ? -1.615 -21.186 -3.549 1.00 95.44 385 SER A N 1
ATOM 2915 C CA . SER A 1 385 ? -3.079 -21.133 -3.480 1.00 95.44 385 SER A CA 1
ATOM 2916 C C . SER A 1 385 ? -3.699 -19.835 -4.020 1.00 95.44 385 SER A C 1
ATOM 2918 O O . SER A 1 385 ? -4.922 -19.702 -3.983 1.00 95.44 385 SER A O 1
ATOM 2920 N N . ASP A 1 386 ? -2.897 -18.865 -4.468 1.00 94.94 386 ASP A N 1
ATOM 2921 C CA . ASP A 1 386 ? -3.401 -17.653 -5.123 1.00 94.94 386 ASP A CA 1
ATOM 2922 C C . ASP A 1 386 ? -4.186 -18.017 -6.403 1.00 94.94 386 ASP A C 1
ATOM 2924 O O . ASP A 1 386 ? -3.780 -18.888 -7.178 1.00 94.94 386 ASP A O 1
ATOM 2928 N N . SER A 1 387 ? -5.345 -17.382 -6.608 1.00 93.50 387 SER A N 1
ATOM 2929 C CA . SER A 1 387 ? -6.440 -17.913 -7.433 1.00 93.50 387 SER A CA 1
ATOM 2930 C C . SER A 1 387 ? -7.153 -16.855 -8.290 1.00 93.50 387 SER A C 1
ATOM 2932 O O . SER A 1 387 ? -7.189 -15.669 -7.966 1.00 93.50 387 SER A O 1
ATOM 2934 N N . ALA A 1 388 ? -7.766 -17.321 -9.387 1.00 93.44 388 ALA A N 1
ATOM 2935 C CA . ALA A 1 388 ? -8.545 -16.519 -10.334 1.00 93.44 388 ALA A CA 1
ATOM 2936 C C . ALA A 1 388 ? -10.076 -16.517 -10.099 1.00 93.44 388 ALA A C 1
ATOM 2938 O O . ALA A 1 388 ? -10.785 -15.834 -10.844 1.00 93.44 388 ALA A O 1
ATOM 2939 N N . ASP A 1 389 ? -10.585 -17.255 -9.102 1.00 94.38 389 ASP A N 1
ATOM 2940 C CA . ASP A 1 389 ? -11.882 -16.963 -8.461 1.00 94.38 389 ASP A CA 1
ATOM 2941 C C . ASP A 1 389 ? -11.617 -15.890 -7.405 1.00 94.38 389 ASP A C 1
ATOM 2943 O O . ASP A 1 389 ? -10.849 -16.135 -6.469 1.00 94.38 389 ASP A O 1
ATOM 2947 N N . LEU A 1 390 ? -12.161 -14.688 -7.605 1.00 95.38 390 LEU A N 1
ATOM 2948 C CA . LEU A 1 390 ? -11.797 -13.531 -6.795 1.00 95.38 390 LEU A CA 1
ATOM 2949 C C . LEU A 1 390 ? -12.475 -13.540 -5.429 1.00 95.38 390 LEU A C 1
ATOM 2951 O O . LEU A 1 390 ? -13.682 -13.745 -5.320 1.00 95.38 390 LEU A O 1
ATOM 2955 N N . GLY A 1 391 ? -11.686 -13.258 -4.395 1.00 97.50 391 GLY A N 1
ATOM 2956 C CA . GLY A 1 391 ? -12.136 -13.026 -3.028 1.00 97.50 391 GLY A CA 1
ATOM 2957 C C . GLY A 1 391 ? -12.349 -11.541 -2.724 1.00 97.50 391 GLY A C 1
ATOM 2958 O O . GLY A 1 391 ? -12.417 -10.695 -3.617 1.00 97.50 391 GLY A O 1
ATOM 2959 N N . VAL A 1 392 ? -12.442 -11.218 -1.437 1.00 98.50 392 VAL A N 1
ATOM 2960 C CA . VAL A 1 392 ? -12.426 -9.842 -0.928 1.00 98.50 392 VAL A CA 1
ATOM 2961 C C . VAL A 1 392 ? -11.088 -9.183 -1.287 1.00 98.50 392 VAL A C 1
ATOM 2963 O O . VAL A 1 392 ? -10.047 -9.713 -0.895 1.00 98.50 392 VAL A O 1
ATOM 2966 N N . PRO A 1 393 ? -11.081 -8.020 -1.970 1.00 98.62 393 PRO A N 1
ATOM 2967 C CA . PRO A 1 393 ? -9.835 -7.343 -2.303 1.00 98.62 393 PRO A CA 1
ATOM 2968 C C . PRO A 1 393 ? -9.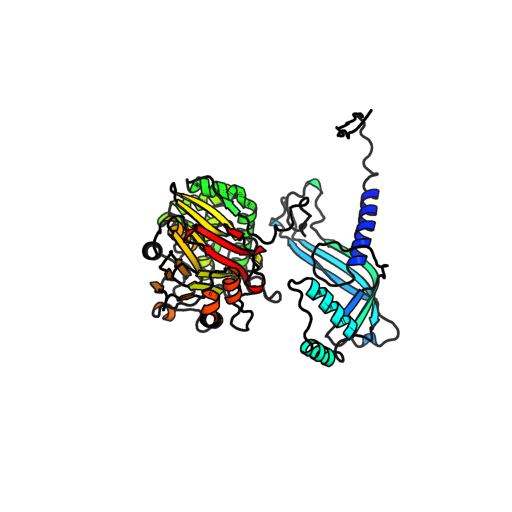067 -6.857 -1.070 1.00 98.62 393 PRO A C 1
ATOM 2970 O O . PRO A 1 393 ? -9.633 -6.208 -0.187 1.00 98.62 393 PRO A O 1
ATOM 2973 N N . VAL A 1 394 ? -7.751 -7.061 -1.037 1.00 98.12 394 VAL A N 1
ATOM 2974 C CA . VAL A 1 394 ? -6.899 -6.743 0.124 1.00 98.12 394 VAL A CA 1
ATOM 2975 C C . VAL A 1 394 ? -6.896 -5.257 0.514 1.00 98.12 394 VAL A C 1
ATOM 2977 O O . VAL A 1 394 ? -6.713 -4.913 1.681 1.00 98.12 394 VAL A O 1
ATOM 2980 N N . HIS A 1 395 ? -7.189 -4.355 -0.428 1.00 98.56 395 HIS A N 1
ATOM 2981 C CA . HIS A 1 395 ? -7.359 -2.920 -0.155 1.00 98.56 395 HIS A CA 1
ATOM 2982 C C . HIS A 1 395 ? -8.627 -2.609 0.662 1.00 98.56 395 HIS A C 1
ATOM 2984 O O . HIS A 1 395 ? -8.655 -1.625 1.402 1.00 98.56 395 HIS A O 1
ATOM 2990 N N . LEU A 1 396 ? -9.660 -3.456 0.580 1.00 98.81 396 LEU A N 1
ATOM 2991 C CA . LEU A 1 396 ? -10.859 -3.355 1.415 1.00 98.81 396 LEU A CA 1
ATOM 2992 C C . LEU A 1 396 ? -10.598 -3.919 2.817 1.00 98.81 396 LEU A C 1
ATOM 2994 O O . LEU A 1 396 ? -11.146 -3.391 3.781 1.00 98.81 396 LEU A O 1
ATOM 2998 N N . ILE A 1 397 ? -9.712 -4.914 2.948 1.00 98.81 397 ILE A N 1
ATOM 2999 C CA . ILE A 1 397 ? -9.245 -5.407 4.253 1.00 98.81 397 ILE A CA 1
ATOM 3000 C C . ILE A 1 397 ? -8.475 -4.303 4.982 1.00 98.81 397 ILE A C 1
ATOM 3002 O O . ILE A 1 397 ? -8.832 -3.951 6.101 1.00 98.81 397 ILE A O 1
ATOM 3006 N N . ALA A 1 398 ? -7.502 -3.669 4.319 1.00 98.75 398 ALA A N 1
ATOM 3007 C CA . ALA A 1 398 ? -6.804 -2.501 4.861 1.00 98.75 398 ALA A CA 1
ATOM 3008 C C . ALA A 1 398 ? -7.754 -1.347 5.228 1.00 98.75 398 ALA A C 1
ATOM 3010 O O . ALA A 1 398 ? -7.579 -0.715 6.270 1.00 98.75 398 ALA A O 1
ATOM 3011 N N . ARG A 1 399 ? -8.788 -1.087 4.414 1.00 98.75 399 ARG A N 1
ATOM 3012 C CA . ARG A 1 399 ? -9.804 -0.075 4.732 1.00 98.75 399 ARG A CA 1
ATOM 3013 C C . ARG A 1 399 ? -10.606 -0.442 5.981 1.00 98.75 399 ARG A C 1
ATOM 3015 O O . ARG A 1 399 ? -10.692 0.399 6.866 1.00 98.75 399 ARG A O 1
ATOM 3022 N N . ARG A 1 400 ? -11.132 -1.667 6.097 1.00 98.69 400 ARG A N 1
ATOM 3023 C CA . ARG A 1 400 ? -11.874 -2.091 7.297 1.00 98.69 400 ARG A CA 1
ATOM 3024 C C . ARG A 1 400 ? -11.000 -2.174 8.545 1.00 98.69 400 ARG A C 1
ATOM 3026 O O . ARG A 1 400 ? -11.469 -1.797 9.605 1.00 98.69 400 ARG A O 1
ATOM 3033 N N . ILE A 1 401 ? -9.725 -2.554 8.441 1.00 98.81 401 ILE A N 1
ATOM 3034 C CA . ILE A 1 401 ? -8.793 -2.452 9.577 1.00 98.81 401 ILE A CA 1
ATOM 3035 C C . ILE A 1 401 ? -8.670 -0.985 10.022 1.00 98.81 401 ILE A C 1
ATOM 3037 O O . ILE A 1 401 ? -8.784 -0.692 11.206 1.00 98.81 401 ILE A O 1
ATOM 3041 N N . LEU A 1 402 ? -8.513 -0.039 9.093 1.00 98.75 402 LEU A N 1
ATOM 3042 C CA . LEU A 1 402 ? -8.450 1.384 9.443 1.00 98.75 402 LEU A CA 1
ATOM 3043 C C . LEU A 1 402 ? -9.769 1.951 9.997 1.00 98.75 402 LEU A C 1
ATOM 3045 O O . LEU A 1 402 ? -9.708 2.895 10.779 1.00 98.75 402 LEU A O 1
ATOM 3049 N N . GLU A 1 403 ? -10.928 1.414 9.608 1.00 98.06 403 GLU A N 1
ATOM 3050 C CA . GLU A 1 403 ? -12.252 1.880 10.057 1.00 98.06 403 GLU A CA 1
ATOM 3051 C C . GLU A 1 403 ? -12.767 1.227 11.347 1.00 98.06 403 GLU A C 1
ATOM 3053 O O . GLU A 1 403 ? -13.497 1.885 12.088 1.00 98.06 403 GLU A O 1
ATOM 3058 N N . ASP A 1 404 ? -12.418 -0.039 11.595 1.00 97.38 404 ASP A N 1
ATOM 3059 C CA . ASP A 1 404 ? -13.025 -0.866 12.645 1.00 97.38 404 ASP A CA 1
ATOM 3060 C C . ASP A 1 404 ? -12.067 -1.169 13.815 1.00 97.38 404 ASP A C 1
ATOM 3062 O O . ASP A 1 404 ? -12.535 -1.438 14.922 1.00 97.38 404 ASP A O 1
ATOM 3066 N N . ALA A 1 405 ? -10.743 -1.167 13.597 1.00 97.94 405 ALA A N 1
ATOM 3067 C CA . ALA A 1 405 ? -9.769 -1.655 14.578 1.00 97.94 405 ALA A CA 1
ATOM 3068 C C . ALA A 1 405 ? -9.110 -0.542 15.415 1.00 97.94 405 ALA A C 1
ATOM 3070 O O . ALA A 1 405 ? -8.631 0.471 14.895 1.00 97.94 405 ALA A O 1
ATOM 3071 N N . ALA A 1 406 ? -9.020 -0.780 16.728 1.00 96.62 406 ALA A N 1
ATOM 3072 C CA . ALA A 1 406 ? -8.258 0.038 17.674 1.00 96.62 406 ALA A CA 1
ATOM 3073 C C . ALA A 1 406 ? -6.980 -0.671 18.162 1.00 96.62 406 ALA A C 1
ATOM 3075 O O . ALA A 1 406 ? -6.017 -0.015 18.552 1.00 96.62 406 ALA A O 1
ATOM 3076 N N . THR A 1 407 ? -6.962 -2.005 18.127 1.00 98.31 407 THR A N 1
ATOM 3077 C CA . THR A 1 407 ? -5.859 -2.861 18.581 1.00 98.31 407 THR A CA 1
ATOM 3078 C C . THR A 1 407 ? -5.353 -3.791 17.477 1.00 98.31 407 THR A C 1
ATOM 3080 O O . THR A 1 407 ? -5.993 -3.973 16.437 1.00 98.31 407 THR A O 1
ATOM 3083 N N . VAL A 1 408 ? -4.199 -4.421 17.713 1.00 98.62 408 VAL A N 1
ATOM 3084 C CA . VAL A 1 408 ? -3.632 -5.428 16.804 1.00 98.62 408 VAL A CA 1
ATOM 3085 C C . VAL A 1 408 ? -4.541 -6.664 16.693 1.00 98.62 408 VAL A C 1
ATOM 3087 O O . VAL A 1 408 ? -4.733 -7.163 15.587 1.00 98.62 408 VAL A O 1
ATOM 3090 N N . GLU A 1 409 ? -5.182 -7.115 17.781 1.00 98.69 409 GLU A N 1
ATOM 3091 C CA . GLU A 1 409 ? -6.129 -8.246 17.717 1.00 98.69 409 GLU A CA 1
ATOM 3092 C C . GLU A 1 409 ? -7.407 -7.888 16.942 1.00 98.69 409 GLU A C 1
ATOM 3094 O O . GLU A 1 409 ? -7.901 -8.725 16.190 1.00 98.69 409 GLU A O 1
ATOM 3099 N N . ASP A 1 410 ? -7.906 -6.646 17.019 1.00 98.69 410 ASP A N 1
ATOM 3100 C CA . ASP A 1 410 ? -9.021 -6.205 16.162 1.00 98.69 410 ASP A CA 1
ATOM 3101 C C . ASP A 1 410 ? -8.631 -6.277 14.673 1.00 98.69 410 ASP A C 1
ATOM 3103 O O . ASP A 1 410 ? -9.404 -6.752 13.839 1.00 98.69 410 ASP A O 1
ATOM 3107 N N . ALA A 1 411 ? -7.409 -5.850 14.328 1.00 98.81 411 ALA A N 1
ATOM 3108 C CA . ALA A 1 411 ? -6.894 -5.919 12.960 1.00 98.81 411 ALA A CA 1
ATOM 3109 C C . ALA A 1 411 ? -6.761 -7.374 12.469 1.00 98.81 411 ALA A C 1
ATOM 3111 O O . ALA A 1 411 ? -7.151 -7.691 11.341 1.00 98.81 411 ALA A O 1
ATOM 3112 N N . ILE A 1 412 ? -6.281 -8.274 13.335 1.00 98.88 412 ILE A N 1
ATOM 3113 C CA . ILE A 1 412 ? -6.223 -9.721 13.087 1.00 98.88 412 ILE A CA 1
ATOM 3114 C C . ILE A 1 412 ? -7.637 -10.304 12.916 1.00 98.88 412 ILE A C 1
ATOM 3116 O O . ILE A 1 412 ? -7.858 -11.117 12.018 1.00 98.88 412 ILE A O 1
ATOM 3120 N N . ALA A 1 413 ? -8.612 -9.888 13.726 1.00 98.81 413 ALA A N 1
ATOM 3121 C CA . ALA A 1 413 ? -9.998 -10.344 13.635 1.00 98.81 413 ALA A CA 1
ATOM 3122 C C . ALA A 1 413 ? -10.679 -9.890 12.331 1.00 98.81 413 ALA A C 1
ATOM 3124 O O . ALA A 1 413 ? -11.363 -10.691 11.688 1.00 98.81 413 ALA A O 1
ATOM 3125 N N . VAL A 1 414 ? -10.449 -8.646 11.890 1.00 98.75 414 VAL A N 1
ATOM 3126 C CA . VAL A 1 414 ? -10.917 -8.158 10.580 1.00 98.75 414 VAL A CA 1
ATOM 3127 C C . VAL A 1 414 ? -10.286 -8.974 9.451 1.00 98.75 414 VAL A C 1
ATOM 3129 O O . VAL A 1 414 ? -11.021 -9.470 8.595 1.00 98.75 414 VAL A O 1
ATOM 3132 N N . ALA A 1 415 ? -8.966 -9.190 9.470 1.00 98.56 415 ALA A N 1
ATOM 3133 C CA . ALA A 1 415 ? -8.269 -10.000 8.468 1.00 98.56 415 ALA A CA 1
ATOM 3134 C C . ALA A 1 415 ? -8.800 -11.445 8.401 1.00 98.56 415 ALA A C 1
ATOM 3136 O O . ALA A 1 415 ? -9.153 -11.920 7.324 1.00 98.56 415 ALA A O 1
ATOM 3137 N N . ARG A 1 416 ? -8.963 -12.114 9.553 1.00 98.50 416 ARG A N 1
ATOM 3138 C CA . ARG A 1 416 ? -9.543 -13.470 9.671 1.00 98.50 416 ARG A CA 1
ATOM 3139 C C . ARG A 1 416 ? -10.985 -13.581 9.172 1.00 98.50 416 ARG A C 1
ATOM 3141 O O . ARG A 1 416 ? -11.439 -14.690 8.906 1.00 98.50 416 ARG A O 1
ATOM 3148 N N . SER A 1 417 ? -11.710 -12.470 9.037 1.00 98.44 417 SER A N 1
ATOM 3149 C CA . SER A 1 417 ? -13.082 -12.471 8.516 1.00 98.44 417 SER A CA 1
ATOM 3150 C C . SER A 1 417 ? -13.178 -12.423 6.984 1.00 98.44 417 SER A C 1
ATOM 3152 O O . SER A 1 417 ? -14.282 -12.561 6.459 1.00 98.44 417 SER A O 1
ATOM 3154 N N . ALA A 1 418 ? -12.074 -12.190 6.266 1.00 98.12 418 ALA A N 1
ATOM 3155 C CA . ALA A 1 418 ? -12.074 -11.927 4.827 1.00 98.12 418 ALA A CA 1
ATOM 3156 C C . ALA A 1 418 ? -11.705 -13.176 3.993 1.00 98.12 418 ALA A C 1
ATOM 3158 O O . ALA A 1 418 ? -10.563 -13.631 4.057 1.00 98.12 418 ALA A O 1
ATOM 3159 N N . PRO A 1 419 ? -12.613 -13.720 3.158 1.00 97.75 419 PRO A N 1
ATOM 3160 C CA . PRO A 1 419 ? -12.257 -14.761 2.195 1.00 97.75 419 PRO A CA 1
ATOM 3161 C C . PRO A 1 419 ? -11.468 -14.149 1.024 1.00 97.75 419 PRO A C 1
ATOM 3163 O O . PRO A 1 419 ? -12.049 -13.505 0.151 1.00 97.75 419 PRO A O 1
ATOM 3166 N N . VAL A 1 420 ? -10.145 -14.329 1.012 1.00 98.25 420 VAL A N 1
ATOM 3167 C CA . VAL A 1 420 ? -9.228 -13.798 -0.017 1.00 98.25 420 VAL A CA 1
ATOM 3168 C C . VAL A 1 420 ? -8.969 -14.778 -1.165 1.00 98.25 420 VAL A C 1
ATOM 3170 O O . VAL A 1 420 ? -9.127 -15.986 -1.015 1.00 98.25 420 VAL A O 1
ATOM 3173 N N . SER A 1 421 ? -8.496 -14.253 -2.300 1.00 97.69 421 SER A N 1
ATOM 3174 C CA . SER A 1 421 ? -7.974 -15.040 -3.433 1.00 97.69 421 SER A CA 1
ATOM 3175 C C . SER A 1 421 ? -6.512 -14.742 -3.785 1.00 97.69 421 SER A C 1
ATOM 3177 O O . SER A 1 421 ? -5.985 -15.335 -4.723 1.00 97.69 421 SER A O 1
ATOM 3179 N N . ALA A 1 422 ? -5.862 -13.822 -3.071 1.00 96.31 422 ALA A N 1
ATOM 3180 C CA . ALA A 1 422 ? -4.485 -13.412 -3.320 1.00 96.31 422 ALA A CA 1
ATOM 3181 C C . ALA A 1 422 ? -3.765 -13.068 -2.014 1.00 96.31 422 ALA A C 1
ATOM 3183 O O . ALA A 1 422 ? -4.400 -12.673 -1.032 1.00 96.31 422 ALA A O 1
ATOM 3184 N N . SER A 1 423 ? -2.443 -13.208 -2.025 1.00 95.94 423 SER A N 1
ATOM 3185 C CA . SER A 1 423 ? -1.621 -13.110 -0.825 1.00 95.94 423 SER A CA 1
ATOM 3186 C C . SER A 1 423 ? -1.086 -11.699 -0.550 1.00 95.94 423 SER A C 1
ATOM 3188 O O . SER A 1 423 ? -0.663 -10.962 -1.443 1.00 95.94 423 SER A O 1
ATOM 3190 N N . THR A 1 424 ? -1.073 -11.308 0.723 1.00 96.44 424 THR A N 1
ATOM 3191 C CA . THR A 1 424 ? -0.598 -9.997 1.190 1.00 96.44 424 THR A CA 1
ATOM 3192 C C . THR A 1 424 ? -0.131 -10.086 2.640 1.00 96.44 424 THR A C 1
ATOM 3194 O O . THR A 1 424 ? -0.514 -11.000 3.360 1.00 96.44 424 THR A O 1
ATOM 3197 N N . VAL A 1 425 ? 0.618 -9.093 3.109 1.00 98.12 425 VAL A N 1
ATOM 3198 C CA . VAL A 1 425 ? 0.790 -8.826 4.541 1.00 98.12 425 VAL A CA 1
ATOM 3199 C C . VAL A 1 425 ? 0.312 -7.418 4.874 1.00 98.12 425 VAL A C 1
ATOM 3201 O O . VAL A 1 425 ? 0.555 -6.464 4.125 1.00 98.12 425 VAL A O 1
ATOM 3204 N N . ILE A 1 426 ? -0.371 -7.292 6.009 1.00 98.75 426 ILE A N 1
ATOM 3205 C CA . ILE A 1 426 ? -0.742 -6.011 6.610 1.00 98.75 426 ILE A CA 1
ATOM 3206 C C . ILE A 1 426 ? -0.059 -5.941 7.977 1.00 98.75 426 ILE A C 1
ATOM 3208 O O . ILE A 1 426 ? -0.378 -6.718 8.874 1.00 98.75 426 ILE A O 1
ATOM 3212 N N . THR A 1 427 ? 0.895 -5.024 8.142 1.00 98.88 427 THR A N 1
ATOM 3213 C CA . THR A 1 427 ? 1.599 -4.829 9.419 1.00 98.88 427 THR A CA 1
ATOM 3214 C C . THR A 1 427 ? 0.859 -3.784 10.244 1.00 98.88 427 THR A C 1
ATOM 3216 O O . THR A 1 427 ? 1.011 -2.586 9.998 1.00 98.88 427 THR A O 1
ATOM 3219 N N . ALA A 1 428 ? 0.045 -4.236 11.199 1.00 98.81 428 ALA A N 1
ATOM 3220 C CA . ALA A 1 428 ? -0.676 -3.391 12.147 1.00 98.81 428 ALA A CA 1
ATOM 3221 C C . ALA A 1 428 ? 0.244 -2.939 13.295 1.00 98.81 428 ALA A C 1
ATOM 3223 O O . ALA A 1 428 ? 1.111 -3.697 13.731 1.00 98.81 428 ALA A O 1
ATOM 3224 N N . VAL A 1 429 ? 0.067 -1.704 13.773 1.00 98.62 429 VAL A N 1
ATOM 3225 C CA . VAL A 1 429 ? 0.937 -1.045 14.764 1.00 98.62 429 VAL A CA 1
ATOM 3226 C C . VAL A 1 429 ? 0.120 -0.121 15.678 1.00 98.62 429 VAL A C 1
ATOM 3228 O O . VAL A 1 429 ? -0.656 0.697 15.182 1.00 98.62 429 VAL A O 1
ATOM 3231 N N . THR A 1 430 ? 0.340 -0.193 16.993 1.00 97.94 430 THR A N 1
ATOM 3232 C CA . THR A 1 430 ? -0.163 0.758 18.007 1.00 97.94 430 THR A CA 1
ATOM 3233 C C . THR A 1 430 ? 1.002 1.499 18.689 1.00 97.94 430 THR A C 1
ATOM 3235 O O . THR A 1 430 ? 2.138 1.478 18.218 1.00 97.94 430 THR A O 1
ATOM 3238 N N . SER A 1 431 ? 0.750 2.185 19.809 1.00 94.38 431 SER A N 1
ATOM 3239 C CA . SER A 1 431 ? 1.769 2.814 20.666 1.00 94.38 431 SER A CA 1
ATOM 3240 C C . SER A 1 431 ? 2.847 1.865 21.214 1.00 94.38 431 SER A C 1
ATOM 3242 O O . SER A 1 431 ? 3.946 2.310 21.565 1.00 94.38 431 SER A O 1
ATOM 3244 N N . ASP A 1 432 ? 2.516 0.586 21.337 1.00 92.56 432 ASP A N 1
ATOM 3245 C CA . ASP A 1 432 ? 3.168 -0.369 22.232 1.00 92.56 432 ASP A CA 1
ATOM 3246 C C . ASP A 1 432 ? 3.148 -1.818 21.716 1.00 92.56 432 ASP A C 1
ATOM 3248 O O . ASP A 1 432 ? 3.944 -2.624 22.195 1.00 92.56 432 ASP A O 1
ATOM 3252 N N . ASP A 1 433 ? 2.331 -2.123 20.704 1.00 97.38 433 ASP A N 1
ATOM 3253 C CA . ASP A 1 433 ? 2.192 -3.444 20.082 1.00 97.38 433 ASP A CA 1
ATOM 3254 C C . ASP A 1 433 ? 2.249 -3.356 18.542 1.00 97.38 433 ASP A C 1
ATOM 3256 O O . ASP A 1 433 ? 2.032 -2.293 17.948 1.00 97.38 433 ASP A O 1
ATOM 3260 N N . ALA A 1 434 ? 2.569 -4.468 17.879 1.00 98.50 434 ALA A N 1
ATOM 3261 C CA . ALA A 1 434 ? 2.543 -4.600 16.425 1.00 98.50 434 ALA A CA 1
ATOM 3262 C C . ALA A 1 434 ? 2.459 -6.072 15.989 1.00 98.50 434 ALA A C 1
ATOM 3264 O O . ALA A 1 434 ? 3.024 -6.948 16.638 1.00 98.50 434 ALA A O 1
ATOM 3265 N N . ALA A 1 435 ? 1.852 -6.340 14.831 1.00 98.75 435 ALA A N 1
ATOM 3266 C CA . ALA A 1 435 ? 1.973 -7.638 14.168 1.00 98.75 435 ALA A CA 1
ATOM 3267 C C . ALA A 1 435 ? 1.906 -7.514 12.644 1.00 98.75 435 ALA A C 1
ATOM 3269 O O . ALA A 1 435 ? 1.112 -6.743 12.102 1.00 98.75 435 ALA A O 1
ATOM 3270 N N . SER A 1 436 ? 2.708 -8.319 11.952 1.00 98.81 436 SER A N 1
ATOM 3271 C CA . SER A 1 436 ? 2.571 -8.579 10.522 1.00 98.81 436 SER A CA 1
ATOM 3272 C C . SER A 1 436 ? 1.561 -9.704 10.345 1.00 98.81 436 SER A C 1
ATOM 3274 O O . SER A 1 436 ? 1.805 -10.839 10.751 1.00 98.81 436 SER A O 1
ATOM 3276 N N . ILE A 1 437 ? 0.402 -9.358 9.792 1.00 98.81 437 ILE A N 1
ATOM 3277 C CA . ILE A 1 437 ? -0.698 -10.280 9.526 1.00 98.81 437 ILE A CA 1
ATOM 3278 C C . ILE A 1 437 ? -0.510 -10.779 8.096 1.00 98.81 437 ILE A C 1
ATOM 3280 O O . ILE A 1 437 ? -0.814 -10.057 7.144 1.00 98.81 437 ILE A O 1
ATOM 3284 N N . GLU A 1 438 ? 0.055 -11.973 7.948 1.00 98.69 438 GLU A N 1
ATOM 3285 C CA . GLU A 1 438 ? 0.284 -12.633 6.662 1.00 98.69 438 GLU A CA 1
ATOM 3286 C C . GLU A 1 438 ? -1.012 -13.320 6.235 1.00 98.69 438 GLU A C 1
ATOM 3288 O O . GLU A 1 438 ? -1.536 -14.162 6.955 1.00 98.69 438 GLU A O 1
ATOM 3293 N N . ILE A 1 439 ? -1.567 -12.937 5.088 1.00 98.44 439 ILE A N 1
ATOM 3294 C CA . ILE A 1 439 ? -2.903 -13.327 4.632 1.00 98.44 439 ILE A CA 1
ATOM 3295 C C . ILE A 1 439 ? -2.769 -14.027 3.282 1.00 98.44 439 ILE A C 1
ATOM 3297 O O . ILE A 1 439 ? -2.199 -13.464 2.349 1.00 98.44 439 ILE A O 1
ATOM 3301 N N . SER A 1 440 ? -3.323 -15.233 3.164 1.00 97.69 440 SER A N 1
ATOM 3302 C CA . SER A 1 440 ? -3.361 -16.015 1.923 1.00 97.69 440 SER A CA 1
ATOM 3303 C C . SER A 1 440 ? -4.649 -16.848 1.831 1.00 97.69 440 SER A C 1
ATOM 3305 O O . SER A 1 440 ? -5.313 -17.064 2.848 1.00 97.69 440 SER A O 1
ATOM 3307 N N . PRO A 1 441 ? -4.994 -17.403 0.654 1.00 97.56 441 PRO A N 1
ATOM 3308 C CA . PRO A 1 441 ? -6.092 -18.369 0.542 1.00 97.56 441 PRO A CA 1
ATOM 3309 C C . PRO A 1 441 ? -5.846 -19.705 1.275 1.00 97.56 441 PRO A C 1
ATOM 3311 O O . PRO A 1 441 ? -6.782 -20.487 1.426 1.00 97.56 441 PRO A O 1
ATOM 3314 N N . ALA A 1 442 ? -4.615 -19.980 1.727 1.00 97.38 442 ALA A N 1
ATOM 3315 C CA . ALA A 1 442 ? -4.276 -21.170 2.512 1.00 97.38 442 ALA A CA 1
ATOM 3316 C C . ALA A 1 442 ? -4.445 -20.970 4.031 1.00 97.38 442 ALA A C 1
ATOM 3318 O O . ALA A 1 442 ? -4.656 -21.942 4.756 1.00 97.38 442 ALA A O 1
ATOM 3319 N N . GLY A 1 443 ? -4.381 -19.728 4.520 1.00 97.50 443 GLY A N 1
ATOM 3320 C CA . GLY A 1 443 ? -4.472 -19.410 5.944 1.00 97.50 443 GLY A CA 1
ATOM 3321 C C . GLY A 1 443 ? -3.947 -18.017 6.294 1.00 97.50 443 GLY A C 1
ATOM 3322 O O . GLY A 1 443 ? -3.590 -17.230 5.413 1.00 97.50 443 GLY A O 1
ATOM 3323 N N . ILE A 1 444 ? -3.900 -17.728 7.600 1.00 98.31 444 ILE A N 1
ATOM 3324 C CA . ILE A 1 444 ? -3.357 -16.479 8.148 1.00 98.31 444 ILE A CA 1
ATOM 3325 C C . ILE A 1 444 ? -2.276 -16.773 9.189 1.00 98.31 444 ILE A C 1
ATOM 3327 O O . ILE A 1 444 ? -2.570 -17.378 10.222 1.00 98.31 444 ILE A O 1
ATOM 3331 N N . GLY A 1 445 ? -1.069 -16.272 8.927 1.00 98.44 445 GLY A N 1
ATOM 3332 C CA . GLY A 1 445 ? 0.044 -16.198 9.869 1.00 98.44 445 GLY A CA 1
ATOM 3333 C C . GLY A 1 445 ? 0.035 -14.863 10.620 1.00 98.44 445 GLY A C 1
ATOM 3334 O O . GLY A 1 445 ? -0.474 -13.855 10.123 1.00 98.44 445 GLY A O 1
ATOM 3335 N N . VAL A 1 446 ? 0.572 -14.839 11.841 1.00 98.69 446 VAL A N 1
ATOM 3336 C CA . VAL A 1 446 ? 0.642 -13.619 12.668 1.00 98.69 446 VAL A CA 1
ATOM 3337 C C . VAL A 1 446 ? 2.015 -13.522 13.322 1.00 98.69 446 VAL A C 1
ATOM 3339 O O . VAL A 1 446 ? 2.328 -14.268 14.248 1.00 98.69 446 VAL A O 1
ATOM 3342 N N . ILE A 1 447 ? 2.821 -12.572 12.854 1.00 98.56 447 ILE A N 1
ATOM 3343 C CA . ILE A 1 447 ? 4.218 -12.406 13.261 1.00 98.56 447 ILE A CA 1
ATOM 3344 C C . ILE A 1 447 ? 4.351 -11.173 14.154 1.00 98.56 447 ILE A C 1
ATOM 3346 O O . ILE A 1 447 ? 4.223 -10.038 13.690 1.00 98.56 447 ILE A O 1
ATOM 3350 N N . GLY A 1 448 ? 4.593 -11.401 15.445 1.00 98.00 448 GLY A N 1
ATOM 3351 C CA . GLY A 1 448 ? 4.883 -10.348 16.423 1.00 98.00 448 GLY A CA 1
ATOM 3352 C C . GLY A 1 448 ? 6.364 -9.923 16.438 1.00 98.00 448 GLY A C 1
ATOM 3353 O O . GLY A 1 448 ? 7.210 -10.601 15.855 1.00 98.00 448 GLY A O 1
ATOM 3354 N N . PRO A 1 449 ? 6.707 -8.813 17.116 1.00 97.44 449 PRO A N 1
ATOM 3355 C CA . PRO A 1 449 ? 8.068 -8.285 17.186 1.00 97.44 449 PRO A CA 1
ATOM 3356 C C . PRO A 1 449 ? 9.013 -9.164 18.016 1.00 97.44 449 PRO A C 1
ATOM 3358 O O . PRO A 1 449 ? 8.794 -9.385 19.210 1.00 97.44 449 PRO A O 1
ATOM 3361 N N . GLU A 1 450 ? 10.151 -9.561 17.444 1.00 96.56 450 GLU A N 1
ATOM 3362 C CA . GLU A 1 450 ? 11.228 -10.183 18.213 1.00 96.56 450 GLU A CA 1
ATOM 3363 C C . GLU A 1 450 ? 12.078 -9.094 18.885 1.00 96.56 450 GLU A C 1
ATOM 3365 O O . GLU A 1 450 ? 12.595 -8.192 18.227 1.00 96.56 450 GLU A O 1
ATOM 3370 N N . ARG A 1 451 ? 12.221 -9.140 20.219 1.00 95.19 451 ARG A N 1
ATOM 3371 C CA . ARG A 1 451 ? 12.991 -8.146 21.005 1.00 95.19 451 ARG A CA 1
ATOM 3372 C C . ARG A 1 451 ? 12.590 -6.676 20.737 1.00 95.19 451 ARG A C 1
ATOM 3374 O O . ARG A 1 451 ? 13.397 -5.773 20.937 1.00 95.19 451 ARG A O 1
ATOM 3381 N N . GLY A 1 452 ? 11.341 -6.436 20.326 1.00 96.06 452 GLY A N 1
ATOM 3382 C CA . GLY A 1 452 ? 10.818 -5.105 19.986 1.00 96.06 452 GLY A CA 1
ATOM 3383 C C . GLY A 1 452 ? 11.026 -4.678 18.528 1.00 96.06 452 GLY A C 1
ATOM 3384 O O . GLY A 1 452 ? 10.713 -3.539 18.195 1.00 96.06 452 GLY A O 1
ATOM 3385 N N . VAL A 1 453 ? 11.525 -5.558 17.655 1.00 98.19 453 VAL A N 1
ATOM 3386 C CA . VAL A 1 453 ? 11.735 -5.299 16.222 1.00 98.19 453 VAL A CA 1
ATOM 3387 C C . VAL A 1 453 ? 10.822 -6.201 15.395 1.00 98.19 453 VAL A C 1
ATOM 3389 O O . VAL A 1 453 ? 10.781 -7.411 15.603 1.00 98.19 453 VAL A O 1
ATOM 3392 N N . LEU A 1 454 ? 10.106 -5.616 14.439 1.00 98.50 454 LEU A N 1
ATOM 3393 C CA . LEU A 1 454 ? 9.294 -6.324 13.453 1.00 98.50 454 LEU A CA 1
ATOM 3394 C C . LEU A 1 454 ? 9.619 -5.771 12.063 1.00 98.50 454 LEU A C 1
ATOM 3396 O O . LEU A 1 454 ? 9.446 -4.581 11.797 1.00 98.50 454 LEU A O 1
ATOM 3400 N N . GLN A 1 455 ? 10.120 -6.630 11.183 1.00 98.38 455 GLN A N 1
ATOM 3401 C CA . GLN A 1 455 ? 10.580 -6.270 9.842 1.00 98.38 455 GLN A CA 1
ATOM 3402 C C . GLN A 1 455 ? 9.987 -7.237 8.818 1.00 98.38 455 GLN A C 1
ATOM 3404 O O . GLN A 1 455 ? 9.787 -8.409 9.119 1.00 98.38 455 GLN A O 1
ATOM 3409 N N . HIS A 1 456 ? 9.661 -6.740 7.623 1.00 97.50 456 HIS A N 1
ATOM 3410 C CA . HIS A 1 456 ? 8.988 -7.539 6.599 1.00 97.50 456 HIS A CA 1
ATOM 3411 C C . HIS A 1 456 ? 9.311 -7.066 5.181 1.00 97.50 456 HIS A C 1
ATOM 3413 O O . HIS A 1 456 ? 9.332 -5.861 4.909 1.00 97.50 456 HIS A O 1
ATOM 3419 N N . CYS A 1 457 ? 9.502 -8.014 4.261 1.00 94.75 457 CYS A N 1
ATOM 3420 C CA . CYS A 1 457 ? 9.589 -7.749 2.821 1.00 94.75 457 CYS A CA 1
ATOM 3421 C C . CYS A 1 457 ? 8.418 -8.418 2.082 1.00 94.75 457 CYS A C 1
ATOM 3423 O O . CYS A 1 457 ? 7.271 -8.106 2.404 1.00 94.75 457 CYS A O 1
ATOM 3425 N N . ASN A 1 458 ? 8.667 -9.311 1.123 1.00 93.56 458 ASN A N 1
ATOM 3426 C CA . ASN A 1 458 ? 7.650 -9.942 0.268 1.00 93.56 458 ASN A CA 1
ATOM 3427 C C . ASN A 1 458 ? 7.747 -11.475 0.274 1.00 93.56 458 ASN A C 1
ATOM 3429 O O . ASN A 1 458 ? 7.574 -12.116 -0.757 1.00 93.56 458 ASN A O 1
ATOM 3433 N N . HIS A 1 459 ? 8.123 -12.041 1.415 1.00 92.62 459 HIS A N 1
ATOM 3434 C CA . HIS A 1 459 ? 8.108 -13.474 1.679 1.00 92.62 459 HIS A CA 1
ATOM 3435 C C . HIS A 1 459 ? 7.366 -13.721 2.994 1.00 92.62 459 HIS A C 1
ATOM 3437 O O . HIS A 1 459 ? 7.332 -12.821 3.835 1.00 92.62 459 HIS A O 1
ATOM 3443 N N . PHE A 1 460 ? 6.764 -14.894 3.146 1.00 94.88 460 PHE A N 1
ATOM 3444 C CA . PHE A 1 460 ? 6.147 -15.347 4.389 1.00 94.88 460 PHE A CA 1
ATOM 3445 C C . PHE A 1 460 ? 7.235 -15.640 5.430 1.00 94.88 460 PHE A C 1
ATOM 3447 O O . PHE A 1 460 ? 8.264 -16.248 5.118 1.00 94.88 460 PHE A O 1
ATOM 3454 N N . LEU A 1 461 ? 7.011 -15.204 6.666 1.00 95.75 461 LEU A N 1
ATOM 3455 C CA . LEU A 1 461 ? 7.809 -15.564 7.838 1.00 95.75 461 LEU A CA 1
ATOM 3456 C C . LEU A 1 461 ? 7.095 -16.638 8.675 1.00 95.75 461 LEU A C 1
ATOM 3458 O O . LEU A 1 461 ? 7.739 -17.302 9.491 1.00 95.75 461 LEU A O 1
ATOM 3462 N N . ASP A 1 462 ? 5.788 -16.837 8.469 1.00 97.44 462 ASP A N 1
ATOM 3463 C CA . ASP A 1 462 ? 5.052 -17.974 9.014 1.00 97.44 462 ASP A CA 1
ATOM 3464 C C . ASP A 1 462 ? 5.542 -19.288 8.384 1.00 97.44 462 ASP A C 1
ATOM 3466 O O . ASP A 1 462 ? 5.597 -19.437 7.162 1.00 97.44 462 ASP A O 1
ATOM 3470 N N . ALA A 1 463 ? 5.916 -20.254 9.225 1.00 93.94 463 ALA A N 1
ATOM 3471 C CA . ALA A 1 463 ? 6.579 -21.477 8.779 1.00 93.94 463 ALA A CA 1
ATOM 3472 C C . ALA A 1 463 ? 5.658 -22.446 8.013 1.00 93.94 463 ALA A C 1
ATOM 3474 O O . ALA A 1 463 ? 6.163 -23.233 7.209 1.00 93.94 463 ALA A O 1
ATOM 3475 N N . ASP A 1 464 ? 4.342 -22.392 8.240 1.00 94.62 464 ASP A N 1
ATOM 3476 C CA . ASP A 1 464 ? 3.373 -23.235 7.535 1.00 94.62 464 ASP A CA 1
ATOM 3477 C C . ASP A 1 464 ? 2.981 -22.591 6.191 1.00 94.62 464 ASP A C 1
ATOM 3479 O O . ASP A 1 464 ? 2.883 -23.294 5.184 1.00 94.62 464 ASP A O 1
ATOM 3483 N N . LEU A 1 465 ? 2.838 -21.258 6.128 1.00 95.81 465 LEU A N 1
ATOM 3484 C CA . LEU A 1 465 ? 2.570 -20.539 4.869 1.00 95.81 465 LEU A CA 1
ATOM 3485 C C . LEU A 1 465 ? 3.801 -20.435 3.952 1.00 95.81 465 LEU A C 1
ATOM 3487 O O . LEU A 1 465 ? 3.669 -20.499 2.729 1.00 95.81 465 LEU A O 1
ATOM 3491 N N . ALA A 1 466 ? 5.014 -20.348 4.502 1.00 93.06 466 ALA A N 1
ATOM 3492 C CA . ALA A 1 466 ? 6.245 -20.349 3.707 1.00 93.06 466 ALA A CA 1
ATOM 3493 C C . ALA A 1 466 ? 6.440 -21.645 2.890 1.00 93.06 466 ALA A C 1
ATOM 3495 O O . ALA A 1 466 ? 7.174 -21.645 1.901 1.00 93.06 466 ALA A O 1
ATOM 3496 N N . ALA A 1 467 ? 5.764 -22.744 3.250 1.00 91.25 467 ALA A N 1
ATOM 3497 C CA . ALA A 1 467 ? 5.843 -24.013 2.527 1.00 91.25 467 ALA A CA 1
ATOM 3498 C C . ALA A 1 467 ? 5.259 -23.956 1.099 1.00 91.25 467 ALA A C 1
ATOM 3500 O O . ALA A 1 467 ? 5.704 -24.722 0.244 1.00 91.25 467 ALA A O 1
ATOM 3501 N N . GLY A 1 468 ? 4.299 -23.060 0.834 1.00 90.88 468 GLY A N 1
ATOM 3502 C CA . GLY A 1 468 ? 3.691 -22.849 -0.488 1.00 90.88 468 GLY A CA 1
ATOM 3503 C C . GLY A 1 468 ? 4.081 -21.522 -1.150 1.00 90.88 468 GLY A C 1
ATOM 3504 O O . GLY A 1 468 ? 3.412 -21.066 -2.078 1.00 90.88 468 GLY A O 1
ATOM 3505 N N . GLU A 1 469 ? 5.139 -20.860 -0.683 1.00 89.56 469 GLU A N 1
ATOM 3506 C CA . GLU A 1 469 ? 5.604 -19.581 -1.225 1.00 89.56 469 GLU A CA 1
ATOM 3507 C C . GLU A 1 469 ? 6.126 -19.686 -2.676 1.00 89.56 469 GLU A C 1
ATOM 3509 O O . GLU A 1 469 ? 7.034 -20.461 -2.978 1.00 89.56 469 GLU A O 1
ATOM 3514 N N . ARG A 1 470 ? 5.653 -18.804 -3.576 1.00 82.94 470 ARG A N 1
ATOM 3515 C CA . ARG A 1 470 ? 6.140 -18.710 -4.975 1.00 82.94 470 ARG A CA 1
ATOM 3516 C C . ARG A 1 470 ? 7.345 -17.769 -5.185 1.00 82.94 470 ARG A C 1
ATOM 3518 O O . ARG A 1 470 ? 7.671 -17.429 -6.323 1.00 82.94 470 ARG A O 1
ATOM 3525 N N . HIS A 1 471 ? 7.999 -17.308 -4.119 1.00 67.94 471 HIS A N 1
ATOM 3526 C CA . HIS A 1 471 ? 9.194 -16.450 -4.190 1.00 67.94 471 HIS A CA 1
ATOM 3527 C C . HIS A 1 471 ? 10.520 -17.216 -4.028 1.00 67.94 471 HIS A C 1
ATOM 3529 O O . HIS A 1 471 ? 11.505 -16.845 -4.672 1.00 67.94 471 HIS A O 1
ATOM 3535 N N . ALA A 1 472 ? 10.543 -18.300 -3.245 1.00 52.62 472 ALA A N 1
ATOM 3536 C CA . ALA A 1 472 ? 11.769 -18.948 -2.766 1.00 52.62 472 ALA A CA 1
ATOM 3537 C C . ALA A 1 472 ? 12.725 -19.495 -3.840 1.00 52.62 472 ALA A C 1
ATOM 3539 O O . ALA A 1 472 ? 13.938 -19.514 -3.625 1.00 52.62 472 ALA A O 1
ATOM 3540 N N . THR A 1 473 ? 12.220 -19.927 -4.999 1.00 49.44 473 THR A N 1
ATOM 3541 C CA . THR A 1 473 ? 13.057 -20.459 -6.092 1.00 49.44 473 THR A CA 1
ATOM 3542 C C . THR A 1 473 ? 13.564 -19.386 -7.054 1.00 49.44 473 THR A C 1
ATOM 3544 O O . THR A 1 473 ? 14.634 -19.550 -7.641 1.00 49.44 473 THR A O 1
ATOM 3547 N N . ASP A 1 474 ? 12.814 -18.291 -7.205 1.00 52.19 474 ASP A N 1
ATOM 3548 C CA . ASP A 1 474 ? 12.924 -17.397 -8.363 1.00 52.19 474 ASP A CA 1
ATOM 3549 C C . ASP A 1 474 ? 13.360 -15.969 -7.994 1.00 52.19 474 ASP A C 1
ATOM 3551 O O . ASP A 1 474 ? 13.888 -15.254 -8.846 1.00 52.19 474 ASP A O 1
ATOM 3555 N N . ARG A 1 475 ? 13.117 -15.516 -6.753 1.00 63.19 475 ARG A N 1
ATOM 3556 C CA . ARG A 1 475 ? 13.230 -14.096 -6.358 1.00 63.19 475 ARG A CA 1
ATOM 3557 C C . ARG A 1 475 ? 13.984 -13.932 -5.029 1.00 63.19 475 ARG A C 1
ATOM 3559 O O . ARG A 1 475 ? 13.366 -13.656 -4.005 1.00 63.19 475 ARG A O 1
ATOM 3566 N N . PRO A 1 476 ? 15.325 -14.072 -5.012 1.00 69.25 476 PRO A N 1
ATOM 3567 C CA . PRO A 1 476 ? 16.123 -14.023 -3.779 1.00 69.25 476 PRO A CA 1
ATOM 3568 C C . PRO A 1 476 ? 16.203 -12.629 -3.127 1.00 69.25 476 PRO A C 1
ATOM 3570 O O . PRO A 1 476 ? 16.693 -12.501 -2.003 1.00 69.25 476 PRO A O 1
ATOM 3573 N N . SER A 1 477 ? 15.755 -11.580 -3.819 1.00 83.06 477 SER A N 1
ATOM 3574 C CA . SER A 1 477 ? 15.867 -10.185 -3.390 1.00 83.06 477 SER A CA 1
ATOM 3575 C C . SER A 1 477 ? 15.097 -9.880 -2.110 1.00 83.06 477 SER A C 1
ATOM 3577 O O . SER A 1 477 ? 15.648 -9.245 -1.213 1.00 83.06 477 SER A O 1
ATOM 3579 N N . THR A 1 478 ? 13.891 -10.424 -1.960 1.00 88.25 478 THR A N 1
ATOM 3580 C CA . THR A 1 478 ? 13.046 -10.283 -0.766 1.00 88.25 478 THR A CA 1
ATOM 3581 C C . THR A 1 478 ? 13.769 -10.645 0.545 1.00 88.25 478 THR A C 1
ATOM 3583 O O . THR A 1 478 ? 13.648 -9.922 1.536 1.00 88.25 478 THR A O 1
ATOM 3586 N N . TYR A 1 479 ? 14.600 -11.696 0.552 1.00 88.50 479 TYR A N 1
ATOM 3587 C CA . TYR A 1 479 ? 15.382 -12.102 1.729 1.00 88.50 479 TYR A CA 1
ATOM 3588 C C . TYR A 1 479 ? 16.591 -11.192 1.966 1.00 88.50 479 TYR A C 1
ATOM 3590 O O . TYR A 1 479 ? 16.883 -10.820 3.100 1.00 88.50 479 TYR A O 1
ATOM 3598 N N . LEU A 1 480 ? 17.288 -10.792 0.898 1.00 88.94 480 LEU A N 1
ATOM 3599 C CA . LEU A 1 480 ? 18.441 -9.889 0.988 1.00 88.94 480 LEU A CA 1
ATOM 3600 C C . LEU A 1 480 ? 18.025 -8.465 1.400 1.00 88.94 480 LEU A C 1
ATOM 3602 O O . LEU A 1 480 ? 18.789 -7.762 2.063 1.00 88.94 480 LEU A O 1
ATOM 3606 N N . ARG A 1 481 ? 16.798 -8.047 1.061 1.00 92.25 481 ARG A N 1
ATOM 3607 C CA . ARG A 1 481 ? 16.162 -6.830 1.582 1.00 92.25 481 ARG A CA 1
ATOM 3608 C C . ARG A 1 481 ? 15.888 -6.945 3.080 1.00 92.25 481 ARG A C 1
ATOM 3610 O O . ARG A 1 481 ? 16.241 -6.017 3.797 1.00 92.25 481 ARG A O 1
ATOM 3617 N N . LEU A 1 482 ? 15.348 -8.068 3.568 1.00 93.38 482 LEU A N 1
ATOM 3618 C CA . LEU A 1 482 ? 15.145 -8.277 5.009 1.00 93.38 482 LEU A CA 1
ATOM 3619 C C . LEU A 1 482 ? 16.477 -8.258 5.774 1.00 93.38 482 LEU A C 1
ATOM 3621 O O . LEU A 1 482 ? 16.612 -7.482 6.712 1.00 93.38 482 LEU A O 1
ATOM 3625 N N . GLN A 1 483 ? 17.498 -8.977 5.297 1.00 92.38 483 GLN A N 1
ATOM 3626 C CA . GLN A 1 483 ? 18.852 -8.945 5.876 1.00 92.38 483 GLN A CA 1
ATOM 3627 C C . GLN A 1 483 ? 19.458 -7.530 5.907 1.00 92.38 483 GLN A C 1
ATOM 3629 O O . GLN A 1 483 ? 20.210 -7.188 6.821 1.00 92.38 483 GLN A O 1
ATOM 3634 N N . HIS A 1 484 ? 19.127 -6.675 4.931 1.00 94.25 484 HIS A N 1
ATOM 3635 C CA . HIS A 1 484 ? 19.509 -5.264 4.964 1.00 94.25 484 HIS A CA 1
ATOM 3636 C C . HIS A 1 484 ? 18.777 -4.485 6.070 1.00 94.25 484 HIS A C 1
ATOM 3638 O O . HIS A 1 484 ? 19.414 -3.656 6.720 1.00 94.25 484 HIS A O 1
ATOM 3644 N N . LEU A 1 485 ? 17.490 -4.749 6.326 1.00 96.12 485 LEU A N 1
ATOM 3645 C CA . LEU A 1 485 ? 16.764 -4.138 7.449 1.00 96.12 485 LEU A CA 1
ATOM 3646 C C . LEU A 1 485 ? 17.345 -4.587 8.795 1.00 96.12 485 LEU A C 1
ATOM 3648 O O . LEU A 1 485 ? 17.666 -3.746 9.635 1.00 96.12 485 LEU A O 1
ATOM 3652 N N . GLU A 1 486 ? 17.567 -5.892 8.965 1.00 95.69 486 GLU A N 1
ATOM 3653 C CA . GLU A 1 486 ? 18.136 -6.484 10.181 1.00 95.69 486 GLU A CA 1
ATOM 3654 C C . GLU A 1 486 ? 19.485 -5.832 10.515 1.00 95.69 486 GLU A C 1
ATOM 3656 O O . GLU A 1 486 ? 19.691 -5.328 11.624 1.00 95.69 486 GLU A O 1
ATOM 3661 N N . ALA A 1 487 ? 20.375 -5.741 9.520 1.00 95.50 487 ALA A N 1
ATOM 3662 C CA . ALA A 1 487 ? 21.699 -5.136 9.645 1.00 95.50 487 ALA A CA 1
ATOM 3663 C C . ALA A 1 487 ? 21.687 -3.616 9.912 1.00 95.50 487 ALA A C 1
ATOM 3665 O O . ALA A 1 487 ? 22.693 -3.084 10.380 1.00 95.50 487 ALA A O 1
ATOM 3666 N N . ASN A 1 488 ? 20.580 -2.913 9.640 1.00 96.69 488 ASN A N 1
ATOM 3667 C CA . ASN A 1 488 ? 20.435 -1.463 9.846 1.00 96.69 488 ASN A CA 1
ATOM 3668 C C . ASN A 1 488 ? 19.455 -1.098 10.980 1.00 96.69 488 ASN A C 1
ATOM 3670 O O . ASN A 1 488 ? 19.107 0.074 11.147 1.00 96.69 488 ASN A O 1
ATOM 3674 N N . THR A 1 489 ? 19.059 -2.075 11.806 1.00 97.38 489 THR A N 1
ATOM 3675 C CA . THR A 1 489 ? 18.109 -1.919 12.925 1.00 97.38 489 THR A CA 1
ATOM 3676 C C . THR A 1 489 ? 18.430 -0.739 13.855 1.00 97.38 489 THR A C 1
ATOM 3678 O O . THR A 1 489 ? 17.514 -0.050 14.296 1.00 97.38 489 THR A O 1
ATOM 3681 N N . GLU A 1 490 ? 19.710 -0.439 14.112 1.00 96.69 490 GLU A N 1
ATOM 3682 C CA . GLU A 1 490 ? 20.115 0.725 14.919 1.00 96.69 490 GLU A CA 1
ATOM 3683 C C . GLU A 1 490 ? 19.614 2.047 14.305 1.00 96.69 490 GLU A C 1
ATOM 3685 O O . GLU A 1 490 ? 18.937 2.827 14.977 1.00 96.69 490 GLU A O 1
ATOM 3690 N N . GLY A 1 491 ? 19.845 2.267 13.006 1.00 97.56 491 GLY A N 1
ATOM 3691 C CA . GLY A 1 491 ? 19.358 3.450 12.286 1.00 97.56 491 GLY A CA 1
ATOM 3692 C C . GLY A 1 491 ? 17.832 3.479 12.147 1.00 97.56 491 GLY A C 1
ATOM 3693 O O . GLY A 1 491 ? 17.219 4.543 12.251 1.00 97.56 491 GLY A O 1
ATOM 3694 N N . LEU A 1 492 ? 17.208 2.307 11.994 1.00 97.81 492 LEU A N 1
ATOM 3695 C CA . LEU A 1 492 ? 15.750 2.142 11.945 1.00 97.81 492 LEU A CA 1
ATOM 3696 C C . LEU A 1 492 ? 15.072 2.391 13.308 1.00 97.81 492 LEU A C 1
ATOM 3698 O O . LEU A 1 492 ? 13.882 2.693 13.341 1.00 97.81 492 LEU A O 1
ATOM 3702 N N . SER A 1 493 ? 15.810 2.344 14.423 1.00 97.19 493 SER A N 1
ATOM 3703 C CA . SER A 1 493 ? 15.292 2.661 15.766 1.00 97.19 493 SER A CA 1
ATOM 3704 C C . SER A 1 493 ? 15.210 4.167 16.082 1.00 97.19 493 SER A C 1
ATOM 3706 O O . SER A 1 493 ? 14.568 4.558 17.063 1.00 97.19 493 SER A O 1
ATOM 3708 N N . SER A 1 494 ? 15.835 5.017 15.255 1.00 97.00 494 SER A N 1
ATOM 3709 C CA . SER A 1 494 ? 15.938 6.470 15.468 1.00 97.00 494 SER A CA 1
ATOM 3710 C C . SER A 1 494 ? 14.574 7.168 15.525 1.00 97.00 494 SER A C 1
ATOM 3712 O O . SER A 1 494 ? 13.676 6.867 14.739 1.00 97.00 494 SER A O 1
ATOM 3714 N N . ASP A 1 495 ? 14.414 8.160 16.405 1.00 94.81 495 ASP A N 1
ATOM 3715 C CA . ASP A 1 495 ? 13.230 9.034 16.428 1.00 94.81 495 ASP A CA 1
ATOM 3716 C C . ASP A 1 495 ? 13.131 9.916 15.165 1.00 94.81 495 ASP A C 1
ATOM 3718 O O . ASP A 1 495 ? 12.028 10.157 14.653 1.00 94.81 495 ASP A O 1
ATOM 3722 N N . ASP A 1 496 ? 14.270 10.340 14.601 1.00 94.88 496 ASP A N 1
ATOM 3723 C CA . ASP A 1 496 ? 14.293 11.103 13.351 1.00 94.88 496 ASP A CA 1
ATOM 3724 C C . ASP A 1 496 ? 13.902 10.225 12.154 1.00 94.88 496 ASP A C 1
ATOM 3726 O O . ASP A 1 496 ? 14.516 9.205 11.835 1.00 94.88 496 ASP A O 1
ATOM 3730 N N . HIS A 1 497 ? 12.872 10.685 11.453 1.00 92.69 497 HIS A N 1
ATOM 3731 C CA . HIS A 1 497 ? 12.278 10.007 10.315 1.00 92.69 497 HIS A CA 1
ATOM 3732 C C . HIS A 1 497 ? 13.225 10.001 9.106 1.00 92.69 497 HIS A C 1
ATOM 3734 O O . HIS A 1 497 ? 13.233 9.035 8.345 1.00 92.69 497 HIS A O 1
ATOM 3740 N N . THR A 1 498 ? 14.048 11.044 8.942 1.00 95.19 498 THR A N 1
ATOM 3741 C CA . THR A 1 498 ? 15.038 11.142 7.859 1.00 95.19 498 THR A CA 1
ATOM 3742 C C . THR A 1 498 ? 16.136 10.097 8.047 1.00 95.19 498 THR A C 1
ATOM 3744 O O . THR A 1 498 ? 16.438 9.353 7.118 1.00 95.19 498 THR A O 1
ATOM 3747 N N . THR A 1 499 ? 16.661 9.960 9.265 1.00 97.06 499 THR A N 1
ATOM 3748 C CA . THR A 1 499 ? 17.625 8.924 9.658 1.00 97.06 499 THR A CA 1
ATOM 3749 C C . THR A 1 499 ? 17.055 7.519 9.453 1.00 97.06 499 THR A C 1
ATOM 3751 O O . THR A 1 499 ? 17.724 6.697 8.832 1.00 97.06 499 THR A O 1
ATOM 3754 N N . ARG A 1 500 ? 15.807 7.246 9.874 1.00 96.81 500 ARG A N 1
ATOM 3755 C CA . ARG A 1 500 ? 15.156 5.946 9.605 1.00 96.81 500 ARG A CA 1
ATOM 3756 C C . ARG A 1 500 ? 15.023 5.653 8.118 1.00 96.81 500 ARG A C 1
ATOM 3758 O O . ARG A 1 500 ? 15.335 4.551 7.686 1.00 96.81 500 ARG A O 1
ATOM 3765 N N . ALA A 1 501 ? 14.580 6.627 7.325 1.00 97.06 501 ALA A N 1
ATOM 3766 C CA . ALA A 1 501 ? 14.474 6.454 5.882 1.00 97.06 501 ALA A CA 1
ATOM 3767 C C . ALA A 1 501 ? 15.845 6.188 5.245 1.00 97.06 501 ALA A C 1
ATOM 3769 O O . ALA A 1 501 ? 15.966 5.285 4.427 1.00 97.06 501 ALA A O 1
ATOM 3770 N N . LEU A 1 502 ? 16.896 6.898 5.661 1.00 96.88 502 LEU A N 1
ATOM 3771 C CA . LEU A 1 502 ? 18.263 6.658 5.193 1.00 96.88 502 LEU A CA 1
ATOM 3772 C C . LEU A 1 502 ? 18.837 5.308 5.663 1.00 96.88 502 LEU A C 1
ATOM 3774 O O . LEU A 1 502 ? 19.690 4.758 4.975 1.00 96.88 502 LEU A O 1
ATOM 3778 N N . ALA A 1 503 ? 18.342 4.728 6.758 1.00 96.88 503 ALA A N 1
ATOM 3779 C CA . ALA A 1 503 ? 18.672 3.361 7.173 1.00 96.88 503 ALA A CA 1
ATOM 3780 C C . ALA A 1 503 ? 18.008 2.272 6.296 1.00 96.88 503 ALA A C 1
ATOM 3782 O O . ALA A 1 503 ? 18.426 1.120 6.344 1.00 96.88 503 ALA A O 1
ATOM 3783 N N . MET A 1 504 ? 17.037 2.638 5.447 1.00 95.75 504 MET A N 1
ATOM 3784 C CA . MET A 1 504 ? 16.487 1.793 4.370 1.00 95.75 504 MET A CA 1
ATOM 3785 C C . MET A 1 504 ? 17.288 1.916 3.051 1.00 95.75 504 MET A C 1
ATOM 3787 O O . MET A 1 504 ? 16.873 1.392 2.015 1.00 95.75 504 MET A O 1
ATOM 3791 N N . LEU A 1 505 ? 18.379 2.693 3.010 1.00 94.44 505 LEU A N 1
ATOM 3792 C CA . LEU A 1 505 ? 19.050 3.037 1.754 1.00 94.44 505 LEU A CA 1
ATOM 3793 C C . LEU A 1 505 ? 19.962 1.913 1.241 1.00 94.44 505 LEU A C 1
ATOM 3795 O O . LEU A 1 505 ? 21.173 1.904 1.471 1.00 94.44 505 LEU A O 1
ATOM 3799 N N . SER A 1 506 ? 19.395 1.047 0.401 1.00 91.50 506 SER A N 1
ATOM 3800 C CA . SER A 1 506 ? 20.160 0.140 -0.454 1.00 91.50 506 SER A CA 1
ATOM 3801 C C . SER A 1 506 ? 19.858 0.336 -1.941 1.00 91.50 506 SER A C 1
ATOM 3803 O O . SER A 1 506 ? 18.716 0.237 -2.383 1.00 91.50 506 SER A O 1
ATOM 3805 N N . HIS A 1 507 ? 20.927 0.535 -2.716 1.00 88.44 507 HIS A N 1
ATOM 3806 C CA . HIS A 1 507 ? 20.980 0.315 -4.170 1.00 88.44 507 HIS A CA 1
ATOM 3807 C C . HIS A 1 507 ? 21.836 -0.929 -4.505 1.00 88.44 507 HIS A C 1
ATOM 3809 O O . HIS A 1 507 ? 22.420 -1.017 -5.586 1.00 88.44 507 HIS A O 1
ATOM 3815 N N . GLY A 1 508 ? 22.034 -1.832 -3.538 1.00 72.06 508 GLY A N 1
ATOM 3816 C CA . GLY A 1 508 ? 22.932 -2.978 -3.671 1.00 72.06 508 GLY A CA 1
ATOM 3817 C C . GLY A 1 508 ? 22.408 -4.017 -4.670 1.00 72.06 508 GLY A C 1
ATOM 3818 O O . GLY A 1 508 ? 21.198 -4.256 -4.711 1.00 72.06 508 GLY A O 1
ATOM 3819 N N . PRO A 1 509 ? 23.284 -4.666 -5.463 1.00 63.03 509 PRO A N 1
ATOM 3820 C CA . PRO A 1 509 ? 22.867 -5.736 -6.364 1.00 63.03 509 PRO A CA 1
ATOM 3821 C C . PRO A 1 509 ? 22.235 -6.878 -5.559 1.00 63.03 509 PRO A C 1
ATOM 3823 O O . PRO A 1 509 ? 22.838 -7.375 -4.611 1.00 63.03 509 PRO A O 1
ATOM 3826 N N . GLY A 1 510 ? 21.014 -7.264 -5.928 1.00 62.91 510 GLY A N 1
ATOM 3827 C CA . GLY A 1 510 ? 20.226 -8.278 -5.223 1.00 62.91 510 GLY A CA 1
ATOM 3828 C C . GLY A 1 510 ? 19.486 -7.791 -3.970 1.00 62.91 510 GLY A C 1
ATOM 3829 O O . GLY A 1 510 ? 18.663 -8.537 -3.471 1.00 62.91 510 GLY A O 1
ATOM 3830 N N . ALA A 1 511 ? 19.705 -6.567 -3.476 1.00 68.94 511 ALA A N 1
ATOM 3831 C CA . ALA A 1 511 ? 19.020 -6.044 -2.284 1.00 68.94 511 ALA A CA 1
ATOM 3832 C C . ALA A 1 511 ? 18.492 -4.594 -2.439 1.00 68.94 511 ALA A C 1
ATOM 3834 O O . ALA A 1 511 ? 18.750 -3.774 -1.554 1.00 68.94 511 ALA A O 1
ATOM 3835 N N . PRO A 1 512 ? 17.817 -4.202 -3.540 1.00 81.38 512 PRO A N 1
ATOM 3836 C CA . PRO A 1 512 ? 17.501 -2.799 -3.828 1.00 81.38 512 PRO A CA 1
ATOM 3837 C C . PRO A 1 512 ? 16.288 -2.275 -3.030 1.00 81.38 512 PRO A C 1
ATOM 3839 O O . PRO A 1 512 ? 15.226 -2.037 -3.591 1.00 81.38 512 PRO A O 1
ATOM 3842 N N . VAL A 1 513 ? 16.448 -2.054 -1.719 1.00 90.12 513 VAL A N 1
ATOM 3843 C CA . VAL A 1 513 ? 15.396 -1.493 -0.836 1.00 90.12 513 VAL A CA 1
ATOM 3844 C C . VAL A 1 513 ? 14.933 -0.090 -1.271 1.00 90.12 513 VAL A C 1
ATOM 3846 O O . VAL A 1 513 ? 13.796 0.300 -1.001 1.00 90.12 513 VAL A O 1
ATOM 3849 N N . CYS A 1 514 ? 15.795 0.648 -1.977 1.00 92.69 514 CYS A N 1
ATOM 3850 C CA . CYS A 1 514 ? 15.454 1.853 -2.726 1.00 92.69 514 CYS A CA 1
ATOM 3851 C C . CYS A 1 514 ? 15.529 1.540 -4.235 1.00 92.69 514 CYS A C 1
ATOM 3853 O O . CYS A 1 514 ? 16.578 1.711 -4.862 1.00 92.69 514 CYS A O 1
ATOM 3855 N N . ALA A 1 515 ? 14.433 1.060 -4.820 1.00 89.69 515 ALA A N 1
ATOM 3856 C CA . ALA A 1 515 ? 14.353 0.677 -6.227 1.00 89.69 515 ALA A CA 1
ATOM 3857 C C . ALA A 1 515 ? 14.355 1.895 -7.173 1.00 89.69 515 ALA A C 1
ATOM 3859 O O . ALA A 1 515 ? 13.732 2.923 -6.897 1.00 89.69 515 ALA A O 1
ATOM 3860 N N . HIS A 1 516 ? 15.014 1.756 -8.329 1.00 88.19 516 HIS A N 1
ATOM 3861 C CA . HIS A 1 516 ? 15.049 2.750 -9.413 1.00 88.19 516 HIS A CA 1
ATOM 3862 C C . HIS A 1 516 ? 14.731 2.072 -10.751 1.00 88.19 516 HIS A C 1
ATOM 3864 O O . HIS A 1 516 ? 15.250 0.982 -10.999 1.00 88.19 516 HIS A O 1
ATOM 3870 N N . PRO A 1 517 ? 13.955 2.708 -11.646 1.00 85.62 517 PRO A N 1
ATOM 3871 C CA . PRO A 1 517 ? 13.438 2.032 -12.825 1.00 85.62 517 PRO A CA 1
ATOM 3872 C C . PRO A 1 517 ? 14.513 1.871 -13.900 1.00 85.62 517 PRO A C 1
ATOM 3874 O O . PRO A 1 517 ? 15.038 2.849 -14.439 1.00 85.62 517 PRO A O 1
ATOM 3877 N N . ASP A 1 518 ? 14.794 0.622 -14.271 1.00 83.12 518 ASP A N 1
ATOM 3878 C CA . ASP A 1 518 ? 15.631 0.309 -15.424 1.00 83.12 518 ASP A CA 1
ATOM 3879 C C . ASP A 1 518 ? 14.894 0.664 -16.724 1.00 83.12 518 ASP A C 1
ATOM 3881 O O . ASP A 1 518 ? 14.096 -0.100 -17.270 1.00 83.12 518 ASP A O 1
ATOM 3885 N N . LEU A 1 519 ? 15.188 1.853 -17.248 1.00 81.38 519 LEU A N 1
ATOM 3886 C CA . LEU A 1 519 ? 14.579 2.375 -18.470 1.00 81.38 519 LEU A CA 1
ATOM 3887 C C . LEU A 1 519 ? 14.938 1.577 -19.741 1.00 81.38 519 LEU A C 1
ATOM 3889 O O . LEU A 1 519 ? 14.412 1.907 -20.809 1.00 81.38 519 LEU A O 1
ATOM 3893 N N . THR A 1 520 ? 15.792 0.549 -19.657 1.00 81.00 520 THR A N 1
ATOM 3894 C CA . THR A 1 520 ? 16.033 -0.404 -20.754 1.00 81.00 520 THR A CA 1
ATOM 3895 C C . THR A 1 520 ? 14.997 -1.532 -20.805 1.00 81.00 520 THR A C 1
ATOM 3897 O O . THR A 1 520 ? 14.764 -2.082 -21.881 1.00 81.00 520 THR A O 1
ATOM 3900 N N . GLN A 1 521 ? 14.319 -1.829 -19.692 1.00 80.19 521 GLN A N 1
ATOM 3901 C CA . GLN A 1 521 ? 13.335 -2.910 -19.591 1.00 80.19 521 GLN A CA 1
ATOM 3902 C C . GLN A 1 521 ? 11.943 -2.509 -20.128 1.00 80.19 521 GLN A C 1
ATOM 3904 O O . GLN A 1 521 ? 11.637 -1.314 -20.249 1.00 80.19 521 GLN A O 1
ATOM 3909 N N . PRO A 1 522 ? 11.068 -3.480 -20.455 1.00 78.25 522 PRO A N 1
ATOM 3910 C CA . PRO A 1 522 ? 9.640 -3.267 -20.707 1.00 78.25 522 PRO A CA 1
ATOM 3911 C C . PRO A 1 522 ? 8.915 -2.503 -19.586 1.00 78.25 522 PRO A C 1
ATOM 3913 O O . PRO A 1 522 ? 9.298 -2.560 -18.421 1.00 78.25 522 PRO A O 1
ATOM 3916 N N . ILE A 1 523 ? 7.829 -1.801 -19.925 1.00 75.75 523 ILE A N 1
ATOM 3917 C CA . ILE A 1 523 ? 7.080 -0.931 -18.993 1.00 75.75 523 ILE A CA 1
ATOM 3918 C C . ILE A 1 523 ? 6.479 -1.677 -17.783 1.00 75.75 523 ILE A C 1
ATOM 3920 O O . ILE A 1 523 ? 6.394 -1.123 -16.691 1.00 75.75 523 ILE A O 1
ATOM 3924 N N . ASN A 1 524 ? 6.133 -2.954 -17.956 1.00 74.56 524 ASN A N 1
ATOM 3925 C CA . ASN A 1 524 ? 5.646 -3.860 -16.912 1.00 74.56 524 ASN A CA 1
ATOM 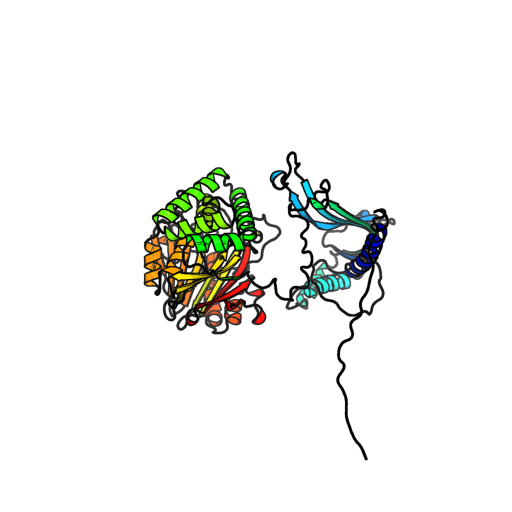3926 C C . ASN A 1 524 ? 6.767 -4.482 -16.052 1.00 74.56 524 ASN A C 1
ATOM 3928 O O . ASN A 1 524 ? 6.479 -5.276 -15.164 1.00 74.56 524 ASN A O 1
ATOM 3932 N N . GLN A 1 525 ? 8.035 -4.154 -16.316 1.00 81.38 525 GLN A N 1
ATOM 3933 C CA . GLN A 1 525 ? 9.204 -4.631 -15.562 1.00 81.38 525 GLN A CA 1
ATOM 3934 C C . GLN A 1 525 ? 9.991 -3.479 -14.908 1.00 81.38 525 GLN A C 1
ATOM 3936 O O . GLN A 1 525 ? 10.977 -3.706 -14.217 1.00 81.38 525 GLN A O 1
ATOM 3941 N N . ARG A 1 526 ? 9.539 -2.228 -15.073 1.00 85.44 526 ARG A N 1
ATOM 3942 C CA . ARG A 1 526 ? 10.146 -1.045 -14.447 1.00 85.44 526 ARG A CA 1
ATOM 3943 C C . ARG A 1 526 ? 9.576 -0.811 -13.060 1.00 85.44 526 ARG A C 1
ATOM 3945 O O . ARG A 1 526 ? 8.427 -0.388 -12.946 1.00 85.44 526 ARG A O 1
ATOM 3952 N N . TRP A 1 527 ? 10.399 -1.017 -12.041 1.00 88.06 527 TRP A N 1
ATOM 3953 C CA . TRP A 1 527 ? 10.045 -0.817 -10.637 1.00 88.06 527 TRP A CA 1
ATOM 3954 C C . TRP A 1 527 ? 10.812 0.364 -10.034 1.00 88.06 527 TRP A C 1
ATOM 3956 O O . TRP A 1 527 ? 11.980 0.588 -10.342 1.00 88.06 527 TRP A O 1
ATOM 3966 N N . GLU A 1 528 ? 10.150 1.144 -9.188 1.00 91.19 528 GLU A N 1
ATOM 3967 C CA . GLU A 1 528 ? 10.702 2.312 -8.498 1.00 91.19 528 GLU A CA 1
ATOM 3968 C C . GLU A 1 528 ? 10.107 2.402 -7.093 1.00 91.19 528 GLU A C 1
ATOM 3970 O O . GLU A 1 528 ? 8.908 2.173 -6.947 1.00 91.19 528 GLU A O 1
ATOM 3975 N N . THR A 1 529 ? 10.882 2.821 -6.086 1.00 94.62 529 THR A N 1
ATOM 3976 C CA . THR A 1 529 ? 10.311 3.278 -4.809 1.00 94.62 529 THR A CA 1
ATOM 3977 C C . THR A 1 529 ? 9.516 4.564 -5.032 1.00 94.62 529 THR A C 1
ATOM 3979 O O . THR A 1 529 ? 10.063 5.669 -5.030 1.00 94.62 529 THR A O 1
ATOM 3982 N N . VAL A 1 530 ? 8.207 4.425 -5.245 1.00 95.19 530 VAL A N 1
ATOM 3983 C CA . VAL A 1 530 ? 7.304 5.551 -5.522 1.00 95.19 530 VAL A CA 1
ATOM 3984 C C . VAL A 1 530 ? 7.075 6.380 -4.257 1.00 95.19 530 VAL A C 1
ATOM 3986 O O . VAL A 1 530 ? 6.910 7.600 -4.346 1.00 95.19 530 VAL A O 1
ATOM 3989 N N . ALA A 1 531 ? 7.086 5.748 -3.079 1.00 97.12 531 ALA A N 1
ATOM 3990 C CA . ALA A 1 531 ? 6.930 6.431 -1.800 1.00 97.12 531 ALA A CA 1
ATOM 3991 C C . ALA A 1 531 ? 7.791 5.824 -0.684 1.00 97.12 531 ALA A C 1
ATOM 3993 O O . ALA A 1 531 ? 7.946 4.607 -0.583 1.00 97.12 531 ALA A O 1
ATOM 3994 N N . THR A 1 532 ? 8.262 6.693 0.211 1.00 98.12 532 THR A N 1
ATOM 3995 C CA . THR A 1 532 ? 8.830 6.321 1.514 1.00 98.12 532 THR A CA 1
ATOM 3996 C C . THR A 1 532 ? 7.913 6.881 2.600 1.00 98.12 532 THR A C 1
ATOM 3998 O O . THR A 1 532 ? 7.630 8.081 2.603 1.00 98.12 532 THR A O 1
ATOM 4001 N N . ILE A 1 533 ? 7.388 6.027 3.480 1.00 98.50 533 ILE A N 1
ATOM 4002 C CA . ILE A 1 533 ? 6.278 6.359 4.390 1.00 98.50 533 ILE A CA 1
ATOM 4003 C C . ILE A 1 533 ? 6.623 5.964 5.826 1.00 98.50 533 ILE A C 1
ATOM 4005 O O . ILE A 1 533 ? 7.031 4.839 6.079 1.00 98.50 533 ILE A O 1
ATOM 4009 N N . ALA A 1 534 ? 6.394 6.859 6.782 1.00 97.94 534 ALA A N 1
ATOM 4010 C CA . ALA A 1 534 ? 6.394 6.570 8.212 1.00 97.94 534 ALA A CA 1
ATOM 4011 C C . ALA A 1 534 ? 5.039 6.952 8.832 1.00 97.94 534 ALA A C 1
ATOM 4013 O O . ALA A 1 534 ? 4.393 7.915 8.411 1.00 97.94 534 ALA A O 1
ATOM 4014 N N . LEU A 1 535 ? 4.616 6.192 9.840 1.00 98.06 535 LEU A N 1
ATOM 4015 C CA . LEU A 1 535 ? 3.378 6.412 10.590 1.00 98.06 535 LEU A CA 1
ATOM 4016 C C . LEU A 1 535 ? 3.708 7.104 11.916 1.00 98.06 535 LEU A C 1
ATOM 4018 O O . LEU A 1 535 ? 4.533 6.613 12.685 1.00 98.06 535 LEU A O 1
ATOM 4022 N N . ASP A 1 536 ? 3.043 8.223 12.183 1.00 94.75 536 ASP A N 1
ATOM 4023 C CA . ASP A 1 536 ? 3.046 8.950 13.454 1.00 94.75 536 ASP A CA 1
ATOM 4024 C C . ASP A 1 536 ? 1.741 8.578 14.179 1.00 94.75 536 ASP A C 1
ATOM 4026 O O . ASP A 1 536 ? 0.767 9.336 14.211 1.00 94.75 536 ASP A O 1
ATOM 4030 N N . VAL A 1 537 ? 1.691 7.321 14.644 1.00 95.00 537 VAL A N 1
ATOM 4031 C CA . VAL A 1 537 ? 0.473 6.663 15.155 1.00 95.00 537 VAL A CA 1
ATOM 4032 C C . VAL A 1 537 ? -0.146 7.417 16.346 1.00 95.00 537 VAL A C 1
ATOM 4034 O O . VAL A 1 537 ? -1.349 7.672 16.294 1.00 95.00 537 VAL A O 1
ATOM 4037 N N . PRO A 1 538 ? 0.613 7.893 17.360 1.00 91.25 538 PRO A N 1
ATOM 4038 C CA . PRO A 1 538 ? 0.038 8.665 18.469 1.00 91.25 538 PRO A CA 1
ATOM 4039 C C . PRO A 1 538 ? -0.555 10.022 18.055 1.00 91.25 538 PRO A C 1
ATOM 4041 O O . PRO A 1 538 ? -1.427 10.544 18.747 1.00 91.25 538 PRO A O 1
ATOM 4044 N N . ALA A 1 539 ? -0.104 10.610 16.939 1.00 92.44 539 ALA A N 1
ATOM 4045 C CA . ALA A 1 539 ? -0.705 11.816 16.365 1.00 92.44 539 ALA A CA 1
ATOM 4046 C C . ALA A 1 539 ? -1.808 11.514 15.330 1.00 92.44 539 ALA A C 1
ATOM 4048 O O . ALA A 1 539 ? -2.439 12.450 14.830 1.00 92.44 539 ALA A O 1
ATOM 4049 N N . GLY A 1 540 ? -2.015 10.241 14.972 1.00 95.19 540 GLY A N 1
ATOM 4050 C CA . GLY A 1 540 ? -2.887 9.810 13.881 1.00 95.19 540 GLY A CA 1
ATOM 4051 C C . GLY A 1 540 ? -2.471 10.379 12.521 1.00 95.19 540 GLY A C 1
ATOM 4052 O O . GLY A 1 540 ? -3.344 10.773 11.747 1.00 95.19 540 GLY A O 1
ATOM 4053 N N . ARG A 1 541 ? -1.164 10.501 12.237 1.00 95.94 541 ARG A N 1
ATOM 4054 C CA . ARG A 1 541 ? -0.636 11.157 11.020 1.00 95.94 541 ARG A CA 1
ATOM 4055 C C . ARG A 1 541 ? 0.265 10.276 10.163 1.00 95.94 541 ARG A C 1
ATOM 4057 O O . ARG A 1 541 ? 0.931 9.364 10.648 1.00 95.94 541 ARG A O 1
ATOM 4064 N N . LEU A 1 542 ? 0.345 10.625 8.884 1.00 97.94 542 LEU A N 1
ATOM 4065 C CA . LEU A 1 542 ? 1.304 10.084 7.929 1.00 97.94 542 LEU A CA 1
ATOM 4066 C C . LEU A 1 542 ? 2.453 11.068 7.690 1.00 97.94 542 LEU A C 1
ATOM 4068 O O . LEU A 1 542 ? 2.276 12.288 7.635 1.00 97.94 542 LEU A O 1
ATOM 4072 N N . ARG A 1 543 ? 3.649 10.514 7.503 1.00 96.88 543 ARG A N 1
ATOM 4073 C CA . ARG A 1 543 ? 4.870 11.215 7.101 1.00 96.88 543 ARG A CA 1
ATOM 4074 C C . ARG A 1 543 ? 5.333 10.573 5.804 1.00 96.88 543 ARG A C 1
ATOM 4076 O O . ARG A 1 543 ? 5.746 9.419 5.802 1.00 96.88 543 ARG A O 1
ATOM 4083 N N . VAL A 1 544 ? 5.190 11.282 4.692 1.00 97.81 544 VAL A N 1
ATOM 4084 C CA . VAL A 1 544 ? 5.294 10.708 3.346 1.00 97.81 544 VAL A CA 1
ATOM 4085 C C . VAL A 1 544 ? 6.273 11.509 2.498 1.00 97.81 544 VAL A C 1
ATOM 4087 O O . VAL A 1 544 ? 6.153 12.725 2.373 1.00 97.81 544 VAL A O 1
ATOM 4090 N N . HIS A 1 545 ? 7.217 10.818 1.875 1.00 96.62 545 HIS A N 1
ATOM 4091 C CA . HIS A 1 545 ? 8.114 11.348 0.856 1.00 96.62 545 HIS A CA 1
ATOM 4092 C C . HIS A 1 545 ? 7.765 10.715 -0.500 1.00 96.62 545 HIS A C 1
ATOM 4094 O O . HIS A 1 545 ? 7.538 9.505 -0.576 1.00 96.62 545 HIS A O 1
ATOM 4100 N N . LYS A 1 546 ? 7.713 11.517 -1.575 1.00 95.44 546 LYS A N 1
ATOM 4101 C CA . LYS A 1 546 ? 7.523 11.019 -2.947 1.00 95.44 546 LYS A CA 1
ATOM 4102 C C . LYS A 1 546 ? 8.879 10.693 -3.574 1.00 95.44 546 LYS A C 1
ATOM 4104 O O . LYS A 1 546 ? 9.600 11.604 -3.972 1.00 95.44 546 LYS A O 1
ATOM 4109 N N . GLY A 1 547 ? 9.171 9.401 -3.680 1.00 93.19 547 GLY A N 1
ATOM 4110 C CA . GLY A 1 547 ? 10.474 8.852 -4.047 1.00 93.19 547 GLY A CA 1
ATOM 4111 C C . GLY A 1 547 ? 10.989 7.846 -3.013 1.00 93.19 547 GLY A C 1
ATOM 4112 O O . GLY A 1 547 ? 10.300 7.511 -2.041 1.00 93.19 547 GLY A O 1
ATOM 4113 N N . GLY A 1 548 ? 12.217 7.375 -3.227 1.00 93.94 548 GLY A N 1
ATOM 4114 C CA . GLY A 1 548 ? 12.909 6.442 -2.338 1.00 93.94 548 GLY A CA 1
ATOM 4115 C C . GLY A 1 548 ? 13.912 7.100 -1.380 1.00 93.94 548 GLY A C 1
ATOM 4116 O O . GLY A 1 548 ? 14.285 8.261 -1.577 1.00 93.94 548 GLY A O 1
ATOM 4117 N N . PRO A 1 549 ? 14.419 6.344 -0.384 1.00 94.69 549 PRO A N 1
ATOM 4118 C CA . PRO A 1 549 ? 15.386 6.784 0.626 1.00 94.69 549 PRO A CA 1
ATOM 4119 C C . PRO A 1 549 ? 16.507 7.716 0.155 1.00 94.69 549 PRO A C 1
ATOM 4121 O O . PRO A 1 549 ? 16.853 8.666 0.851 1.00 94.69 549 PRO A O 1
ATOM 4124 N N . CYS A 1 550 ? 17.063 7.498 -1.041 1.00 92.88 550 CYS A N 1
ATOM 4125 C CA . CYS A 1 550 ? 18.176 8.296 -1.557 1.00 92.88 550 CYS A CA 1
ATOM 4126 C C . CYS A 1 550 ? 17.829 9.760 -1.899 1.00 92.88 550 CYS A C 1
ATOM 4128 O O . CYS A 1 550 ? 18.727 10.520 -2.260 1.00 92.88 550 CYS A O 1
ATOM 4130 N N . GLN A 1 551 ? 16.547 10.135 -1.870 1.00 91.19 551 GLN A N 1
ATOM 4131 C CA . GLN A 1 551 ? 16.041 11.483 -2.159 1.00 91.19 551 GLN A CA 1
ATOM 4132 C C . GLN A 1 551 ? 15.483 12.189 -0.909 1.00 91.19 551 GLN A C 1
ATOM 4134 O O . GLN A 1 551 ? 15.121 13.365 -0.988 1.00 91.19 551 GLN A O 1
ATOM 4139 N N . VAL A 1 552 ? 15.435 11.505 0.239 1.00 90.44 552 VAL A N 1
ATOM 4140 C CA . VAL A 1 552 ? 14.830 12.019 1.473 1.00 90.44 552 VAL A CA 1
ATOM 4141 C C . VAL A 1 552 ? 15.723 13.072 2.135 1.00 90.44 552 VAL A C 1
ATOM 4143 O O . VAL A 1 552 ? 16.891 12.834 2.439 1.00 90.44 552 VAL A O 1
ATOM 4146 N N . THR A 1 553 ? 15.132 14.228 2.430 1.00 90.19 553 THR A N 1
ATOM 4147 C CA . THR A 1 553 ? 15.647 15.230 3.379 1.00 90.19 553 THR A CA 1
ATOM 4148 C C . THR A 1 553 ? 14.506 15.742 4.263 1.00 90.19 553 THR A C 1
ATOM 4150 O O . THR A 1 553 ? 13.334 15.576 3.912 1.00 90.19 553 THR A O 1
ATOM 4153 N N . GLU A 1 554 ? 14.827 16.419 5.371 1.00 88.12 554 GLU A N 1
ATOM 4154 C CA . GLU A 1 554 ? 13.839 17.034 6.276 1.00 88.12 554 GLU A CA 1
ATOM 4155 C C . GLU A 1 554 ? 12.777 17.874 5.535 1.00 88.12 554 GLU A C 1
ATOM 4157 O O . GLU A 1 554 ? 11.586 17.764 5.819 1.00 88.12 554 GLU A O 1
ATOM 4162 N N . GLU A 1 555 ? 13.191 18.657 4.530 1.00 89.56 555 GLU A N 1
ATOM 4163 C CA . GLU A 1 555 ? 12.316 19.539 3.739 1.00 89.56 555 GLU A CA 1
ATOM 4164 C C . GLU A 1 555 ? 11.359 18.789 2.791 1.00 89.56 555 GLU A C 1
ATOM 4166 O O . GLU A 1 555 ? 10.403 19.377 2.284 1.00 89.56 555 GLU A O 1
ATOM 4171 N N . THR A 1 556 ? 11.610 17.505 2.514 1.00 91.88 556 THR A N 1
ATOM 4172 C CA . THR A 1 556 ? 10.839 16.714 1.535 1.00 91.88 556 THR A CA 1
ATOM 4173 C C . THR A 1 556 ? 9.675 15.927 2.138 1.00 91.88 556 THR A C 1
ATOM 4175 O O . THR A 1 556 ? 8.891 15.342 1.390 1.00 91.88 556 THR A O 1
ATOM 4178 N N . TRP A 1 557 ? 9.542 15.897 3.467 1.00 94.06 557 TRP A N 1
ATOM 4179 C CA . TRP A 1 557 ? 8.475 15.164 4.145 1.00 94.06 557 TRP A CA 1
ATOM 4180 C C . TRP A 1 557 ? 7.140 15.913 4.091 1.00 94.06 557 TRP A C 1
ATOM 4182 O O . TRP A 1 557 ? 6.924 16.908 4.787 1.00 94.06 557 TRP A O 1
ATOM 4192 N N . GLN A 1 558 ? 6.182 15.374 3.343 1.00 95.62 558 GLN A N 1
ATOM 4193 C CA . GLN A 1 558 ? 4.780 15.738 3.494 1.00 95.62 558 GLN A CA 1
ATOM 4194 C C . GLN A 1 558 ? 4.249 15.148 4.804 1.00 95.62 558 GLN A C 1
ATOM 4196 O O . GLN A 1 558 ? 4.319 13.942 5.026 1.00 95.62 558 GLN A O 1
ATOM 4201 N N . THR A 1 559 ? 3.709 15.995 5.676 1.00 95.75 559 THR A N 1
ATOM 4202 C CA . THR A 1 559 ? 2.960 15.556 6.863 1.00 95.75 559 THR A CA 1
ATOM 4203 C C . THR A 1 559 ? 1.468 15.691 6.577 1.00 95.75 559 THR A C 1
ATOM 4205 O O . THR A 1 559 ? 1.057 16.702 5.998 1.00 95.75 559 THR A O 1
ATOM 4208 N N . PHE A 1 560 ? 0.686 14.679 6.951 1.00 95.06 560 PHE A N 1
ATOM 4209 C CA . PHE A 1 560 ? -0.750 14.581 6.687 1.00 95.06 560 PHE A CA 1
ATOM 4210 C C . PHE A 1 560 ? -1.476 13.992 7.901 1.00 95.06 560 PHE A C 1
ATOM 4212 O O . PHE A 1 560 ? -1.271 12.790 8.179 1.00 95.06 560 PHE A O 1
#

Radius of gyration: 28.62 Å; chains: 1; bounding box: 65×102×69 Å

Foldseek 3Di:
DDDDDDDDDDDDDDDDDDDDDDDDPDPPVVPVVVVVVVVVVVVQLVPLAEPDDDDDDDDDDDDGDNKHKDKDLAADPPVCPDPDFDWDKDKDWDDKDKDDCVFDPDPPDDIDIWTKMKIWIFGKDWDPPPLVRVQRNLQRHLVVDPVRDHDDPVRSVVVVVSVVRMTMIMGDTPDMDIDTDDVPPDDDVRPPDDDDPDPPDDDPCDDPPVPWDFAEDEFPDQQLLQSLLVLLQVCLVLLVLLLVVLVVLLVVLVDDPVLLLVQLVLQLVQCCVQPVSNSSNLCSSCNNNVHHSSSLSSSLQSQLSCLASVRDEDQKKKWKWFDQQTLIKIQGKDFPSCLRQWHWYWYDNDVPKIKIATDGRSQLHAWTAIPLFKTKDKTFAFFQQQHSSAWHRVSVLNNCCSNPDNDPVRSLVSLQSTQGRGWMWIWMDGNGWIWTWTHHNVDTDIHTADVRMDMFMHADPPPVRNVGGPCVPPQQQRVLQRVLCVVLVVQSNDPDPLSNQLSLDDPDVSHHNAAAFPPVDDSSHGMGRQKMWDASSNVRKIWITGGGSVPDDPVSTDID